Protein AF-0000000071566043 (afdb_homodimer)

Organism: Paramagnetospirillum magneticum (strain ATCC 700264 / AMB-1) (NCBI:txid342108)

Structure (mmCIF, N/CA/C/O backbone):
data_AF-0000000071566043-model_v1
#
loop_
_entity.id
_entity.type
_entity.pdbx_description
1 polymer 'ParB-like N-terminal domain-containing protein'
#
loop_
_atom_site.group_PDB
_atom_site.id
_atom_site.type_symbol
_atom_site.label_atom_id
_atom_site.label_alt_id
_atom_site.label_comp_id
_atom_site.label_asym_id
_atom_site.label_entity_id
_atom_site.label_seq_id
_atom_site.pdbx_PDB_ins_code
_atom_site.Cartn_x
_atom_site.Cartn_y
_atom_site.Cartn_z
_atom_site.occupancy
_atom_site.B_iso_or_equiv
_atom_site.auth_seq_id
_atom_site.auth_comp_id
_atom_site.auth_asym_id
_atom_site.auth_atom_id
_atom_site.pdbx_PDB_model_num
ATOM 1 N N . MET A 1 1 ? -13.086 -13.039 -45.312 1 35.44 1 MET A N 1
ATOM 2 C CA . MET A 1 1 ? -12.953 -14.016 -44.219 1 35.44 1 MET A CA 1
ATOM 3 C C . MET A 1 1 ? -13.172 -13.352 -42.875 1 35.44 1 MET A C 1
ATOM 5 O O . MET A 1 1 ? -12.477 -12.398 -42.531 1 35.44 1 MET A O 1
ATOM 9 N N . ASP A 1 2 ? -14.367 -13.227 -42.344 1 36.81 2 ASP A N 1
ATOM 10 C CA . ASP A 1 2 ? -14.836 -12.594 -41.125 1 36.81 2 ASP A CA 1
ATOM 11 C C . ASP A 1 2 ? -14.117 -13.172 -39.906 1 36.81 2 ASP A C 1
ATOM 13 O O . ASP A 1 2 ? -14.148 -14.383 -39.656 1 36.81 2 ASP A O 1
ATOM 17 N N . THR A 1 3 ? -12.906 -12.727 -39.594 1 43.91 3 THR A N 1
ATOM 18 C CA . THR A 1 3 ? -12.234 -13.18 -38.375 1 43.91 3 THR A CA 1
ATOM 19 C C . THR A 1 3 ? -13.219 -13.289 -37.219 1 43.91 3 THR A C 1
ATOM 21 O O . THR A 1 3 ? -13.93 -12.328 -36.906 1 43.91 3 THR A O 1
ATOM 24 N N . PRO A 1 4 ? -13.734 -14.453 -36.969 1 46.12 4 PRO A N 1
ATOM 25 C CA . PRO A 1 4 ? -14.688 -14.609 -35.875 1 46.12 4 PRO A CA 1
ATOM 26 C C . PRO A 1 4 ? -14.328 -13.758 -34.656 1 46.12 4 PRO A C 1
ATOM 28 O O . PRO A 1 4 ? -13.156 -13.445 -34.438 1 46.12 4 PRO A O 1
ATOM 31 N N . PRO A 1 5 ? -15.219 -12.883 -34.156 1 45.38 5 PRO A N 1
ATOM 32 C CA . PRO A 1 5 ? -14.875 -12.023 -33.031 1 45.38 5 PRO A CA 1
ATOM 33 C C . PRO A 1 5 ? -14.133 -12.773 -31.938 1 45.38 5 PRO A C 1
ATOM 35 O O . PRO A 1 5 ? -14.422 -13.938 -31.656 1 45.38 5 PRO A O 1
ATOM 38 N N . THR A 1 6 ? -12.859 -12.711 -31.875 1 49.22 6 THR A N 1
ATOM 39 C CA . THR A 1 6 ? -12.023 -13.305 -30.828 1 49.22 6 THR A CA 1
ATOM 40 C C . THR A 1 6 ? -12.75 -13.289 -29.484 1 49.22 6 THR A C 1
ATOM 42 O O . THR A 1 6 ? -13 -12.219 -28.922 1 49.22 6 THR A O 1
ATOM 45 N N . VAL A 1 7 ? -13.773 -14.117 -29.344 1 51.91 7 VAL A N 1
ATOM 46 C CA . VAL A 1 7 ? -14.492 -14.234 -28.078 1 51.91 7 VAL A CA 1
ATOM 47 C C . VAL A 1 7 ? -13.492 -14.312 -26.922 1 51.91 7 VAL A C 1
ATOM 49 O O . VAL A 1 7 ? -12.648 -15.211 -26.891 1 51.91 7 VAL A O 1
ATOM 52 N N . MET A 1 8 ? -13.109 -13.227 -26.312 1 68.06 8 MET A N 1
ATOM 53 C CA . MET A 1 8 ? -12.211 -13.211 -25.156 1 68.06 8 MET A CA 1
ATOM 54 C C . MET A 1 8 ? -12.719 -14.133 -24.047 1 68.06 8 MET A C 1
ATOM 56 O O . MET A 1 8 ? -13.906 -14.117 -23.734 1 68.06 8 MET A O 1
ATOM 60 N N . ASP A 1 9 ? -12.094 -15.336 -23.891 1 85.56 9 ASP A N 1
ATOM 61 C CA . ASP A 1 9 ? -12.391 -16.281 -22.812 1 85.56 9 ASP A CA 1
ATOM 62 C C . ASP A 1 9 ? -11.875 -15.766 -21.469 1 85.56 9 ASP A C 1
ATOM 64 O O . ASP A 1 9 ? -10.664 -15.695 -21.25 1 85.56 9 ASP A O 1
ATOM 68 N N . PHE A 1 10 ? -12.82 -15.328 -20.641 1 92.5 10 PHE A N 1
ATOM 69 C CA . PHE A 1 10 ? -12.461 -14.75 -19.344 1 92.5 10 PHE A CA 1
ATOM 70 C C . PHE A 1 10 ? -12.422 -15.82 -18.266 1 92.5 10 PHE A C 1
ATOM 72 O O . PHE A 1 10 ? -12.172 -15.523 -17.094 1 92.5 10 PHE A O 1
ATOM 79 N N . GLY A 1 11 ? -12.602 -17.094 -18.641 1 91.12 11 GLY A N 1
ATOM 80 C CA . GLY A 1 11 ? -12.648 -18.172 -17.672 1 91.12 11 GLY A CA 1
ATOM 81 C C . GLY A 1 11 ? -14.023 -18.391 -17.078 1 91.12 11 GLY A C 1
ATOM 82 O O . GLY A 1 11 ? -14.977 -17.688 -17.438 1 91.12 11 GLY A O 1
ATOM 83 N N . GLN A 1 12 ? -14.148 -19.344 -16.234 1 92.88 12 GLN A N 1
ATOM 84 C CA . GLN A 1 12 ? -15.43 -19.703 -15.633 1 92.88 12 GLN A CA 1
ATOM 85 C C . GLN A 1 12 ? -15.875 -18.672 -14.609 1 92.88 12 GLN A C 1
ATOM 87 O O . GLN A 1 12 ? -15.07 -18.203 -13.805 1 92.88 12 GLN A O 1
ATOM 92 N N . ARG A 1 13 ? -17.156 -18.297 -14.664 1 95.38 13 ARG A N 1
ATOM 93 C CA . ARG A 1 13 ? -17.734 -17.391 -13.68 1 95.38 13 ARG A CA 1
ATOM 94 C C . ARG A 1 13 ? -17.703 -18 -12.281 1 95.38 13 ARG A C 1
ATOM 96 O O . ARG A 1 13 ? -18.016 -19.188 -12.117 1 95.38 13 ARG A O 1
ATOM 103 N N . PRO A 1 14 ? -17.297 -17.25 -11.32 1 96.56 14 PRO A N 1
ATOM 104 C CA . PRO A 1 14 ? -17.297 -17.766 -9.945 1 96.56 14 PRO A CA 1
ATOM 105 C C . PRO A 1 14 ? -18.703 -17.844 -9.352 1 96.56 14 PRO A C 1
ATOM 107 O O . PRO A 1 14 ? -19.656 -17.328 -9.93 1 96.56 14 PRO A O 1
ATOM 110 N N . GLU A 1 15 ? -18.797 -18.547 -8.289 1 96.81 15 GLU A N 1
ATOM 111 C CA . GLU A 1 15 ? -20.062 -18.672 -7.566 1 96.81 15 GLU A CA 1
ATOM 112 C C . GLU A 1 15 ? -20.047 -17.859 -6.281 1 96.81 15 GLU A C 1
ATOM 114 O O . GLU A 1 15 ? -19.016 -17.734 -5.625 1 96.81 15 GLU A O 1
ATOM 119 N N . LEU A 1 16 ? -21.219 -17.312 -6.004 1 97.88 16 LEU A N 1
ATOM 120 C CA . LEU A 1 16 ? -21.391 -16.531 -4.781 1 97.88 16 LEU A CA 1
ATOM 121 C C . LEU A 1 16 ? -22.156 -17.312 -3.732 1 97.88 16 LEU A C 1
ATOM 123 O O . LEU A 1 16 ? -23.125 -18 -4.062 1 97.88 16 LEU A O 1
ATOM 127 N N . GLY A 1 17 ? -21.688 -17.25 -2.424 1 97.25 17 GLY A N 1
ATOM 128 C CA . GLY A 1 17 ? -22.438 -17.938 -1.384 1 97.25 17 GLY A CA 1
ATOM 129 C C . GLY A 1 17 ? -21.875 -17.703 0.007 1 97.25 17 GLY A C 1
ATOM 130 O O . GLY A 1 17 ? -20.812 -17.109 0.159 1 97.25 17 GLY A O 1
ATOM 131 N N . TRP A 1 18 ? -22.703 -18.016 0.995 1 98.25 18 TRP A N 1
ATOM 132 C CA . TRP A 1 18 ? -22.281 -18 2.393 1 98.25 18 TRP A CA 1
ATOM 133 C C . TRP A 1 18 ? -21.734 -19.359 2.811 1 98.25 18 TRP A C 1
ATOM 135 O O . TRP A 1 18 ? -22.422 -20.375 2.699 1 98.25 18 TRP A O 1
ATOM 145 N N . LEU A 1 19 ? -20.547 -19.406 3.232 1 98 19 LEU A N 1
ATOM 146 C CA . LEU A 1 19 ? -19.906 -20.672 3.551 1 98 19 LEU A CA 1
ATOM 147 C C . LEU A 1 19 ? -19.547 -20.734 5.035 1 98 19 LEU A C 1
ATOM 149 O O . LEU A 1 19 ? -19.25 -19.719 5.656 1 98 19 LEU A O 1
ATOM 153 N N . PRO A 1 20 ? -19.547 -21.953 5.602 1 97.81 20 PRO A N 1
ATOM 154 C CA . PRO A 1 20 ? -19.156 -22.109 7.004 1 97.81 20 PRO A CA 1
ATOM 155 C C . PRO A 1 20 ? -17.688 -21.812 7.238 1 97.81 20 PRO A C 1
ATOM 157 O O . PRO A 1 20 ? -16.828 -22.375 6.547 1 97.81 20 PRO A O 1
ATOM 160 N N . VAL A 1 21 ? -17.422 -20.969 8.227 1 97.5 21 VAL A N 1
ATOM 161 C CA . VAL A 1 21 ? -16.062 -20.578 8.57 1 97.5 21 VAL A CA 1
ATOM 162 C C . VAL A 1 21 ? -15.242 -21.812 8.93 1 97.5 21 VAL A C 1
ATOM 164 O O . VAL A 1 21 ? -14.055 -21.891 8.602 1 97.5 21 VAL A O 1
ATOM 167 N N . ALA A 1 22 ? -15.805 -22.828 9.477 1 95.5 22 ALA A N 1
ATOM 168 C CA . ALA A 1 22 ? -15.148 -24.031 9.961 1 95.5 22 ALA A CA 1
ATOM 169 C C . ALA A 1 22 ? -14.578 -24.859 8.805 1 95.5 22 ALA A C 1
ATOM 171 O O . ALA A 1 22 ? -13.68 -25.672 8.992 1 95.5 22 ALA A O 1
A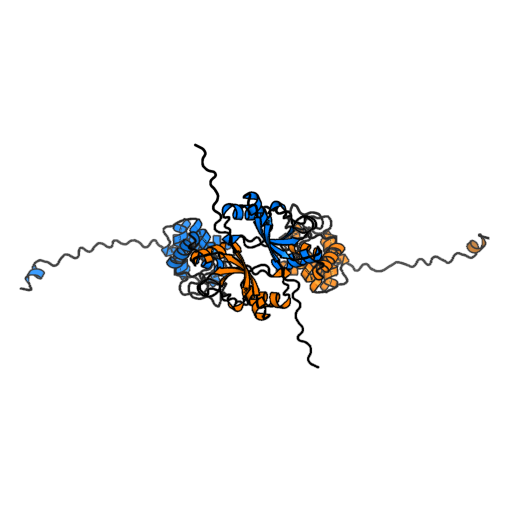TOM 172 N N . LEU A 1 23 ? -15.109 -24.656 7.598 1 95.44 23 LEU A N 1
ATOM 173 C CA . LEU A 1 23 ? -14.688 -25.453 6.441 1 95.44 23 LEU A CA 1
ATOM 174 C C . LEU A 1 23 ? -13.719 -24.656 5.57 1 95.44 23 LEU A C 1
ATOM 176 O O . LEU A 1 23 ? -13.32 -25.125 4.504 1 95.44 23 LEU A O 1
ATOM 180 N N . LEU A 1 24 ? -13.398 -23.422 5.969 1 94.81 24 LEU A N 1
ATOM 181 C CA . LEU A 1 24 ? -12.422 -22.594 5.27 1 94.81 24 LEU A CA 1
ATOM 182 C C . LEU A 1 24 ? -11.023 -22.781 5.859 1 94.81 24 LEU A C 1
ATOM 184 O O . LEU A 1 24 ? -10.844 -22.672 7.074 1 94.81 24 LEU A O 1
ATOM 188 N N . SER A 1 25 ? -10.078 -23.109 4.969 1 89.69 25 SER A N 1
ATOM 189 C CA . SER A 1 25 ? -8.711 -23.312 5.422 1 89.69 25 SER A CA 1
ATOM 190 C C . SER A 1 25 ? -7.715 -22.609 4.504 1 89.69 25 SER A C 1
ATOM 192 O O . SER A 1 25 ? -8.094 -22.094 3.449 1 89.69 25 SER A O 1
ATOM 194 N N . VAL A 1 26 ? -6.516 -22.422 5.047 1 83.5 26 VAL A N 1
ATOM 195 C CA . VAL A 1 26 ? -5.453 -21.781 4.281 1 83.5 26 VAL A CA 1
ATOM 196 C C . VAL A 1 26 ? -4.402 -22.812 3.887 1 83.5 26 VAL A C 1
ATOM 198 O O . VAL A 1 26 ? -4.117 -23.734 4.648 1 83.5 26 VAL A O 1
ATOM 201 N N . ASP A 1 27 ? -3.984 -22.719 2.59 1 72.19 27 ASP A N 1
ATOM 202 C CA . ASP A 1 27 ? -2.904 -23.609 2.166 1 72.19 27 ASP A CA 1
ATOM 203 C C . ASP A 1 27 ? -1.556 -23.109 2.688 1 72.19 27 ASP A C 1
ATOM 205 O O . ASP A 1 27 ? -1.15 -21.984 2.404 1 72.19 27 ASP A O 1
ATOM 209 N N . GLU A 1 28 ? -0.948 -23.938 3.453 1 64.75 28 GLU A N 1
ATOM 210 C CA . GLU A 1 28 ? 0.306 -23.578 4.109 1 64.75 28 GLU A CA 1
ATOM 211 C C . GLU A 1 28 ? 1.45 -23.5 3.102 1 64.75 28 GLU A C 1
ATOM 213 O O . GLU A 1 28 ? 2.518 -22.969 3.41 1 64.75 28 GLU A O 1
ATOM 218 N N . ALA A 1 29 ? 1.265 -24.062 1.986 1 60 29 ALA A N 1
ATOM 219 C CA . ALA A 1 29 ? 2.377 -24.062 1.038 1 60 29 ALA A CA 1
ATOM 220 C C . ALA A 1 29 ? 2.678 -22.641 0.555 1 60 29 ALA A C 1
ATOM 222 O O . ALA A 1 29 ? 3.83 -22.312 0.262 1 60 29 ALA A O 1
ATOM 223 N N . TYR A 1 30 ? 1.718 -21.922 0.367 1 55.22 30 TYR A N 1
ATOM 224 C CA . TYR A 1 30 ? 2.049 -20.625 -0.192 1 55.22 30 TYR A CA 1
ATOM 225 C C . TYR A 1 30 ? 1.571 -19.5 0.722 1 55.22 30 TYR A C 1
ATOM 227 O O . TYR A 1 30 ? 2.02 -18.359 0.601 1 55.22 30 TYR A O 1
ATOM 235 N N . GLN A 1 31 ? 0.385 -19.703 1.451 1 56.53 31 GLN A N 1
ATOM 236 C CA . GLN A 1 31 ? -0.097 -18.531 2.178 1 56.53 31 GLN A CA 1
ATOM 237 C C . GLN A 1 31 ? 0.503 -18.469 3.58 1 56.53 31 GLN A C 1
ATOM 239 O O . GLN A 1 31 ? 0.808 -19.5 4.176 1 56.53 31 GLN A O 1
ATOM 244 N N . ARG A 1 32 ? 1.302 -17.453 3.785 1 54.09 32 ARG A N 1
ATOM 245 C CA . ARG A 1 32 ? 2.043 -17.094 4.988 1 54.09 32 ARG A CA 1
ATOM 246 C C . ARG A 1 32 ? 1.207 -17.344 6.242 1 54.09 32 ARG A C 1
ATOM 248 O O . ARG A 1 32 ? -0.024 -17.281 6.191 1 54.09 32 ARG A O 1
ATOM 255 N N . LYS A 1 33 ? 1.736 -17.906 7.18 1 59.56 33 LYS A N 1
ATOM 256 C CA . LYS A 1 33 ? 1.233 -17.906 8.547 1 59.56 33 LYS A CA 1
ATOM 257 C C . LYS A 1 33 ? 0.833 -16.516 8.992 1 59.56 33 LYS A C 1
ATOM 259 O O . LYS A 1 33 ? 1.479 -15.523 8.625 1 59.56 33 LYS A O 1
ATOM 264 N N . ILE A 1 34 ? -0.432 -16.172 9.102 1 59.38 34 ILE A N 1
ATOM 265 C CA . ILE A 1 34 ? -0.959 -14.922 9.648 1 59.38 34 ILE A CA 1
ATOM 266 C C . ILE A 1 34 ? -0.34 -14.656 11.016 1 59.38 34 ILE A C 1
ATOM 268 O O . ILE A 1 34 ? -1.037 -14.258 11.953 1 59.38 34 ILE A O 1
ATOM 272 N N . ASP A 1 35 ? 0.982 -15.039 11.047 1 66.06 35 ASP A N 1
ATOM 273 C CA . ASP A 1 35 ? 1.56 -14.984 12.383 1 66.06 35 ASP A CA 1
ATOM 274 C C . ASP A 1 35 ? 2.418 -13.734 12.562 1 66.06 35 ASP A C 1
ATOM 276 O O . ASP A 1 35 ? 2.932 -13.484 13.648 1 66.06 35 ASP A O 1
ATOM 280 N N . SER A 1 36 ? 2.4 -12.938 11.531 1 76.31 36 SER A N 1
ATOM 281 C CA . SER A 1 36 ? 3.205 -11.734 11.719 1 76.31 36 SER A CA 1
ATOM 282 C C . SER A 1 36 ? 2.508 -10.742 12.641 1 76.31 36 SER A C 1
ATOM 284 O O . SER A 1 36 ? 1.288 -10.797 12.82 1 76.31 36 SER A O 1
ATOM 286 N N . ARG A 1 37 ? 3.311 -9.969 13.227 1 81.31 37 ARG A N 1
ATOM 287 C CA . ARG A 1 37 ? 2.764 -8.922 14.078 1 81.31 37 ARG A CA 1
ATOM 288 C C . ARG A 1 37 ? 1.812 -8.023 13.297 1 81.31 37 ARG A C 1
ATOM 290 O O . ARG A 1 37 ? 0.755 -7.641 13.805 1 81.31 37 ARG A O 1
ATOM 297 N N . ALA A 1 38 ? 2.156 -7.73 12.125 1 81.31 38 ALA A N 1
ATOM 298 C CA . ALA A 1 38 ? 1.317 -6.883 11.281 1 81.31 38 ALA A CA 1
ATOM 299 C C . ALA A 1 38 ? -0.021 -7.555 10.984 1 81.31 38 ALA A C 1
ATOM 301 O O . ALA A 1 38 ? -1.07 -6.906 11.023 1 81.31 38 ALA A O 1
ATOM 302 N N . SER A 1 39 ? 0.005 -8.797 10.805 1 85.69 39 SER A N 1
ATOM 303 C CA . SER A 1 39 ? -1.211 -9.562 10.539 1 85.69 39 SER A CA 1
ATOM 304 C C . SER A 1 39 ? -2.109 -9.617 11.773 1 85.69 39 SER A C 1
ATOM 306 O O . SER A 1 39 ? -3.318 -9.406 11.672 1 85.69 39 SER A O 1
ATOM 308 N N . GLN A 1 40 ? -1.506 -9.844 12.875 1 90 40 GLN A N 1
ATOM 309 C CA . GLN A 1 40 ? -2.285 -9.938 14.109 1 90 40 GLN A CA 1
ATOM 310 C C . GLN A 1 40 ? -2.926 -8.594 14.453 1 90 40 GLN A C 1
ATOM 312 O O . GLN A 1 40 ? -4.082 -8.547 14.875 1 90 40 GLN A O 1
ATOM 317 N N . LYS A 1 41 ? -2.16 -7.605 14.219 1 91 41 LYS A N 1
ATOM 318 C CA . LYS A 1 41 ? -2.705 -6.273 14.461 1 91 41 LYS A CA 1
ATOM 319 C C . LYS A 1 41 ? -3.893 -5.988 13.547 1 91 41 LYS A C 1
ATOM 321 O O . LYS A 1 41 ? -4.902 -5.434 13.984 1 91 41 LYS A O 1
ATOM 326 N N . ALA A 1 42 ? -3.738 -6.301 12.336 1 90.12 42 ALA A N 1
ATOM 327 C CA . ALA A 1 42 ? -4.828 -6.102 11.383 1 90.12 42 ALA A CA 1
ATOM 328 C C . ALA A 1 42 ? -6.062 -6.902 11.781 1 90.12 42 ALA A C 1
ATOM 330 O O . ALA A 1 42 ? -7.18 -6.383 11.766 1 90.12 42 ALA A O 1
ATOM 331 N N . ILE A 1 43 ? -5.871 -8.148 12.188 1 93.38 43 ILE A N 1
ATOM 332 C CA . ILE A 1 43 ? -6.969 -9.016 12.594 1 93.38 43 ILE A CA 1
ATOM 333 C C . ILE A 1 43 ? -7.664 -8.43 13.82 1 93.38 43 ILE A C 1
ATOM 335 O O . ILE A 1 43 ? -8.891 -8.367 13.875 1 93.38 43 ILE A O 1
ATOM 339 N N . ASP A 1 44 ? -6.855 -7.977 14.75 1 94.5 44 ASP A N 1
ATOM 340 C CA . ASP A 1 44 ? -7.402 -7.379 15.961 1 94.5 44 ASP A CA 1
ATOM 341 C C . ASP A 1 44 ? -8.242 -6.148 15.633 1 94.5 44 ASP A C 1
ATOM 343 O O . ASP A 1 44 ? -9.305 -5.934 16.234 1 94.5 44 ASP A O 1
ATOM 347 N N . GLN A 1 45 ? -7.75 -5.406 14.719 1 93.12 45 GLN A N 1
ATOM 348 C CA . GLN A 1 45 ? -8.492 -4.219 14.312 1 93.12 45 GLN A CA 1
ATOM 349 C C . GLN A 1 45 ? -9.828 -4.594 13.672 1 93.12 45 GLN A C 1
ATOM 351 O O . GLN A 1 45 ? -10.844 -3.955 13.938 1 93.12 45 GLN A O 1
ATOM 356 N N . ILE A 1 46 ? -9.805 -5.594 12.875 1 93.88 46 ILE A N 1
ATOM 357 C CA . ILE A 1 46 ? -11.031 -6.043 12.234 1 93.88 46 ILE A CA 1
ATOM 358 C C . ILE A 1 46 ? -12 -6.586 13.281 1 93.88 46 ILE A C 1
ATOM 360 O O . ILE A 1 46 ? -13.188 -6.27 13.258 1 93.88 46 ILE A O 1
ATOM 364 N N . VAL A 1 47 ? -11.531 -7.328 14.219 1 94.88 47 VAL A N 1
ATOM 365 C CA . VAL A 1 47 ? -12.352 -7.898 15.289 1 94.88 47 VAL A CA 1
ATOM 366 C C . VAL A 1 47 ? -12.992 -6.777 16.094 1 94.88 47 VAL A C 1
ATOM 368 O O . VAL A 1 47 ? -14.195 -6.824 16.391 1 94.88 47 VAL A O 1
ATOM 371 N N . GLY A 1 48 ? -12.227 -5.805 16.422 1 93.69 48 GLY A N 1
ATOM 372 C CA . GLY A 1 48 ? -12.688 -4.723 17.266 1 93.69 48 GLY A CA 1
ATOM 373 C C . GLY A 1 48 ? -13.703 -3.824 16.594 1 93.69 48 GLY A C 1
ATOM 374 O O . GLY A 1 48 ? -14.469 -3.123 17.266 1 93.69 48 GLY A O 1
ATOM 375 N N . ASN A 1 49 ? -13.758 -3.811 15.242 1 92.06 49 ASN A N 1
ATOM 376 C CA . ASN A 1 49 ? -14.641 -2.916 14.5 1 92.06 49 ASN A CA 1
ATOM 377 C C . ASN A 1 49 ? -15.453 -3.674 13.461 1 92.06 49 ASN A C 1
ATOM 379 O O . ASN A 1 49 ? -15.773 -3.131 12.398 1 92.06 49 ASN A O 1
ATOM 383 N N . PHE A 1 50 ? -15.758 -4.855 13.789 1 94.69 50 PHE A N 1
ATOM 384 C CA . PHE A 1 50 ? -16.375 -5.711 12.781 1 94.69 50 PHE A CA 1
ATOM 385 C C . PHE A 1 50 ? -17.766 -5.199 12.422 1 94.69 50 PHE A C 1
ATOM 387 O O . PHE A 1 50 ? -18.578 -4.926 13.312 1 94.69 50 PHE A O 1
ATOM 394 N N . LYS A 1 51 ? -18.062 -5.023 11.203 1 94.25 51 LYS A N 1
ATOM 395 C CA . LYS A 1 51 ? -19.359 -4.762 10.586 1 94.25 51 LYS A CA 1
ATOM 396 C C . LYS A 1 51 ? -19.531 -5.566 9.297 1 94.25 51 LYS A C 1
ATOM 398 O O . LYS A 1 51 ? -18.609 -5.66 8.492 1 94.25 51 LYS A O 1
ATOM 403 N N . TRP A 1 52 ? -20.641 -6.09 9.094 1 95.94 52 TRP A N 1
ATOM 404 C CA . TRP A 1 52 ? -20.922 -6.855 7.891 1 95.94 52 TRP A CA 1
ATOM 405 C C . TRP A 1 52 ? -20.703 -6.012 6.641 1 95.94 52 TRP A C 1
ATOM 407 O O . TRP A 1 52 ? -20.234 -6.516 5.617 1 95.94 52 TRP A O 1
ATOM 417 N N . SER A 1 53 ? -21.047 -4.75 6.738 1 94.5 53 SER A N 1
ATOM 418 C CA . SER A 1 53 ? -20.938 -3.855 5.59 1 94.5 53 SER A CA 1
ATOM 419 C C . SER A 1 53 ? -19.484 -3.688 5.152 1 94.5 53 SER A C 1
ATOM 421 O O . SER A 1 53 ? -19.219 -3.244 4.035 1 94.5 53 SER A O 1
ATOM 423 N N . CYS A 1 54 ? -18.547 -4.105 6 1 94.56 54 CYS A N 1
ATOM 424 C CA . CYS A 1 54 ? -17.125 -3.891 5.711 1 94.56 54 CYS A CA 1
ATOM 425 C C . CYS A 1 54 ? -16.422 -5.211 5.406 1 94.56 54 CYS A C 1
ATOM 427 O O . CYS A 1 54 ? -15.242 -5.227 5.07 1 94.56 54 CYS A O 1
ATOM 429 N N . PHE A 1 55 ? -17.094 -6.312 5.445 1 95.75 55 PHE A N 1
ATOM 430 C CA . PHE A 1 55 ? -16.453 -7.625 5.352 1 95.75 55 PHE A CA 1
ATOM 431 C C . PHE A 1 55 ? -16.078 -7.938 3.912 1 95.75 55 PHE A C 1
ATOM 433 O O . PHE A 1 55 ? -15.016 -8.523 3.66 1 95.75 55 PHE A O 1
ATOM 440 N N . GLY A 1 56 ? -17 -7.562 2.982 1 94.56 56 GLY A N 1
ATOM 441 C CA . GLY A 1 56 ? -16.797 -8.008 1.613 1 94.56 56 GLY A CA 1
ATOM 442 C C . GLY A 1 56 ? -16.984 -9.508 1.441 1 94.56 56 GLY A C 1
ATOM 443 O O . GLY A 1 56 ? -17.938 -10.086 1.969 1 94.56 56 GLY A O 1
ATOM 444 N N . THR A 1 57 ? -16.109 -10.055 0.58 1 97.12 57 THR A N 1
ATOM 445 C CA . THR A 1 57 ? -16.141 -11.5 0.387 1 97.12 57 THR A CA 1
ATOM 446 C C . THR A 1 57 ? -14.734 -12.094 0.512 1 97.12 57 THR A C 1
ATOM 448 O O . THR A 1 57 ? -13.742 -11.414 0.268 1 97.12 57 THR A O 1
ATOM 451 N N . ALA A 1 58 ? -14.688 -13.32 0.961 1 96.75 58 ALA A N 1
ATOM 452 C CA . ALA A 1 58 ? -13.445 -14.094 0.852 1 96.75 58 ALA A CA 1
ATOM 453 C C . ALA A 1 58 ? -13.391 -14.852 -0.468 1 96.75 58 ALA A C 1
ATOM 455 O O . ALA A 1 58 ? -14.398 -15.414 -0.911 1 96.75 58 ALA A O 1
ATOM 456 N N . LEU A 1 59 ? -12.273 -14.789 -1.112 1 96.56 59 LEU A N 1
ATOM 457 C CA . LEU A 1 59 ? -12.039 -15.555 -2.334 1 96.56 59 LEU A CA 1
ATOM 458 C C . LEU A 1 59 ? -11.531 -16.953 -2.01 1 96.56 59 LEU A C 1
ATOM 460 O O . LEU A 1 59 ? -10.469 -17.109 -1.403 1 96.56 59 LEU A O 1
ATOM 464 N N . VAL A 1 60 ? -12.289 -17.984 -2.447 1 96.44 60 VAL A N 1
ATOM 465 C CA . VAL A 1 60 ? -11.953 -19.344 -2.049 1 96.44 60 VAL A CA 1
ATOM 466 C C . VAL A 1 60 ? -12.055 -20.281 -3.254 1 96.44 60 VAL A C 1
ATOM 468 O O . VAL A 1 60 ? -12.609 -19.906 -4.293 1 96.44 60 VAL A O 1
ATOM 471 N N . THR A 1 61 ? -11.469 -21.422 -3.174 1 95.25 61 THR A N 1
ATOM 472 C CA . THR A 1 61 ? -11.602 -22.516 -4.141 1 95.25 61 THR A CA 1
ATOM 473 C C . THR A 1 61 ? -11.953 -23.828 -3.443 1 95.25 61 THR A C 1
ATOM 475 O O . THR A 1 61 ? -11.602 -24.031 -2.279 1 95.25 61 THR A O 1
ATOM 478 N N . GLN A 1 62 ? -12.672 -24.625 -4.16 1 91.81 62 GLN A N 1
ATOM 479 C CA . GLN A 1 62 ? -13.117 -25.891 -3.578 1 91.81 62 GLN A CA 1
ATOM 480 C C . GLN A 1 62 ? -11.969 -26.891 -3.488 1 91.81 62 GLN A C 1
ATOM 482 O O . GLN A 1 62 ? -11.164 -27 -4.41 1 91.81 62 GLN A O 1
ATOM 487 N N . LYS A 1 63 ? -11.938 -27.531 -2.4 1 84.19 63 LYS A N 1
ATOM 488 C CA . LYS A 1 63 ? -11.031 -28.656 -2.178 1 84.19 63 LYS A CA 1
ATOM 489 C C . LYS A 1 63 ? -11.812 -29.922 -1.827 1 84.19 63 LYS A C 1
ATOM 491 O O . LYS A 1 63 ? -13.047 -29.938 -1.858 1 84.19 63 LYS A O 1
ATOM 496 N N . ASP A 1 64 ? -11.055 -31.094 -1.671 1 80.75 64 ASP A N 1
ATOM 497 C CA . ASP A 1 64 ? -11.711 -32.375 -1.339 1 80.75 64 ASP A CA 1
ATOM 498 C C . ASP A 1 64 ? -12.672 -32.188 -0.167 1 80.75 64 ASP A C 1
ATOM 500 O O . ASP A 1 64 ? -13.844 -32.562 -0.26 1 80.75 64 ASP A O 1
ATOM 504 N N . GLU A 1 65 ? -12.164 -31.625 0.924 1 85.88 65 GLU A N 1
ATOM 505 C CA . GLU A 1 65 ? -13.016 -31.312 2.068 1 85.88 65 GLU A CA 1
ATOM 506 C C . GLU A 1 65 ? -13 -29.812 2.377 1 85.88 65 GLU A C 1
ATOM 508 O O . GLU A 1 65 ? -11.961 -29.266 2.734 1 85.88 65 GLU A O 1
ATOM 513 N N . GLY A 1 66 ? -14.125 -29.156 1.963 1 92.38 66 GLY A N 1
ATOM 514 C CA . GLY A 1 66 ? -14.242 -27.75 2.305 1 92.38 66 GLY A CA 1
ATOM 515 C C . GLY A 1 66 ? -13.68 -26.828 1.238 1 92.38 66 GLY A C 1
ATOM 516 O O . GLY A 1 66 ? -13.836 -27.094 0.043 1 92.38 66 GLY A O 1
ATOM 517 N N . TRP A 1 67 ? -13.148 -25.625 1.678 1 94.75 67 TRP A N 1
ATOM 518 C CA . TRP A 1 67 ? -12.656 -24.594 0.765 1 94.75 67 TRP A CA 1
ATOM 519 C C . TRP A 1 67 ? -11.312 -24.047 1.225 1 94.75 67 TRP A C 1
ATOM 521 O O . TRP A 1 67 ? -11.023 -24.016 2.424 1 94.75 67 TRP A O 1
ATOM 531 N N . LEU A 1 68 ? -10.477 -23.719 0.26 1 92.56 68 LEU A N 1
ATOM 532 C CA . LEU A 1 68 ? -9.195 -23.078 0.522 1 92.56 68 LEU A CA 1
ATOM 533 C C . LEU A 1 68 ? -9.289 -21.578 0.245 1 92.56 68 LEU A C 1
ATOM 535 O O . LEU A 1 68 ? -9.789 -21.156 -0.803 1 92.56 68 LEU A O 1
ATOM 539 N N . ILE A 1 69 ? -8.797 -20.812 1.186 1 93.75 69 ILE A N 1
ATOM 540 C CA . ILE A 1 69 ? -8.828 -19.359 1.036 1 93.75 69 ILE A CA 1
ATOM 541 C C . ILE A 1 69 ? -7.688 -18.906 0.131 1 93.75 69 ILE A C 1
ATOM 543 O O . ILE A 1 69 ? -6.527 -19.25 0.375 1 93.75 69 ILE A O 1
ATOM 547 N N . ILE A 1 70 ? -8.008 -18.203 -0.879 1 92.62 70 ILE A N 1
ATOM 548 C CA . ILE A 1 70 ? -7.008 -17.609 -1.76 1 92.62 70 ILE A CA 1
ATOM 549 C C . ILE A 1 70 ? -6.715 -16.172 -1.309 1 92.62 70 ILE A C 1
ATOM 551 O O . ILE A 1 70 ? -5.559 -15.75 -1.287 1 92.62 70 ILE A O 1
ATOM 555 N N . ASP A 1 71 ? -7.742 -15.422 -0.937 1 92.44 71 ASP A N 1
ATOM 556 C CA . ASP A 1 71 ? -7.641 -14.055 -0.442 1 92.44 71 ASP A CA 1
ATOM 557 C C . ASP A 1 71 ? -8.727 -13.766 0.594 1 92.44 71 ASP A C 1
ATOM 559 O O . ASP A 1 71 ? -9.859 -14.227 0.46 1 92.44 71 ASP A O 1
ATOM 563 N N . GLY A 1 72 ? -8.367 -12.969 1.586 1 93.12 72 GLY A N 1
ATOM 564 C CA . GLY A 1 72 ? -9.32 -12.617 2.625 1 93.12 72 GLY A CA 1
ATOM 565 C C . GLY A 1 72 ? -9.086 -13.352 3.928 1 93.12 72 GLY A C 1
ATOM 566 O O . GLY A 1 72 ? -9.984 -13.445 4.766 1 93.12 72 GLY A O 1
ATOM 567 N N . GLN A 1 73 ? -7.938 -13.852 4.156 1 91.81 73 GLN A N 1
ATOM 568 C CA . GLN A 1 73 ? -7.598 -14.656 5.324 1 91.81 73 GLN A CA 1
ATOM 569 C C . GLN A 1 73 ? -7.781 -13.859 6.613 1 91.81 73 GLN A C 1
ATOM 571 O O . GLN A 1 73 ? -8.289 -14.391 7.609 1 91.81 73 GLN A O 1
ATOM 576 N N . HIS A 1 74 ? -7.367 -12.633 6.621 1 92.5 74 HIS A N 1
ATOM 577 C CA . HIS A 1 74 ? -7.484 -11.82 7.828 1 92.5 74 HIS A CA 1
ATOM 578 C C . HIS A 1 74 ? -8.945 -11.617 8.219 1 92.5 74 HIS A C 1
ATOM 580 O O . HIS A 1 74 ? -9.297 -11.703 9.398 1 92.5 74 HIS A O 1
ATOM 586 N N . ARG A 1 75 ? -9.797 -11.398 7.281 1 94.69 75 ARG A N 1
ATOM 587 C CA . ARG A 1 75 ? -11.219 -11.195 7.543 1 94.69 75 ARG A CA 1
ATOM 588 C C . ARG A 1 75 ? -11.875 -12.469 8.055 1 94.69 75 ARG A C 1
ATOM 590 O O . ARG A 1 75 ? -12.68 -12.43 8.984 1 94.69 75 ARG A O 1
ATOM 597 N N . VAL A 1 76 ? -11.5 -13.602 7.449 1 95.88 76 VAL A N 1
ATOM 598 C CA . VAL A 1 76 ? -12.062 -14.883 7.867 1 95.88 76 VAL A CA 1
ATOM 599 C C . VAL A 1 76 ? -11.594 -15.219 9.281 1 95.88 76 VAL A C 1
ATOM 601 O O . VAL A 1 76 ? -12.383 -15.688 10.109 1 95.88 76 VAL A O 1
ATOM 604 N N . GLU A 1 77 ? -10.359 -14.969 9.547 1 94.19 77 GLU A N 1
ATOM 605 C CA . GLU A 1 77 ? -9.836 -15.203 10.883 1 94.19 77 GLU A CA 1
ATOM 606 C C . GLU A 1 77 ? -10.539 -14.32 11.914 1 94.19 77 GLU A C 1
ATOM 608 O O . GLU A 1 77 ? -10.836 -14.773 13.023 1 94.19 77 GLU A O 1
ATOM 613 N N . ALA A 1 78 ? -10.719 -13.07 11.539 1 95.44 78 ALA A N 1
ATOM 614 C CA . ALA A 1 78 ? -11.477 -12.188 12.43 1 95.44 78 ALA A CA 1
ATOM 615 C C . ALA A 1 78 ? -12.867 -12.75 12.711 1 95.44 78 ALA A C 1
ATOM 617 O O . ALA A 1 78 ? -13.32 -12.766 13.852 1 95.44 78 ALA A O 1
ATOM 618 N N . ALA A 1 79 ? -13.562 -13.227 11.688 1 96.94 79 ALA A N 1
ATOM 619 C CA . ALA A 1 79 ? -14.883 -13.844 11.836 1 96.94 79 ALA A CA 1
ATOM 620 C C . ALA A 1 79 ? -14.82 -15.055 12.766 1 96.94 79 ALA A C 1
ATOM 622 O O . ALA A 1 79 ? -15.703 -15.25 13.602 1 96.94 79 ALA A O 1
ATOM 623 N N . ARG A 1 80 ? -13.828 -15.828 12.609 1 96.12 80 ARG A N 1
ATOM 624 C CA . ARG A 1 80 ? -13.625 -17 13.453 1 96.12 80 ARG A CA 1
ATOM 625 C C . ARG A 1 80 ? -13.516 -16.609 14.922 1 96.12 80 ARG A C 1
ATOM 627 O O . ARG A 1 80 ? -14.156 -17.203 15.781 1 96.12 80 ARG A O 1
ATOM 634 N N . ARG A 1 81 ? -12.742 -15.602 15.203 1 95.19 81 ARG A N 1
ATOM 635 C CA . ARG A 1 81 ? -12.531 -15.133 16.578 1 95.19 81 ARG A CA 1
ATOM 636 C C . ARG A 1 81 ? -13.82 -14.578 17.172 1 95.19 81 ARG A C 1
ATOM 638 O O . ARG A 1 81 ? -14.008 -14.594 18.391 1 95.19 81 ARG A O 1
ATOM 645 N N . LEU A 1 82 ? -14.688 -14.148 16.328 1 96.69 82 LEU A N 1
ATOM 646 C CA . LEU A 1 82 ? -15.953 -13.578 16.781 1 96.69 82 LEU A CA 1
ATOM 647 C C . LEU A 1 82 ? -17.047 -14.641 16.797 1 96.69 82 LEU A C 1
ATOM 649 O O . LEU A 1 82 ? -18.219 -14.328 17 1 96.69 82 LEU A O 1
ATOM 653 N N . ASP A 1 83 ? -16.672 -15.898 16.469 1 95.94 83 ASP A N 1
ATOM 654 C CA . ASP A 1 83 ? -17.578 -17.047 16.469 1 95.94 83 ASP A CA 1
ATOM 655 C C . ASP A 1 83 ? -18.688 -16.875 15.445 1 95.94 83 ASP A C 1
ATOM 657 O O . ASP A 1 83 ? -19.844 -17.234 15.695 1 95.94 83 ASP A O 1
ATOM 661 N N . ILE A 1 84 ? -18.391 -16.156 14.43 1 96.81 84 ILE A N 1
ATOM 662 C CA . ILE A 1 84 ? -19.297 -16.062 13.297 1 96.81 84 ILE A CA 1
ATOM 663 C C . ILE A 1 84 ? -19.312 -17.375 12.523 1 96.81 84 ILE A C 1
ATOM 665 O O . ILE A 1 84 ? -18.25 -17.938 12.234 1 96.81 84 ILE A O 1
ATOM 669 N N . LYS A 1 85 ? -20.422 -17.875 12.094 1 97.19 85 LYS A N 1
ATOM 670 C CA . LYS A 1 85 ? -20.547 -19.234 11.578 1 97.19 85 LYS A CA 1
ATOM 671 C C . LYS A 1 85 ? -20.344 -19.266 10.062 1 97.19 85 LYS A C 1
ATOM 673 O O . LYS A 1 85 ? -19.766 -20.234 9.531 1 97.19 85 LYS A O 1
ATOM 678 N N . THR A 1 86 ? -20.906 -18.266 9.398 1 98.25 86 THR A N 1
ATOM 679 C CA . THR A 1 86 ? -20.797 -18.234 7.949 1 98.25 86 THR A CA 1
ATOM 680 C C . THR A 1 86 ? -20.328 -16.859 7.477 1 98.25 86 THR A C 1
ATOM 682 O O . THR A 1 86 ? -20.578 -15.844 8.133 1 98.25 86 THR A O 1
ATOM 685 N N . VAL A 1 87 ? -19.625 -16.828 6.426 1 98.38 87 VAL A N 1
ATOM 686 C CA . VAL A 1 87 ? -19.172 -15.57 5.828 1 98.38 87 VAL A CA 1
ATOM 687 C C . VAL A 1 87 ? -19.438 -15.602 4.32 1 98.38 87 VAL A C 1
ATOM 689 O O . VAL A 1 87 ? -19.516 -16.672 3.719 1 98.38 87 VAL A O 1
ATOM 692 N N . PRO A 1 88 ? -19.719 -14.445 3.73 1 98.5 88 PRO A N 1
ATOM 693 C CA . PRO A 1 88 ? -19.875 -14.398 2.275 1 98.5 88 PRO A CA 1
ATOM 694 C C . PRO A 1 88 ? -18.594 -14.711 1.524 1 98.5 88 PRO A C 1
ATOM 696 O O . PRO A 1 88 ? -17.516 -14.203 1.878 1 98.5 88 PRO A O 1
ATOM 699 N N . CYS A 1 89 ? -18.672 -15.547 0.488 1 98.25 89 CYS A N 1
ATOM 700 C CA . CYS A 1 89 ? -17.5 -15.984 -0.275 1 98.25 89 CYS A CA 1
ATOM 701 C C . CYS A 1 89 ? -17.781 -15.953 -1.771 1 98.25 89 CYS A C 1
ATOM 703 O O . CYS A 1 89 ? -18.953 -15.984 -2.188 1 98.25 89 CYS A O 1
ATOM 705 N N . ILE A 1 90 ? -16.812 -15.719 -2.486 1 97.88 90 ILE A N 1
ATOM 706 C CA . ILE A 1 90 ? -16.797 -15.953 -3.926 1 97.88 90 ILE A CA 1
ATOM 707 C C . ILE A 1 90 ? -15.938 -17.172 -4.234 1 97.88 90 ILE A C 1
ATOM 709 O O . ILE A 1 90 ? -14.781 -17.25 -3.809 1 97.88 90 ILE A O 1
ATOM 713 N N . VAL A 1 91 ? -16.484 -18.188 -4.914 1 97.12 91 VAL A N 1
ATOM 714 C CA . VAL A 1 91 ? -15.852 -19.484 -5.109 1 97.12 91 VAL A CA 1
ATOM 715 C C . VAL A 1 91 ? -15.367 -19.609 -6.555 1 97.12 91 VAL A C 1
ATOM 717 O O . VAL A 1 91 ? -16.172 -19.547 -7.488 1 97.12 91 VAL A O 1
ATOM 720 N N . VAL A 1 92 ? -14.078 -19.703 -6.719 1 95.19 92 VAL A N 1
ATOM 721 C CA . VAL A 1 92 ? -13.508 -20 -8.031 1 95.19 92 VAL A CA 1
ATOM 722 C C . VAL A 1 92 ? -13.281 -21.5 -8.172 1 95.19 92 VAL A C 1
ATOM 724 O O . VAL A 1 92 ? -12.883 -22.172 -7.207 1 95.19 92 VAL A O 1
ATOM 727 N N . HIS A 1 93 ? -13.508 -22 -9.359 1 87.69 93 HIS A N 1
ATOM 728 C CA . HIS A 1 93 ? -13.523 -23.453 -9.516 1 87.69 93 HIS A CA 1
ATOM 729 C C . HIS A 1 93 ? -12.172 -23.969 -10 1 87.69 93 HIS A C 1
ATOM 731 O O . HIS A 1 93 ? -11.492 -23.297 -10.781 1 87.69 93 HIS A O 1
ATOM 737 N N . GLN A 1 94 ? -11.859 -25.172 -9.445 1 72.75 94 GLN A N 1
ATOM 738 C CA . GLN A 1 94 ? -10.82 -26.078 -9.883 1 72.75 94 GLN A CA 1
ATOM 739 C C . GLN A 1 94 ? -9.516 -25.344 -10.172 1 72.75 94 GLN A C 1
ATOM 741 O O . GLN A 1 94 ? -8.898 -25.531 -11.219 1 72.75 94 GLN A O 1
ATOM 746 N N . ALA A 1 95 ? -9.164 -24.688 -9.203 1 79.88 95 ALA A N 1
ATOM 747 C CA . ALA A 1 95 ? -7.883 -24 -9.383 1 79.88 95 ALA A CA 1
ATOM 748 C C . ALA A 1 95 ? -6.734 -24.844 -8.844 1 79.88 95 ALA A C 1
ATOM 750 O O . ALA A 1 95 ? -6.723 -25.203 -7.66 1 79.88 95 ALA A O 1
ATOM 751 N N . THR A 1 96 ? -5.844 -25.281 -9.773 1 87.69 96 THR A N 1
ATOM 752 C CA . THR A 1 96 ? -4.605 -25.922 -9.336 1 87.69 96 THR A CA 1
ATOM 753 C C . THR A 1 96 ? -3.84 -25.016 -8.375 1 87.69 96 THR A C 1
ATOM 755 O O . THR A 1 96 ? -4.195 -23.844 -8.203 1 87.69 96 THR A O 1
ATOM 758 N N . MET A 1 97 ? -2.879 -25.594 -7.738 1 88.06 97 MET A N 1
ATOM 759 C CA . MET A 1 97 ? -2.053 -24.781 -6.836 1 88.06 97 MET A CA 1
ATOM 760 C C . MET A 1 97 ? -1.431 -23.609 -7.574 1 88.06 97 MET A C 1
ATOM 762 O O . MET A 1 97 ? -1.401 -22.484 -7.051 1 88.06 97 MET A O 1
ATOM 766 N N . ALA A 1 98 ? -0.872 -23.844 -8.742 1 91.38 98 ALA A N 1
ATOM 767 C CA . ALA A 1 98 ? -0.274 -22.781 -9.555 1 91.38 98 ALA A CA 1
ATOM 768 C C . ALA A 1 98 ? -1.307 -21.719 -9.922 1 91.38 98 ALA A C 1
ATOM 770 O O . ALA A 1 98 ? -1.004 -20.531 -9.914 1 91.38 98 ALA A O 1
ATOM 771 N N . GLU A 1 99 ? -2.479 -22.188 -10.172 1 91.44 99 GLU A N 1
ATOM 772 C CA . GLU A 1 99 ? -3.551 -21.25 -10.516 1 91.44 99 GLU A CA 1
ATOM 773 C C . GLU A 1 99 ? -3.967 -20.422 -9.305 1 91.44 99 GLU A C 1
ATOM 775 O O . GLU A 1 99 ? -4.215 -19.219 -9.43 1 91.44 99 GLU A O 1
ATOM 780 N N . GLN A 1 100 ? -4.082 -21.141 -8.18 1 91.62 100 GLN A N 1
ATOM 781 C CA . GLN A 1 100 ? -4.398 -20.438 -6.945 1 91.62 100 GLN A CA 1
ATOM 782 C C . GLN A 1 100 ? -3.375 -19.344 -6.66 1 91.62 100 GLN A C 1
ATOM 784 O O . GLN A 1 100 ? -3.74 -18.203 -6.34 1 91.62 100 GLN A O 1
ATOM 789 N N . ALA A 1 101 ? -2.154 -19.703 -6.824 1 91.94 101 ALA A N 1
ATOM 790 C CA . ALA A 1 101 ? -1.07 -18.75 -6.609 1 91.94 101 ALA A CA 1
ATOM 791 C C . ALA A 1 101 ? -1.156 -17.578 -7.594 1 91.94 101 ALA A C 1
ATOM 793 O O . ALA A 1 101 ? -0.945 -16.422 -7.219 1 91.94 101 ALA A O 1
ATOM 794 N N . ALA A 1 102 ? -1.428 -17.891 -8.805 1 92.75 102 ALA A N 1
ATOM 795 C CA . ALA A 1 102 ? -1.551 -16.859 -9.836 1 92.75 102 ALA A CA 1
ATOM 796 C C . ALA A 1 102 ? -2.689 -15.898 -9.508 1 92.75 102 ALA A C 1
ATOM 798 O O . ALA A 1 102 ? -2.557 -14.688 -9.695 1 92.75 102 ALA A O 1
ATOM 799 N N . ILE A 1 103 ? -3.812 -16.438 -9.023 1 93.38 103 ILE A N 1
ATOM 800 C CA . ILE A 1 103 ? -4.949 -15.617 -8.633 1 93.38 103 ILE A CA 1
ATOM 801 C C . ILE A 1 103 ? -4.562 -14.719 -7.465 1 93.38 103 ILE A C 1
ATOM 803 O O . ILE A 1 103 ? -4.867 -13.523 -7.461 1 93.38 103 ILE A O 1
ATOM 807 N N . PHE A 1 104 ? -3.9 -15.32 -6.508 1 92.44 104 PHE A N 1
ATOM 808 C CA . PHE A 1 104 ? -3.434 -14.562 -5.352 1 92.44 104 PHE A CA 1
ATOM 809 C C . PHE A 1 104 ? -2.557 -13.398 -5.789 1 92.44 104 PHE A C 1
ATOM 811 O O . PHE A 1 104 ? -2.742 -12.266 -5.332 1 92.44 104 PHE A O 1
ATOM 818 N N . VAL A 1 105 ? -1.613 -13.648 -6.676 1 92.56 105 VAL A N 1
ATOM 819 C CA . VAL A 1 105 ? -0.703 -12.625 -7.172 1 92.56 105 VAL A CA 1
ATOM 820 C C . VAL A 1 105 ? -1.496 -11.539 -7.895 1 92.56 105 VAL A C 1
ATOM 822 O O . VAL A 1 105 ? -1.325 -10.344 -7.613 1 92.56 105 VAL A O 1
ATOM 825 N N . ALA A 1 106 ? -2.34 -11.93 -8.766 1 91.69 106 ALA A N 1
ATOM 826 C CA . ALA A 1 106 ? -3.09 -10.984 -9.594 1 91.69 106 ALA A CA 1
ATOM 827 C C . ALA A 1 106 ? -3.963 -10.078 -8.727 1 91.69 106 ALA A C 1
ATOM 829 O O . ALA A 1 106 ? -4.09 -8.883 -9 1 91.69 106 ALA A O 1
ATOM 830 N N . THR A 1 107 ? -4.57 -10.609 -7.668 1 90.62 107 THR A N 1
ATOM 831 C CA . THR A 1 107 ? -5.512 -9.859 -6.844 1 90.62 107 THR A CA 1
ATOM 832 C C . THR A 1 107 ? -4.773 -8.961 -5.855 1 90.62 107 THR A C 1
ATOM 834 O O . THR A 1 107 ? -5.359 -8.023 -5.301 1 90.62 107 THR A O 1
ATOM 837 N N . ASN A 1 108 ? -3.535 -9.25 -5.699 1 89.88 108 ASN A N 1
ATOM 838 C CA . ASN A 1 108 ? -2.803 -8.484 -4.695 1 89.88 108 ASN A CA 1
ATOM 839 C C . ASN A 1 108 ? -1.764 -7.574 -5.336 1 89.88 108 ASN A C 1
ATOM 841 O O . ASN A 1 108 ? -1.293 -6.625 -4.703 1 89.88 108 ASN A O 1
ATOM 845 N N . GLN A 1 109 ? -1.385 -7.789 -6.52 1 85.56 109 GLN A N 1
ATOM 846 C CA . GLN A 1 109 ? -0.357 -6.992 -7.184 1 85.56 109 GLN A CA 1
ATOM 847 C C . GLN A 1 109 ? -0.965 -5.777 -7.879 1 85.56 109 GLN A C 1
ATOM 849 O O . GLN A 1 109 ? -0.358 -4.707 -7.91 1 85.56 109 GLN A O 1
ATOM 854 N N . VAL A 1 110 ? -2.104 -5.879 -8.5 1 78.81 110 VAL A N 1
ATOM 855 C CA . VAL A 1 110 ? -2.678 -4.824 -9.328 1 78.81 110 VAL A CA 1
ATOM 856 C C . VAL A 1 110 ? -3.58 -3.934 -8.477 1 78.81 110 VAL A C 1
ATOM 858 O O . VAL A 1 110 ? -4.191 -2.99 -8.992 1 78.81 110 VAL A O 1
ATOM 861 N N . ARG A 1 111 ? -3.504 -4.09 -7.273 1 79.88 111 ARG A N 1
ATOM 862 C CA . ARG A 1 111 ? -4.32 -3.266 -6.387 1 79.88 111 ARG A CA 1
ATOM 863 C C . ARG A 1 111 ? -3.686 -1.897 -6.168 1 79.88 111 ARG A C 1
ATOM 865 O O . ARG A 1 111 ? -2.49 -1.803 -5.883 1 79.88 111 ARG A O 1
ATOM 872 N N . VAL A 1 112 ? -4.5 -0.888 -6.52 1 78 112 VAL A N 1
ATOM 873 C CA . VAL A 1 112 ? -4.039 0.475 -6.277 1 78 112 VAL A CA 1
ATOM 874 C C . VAL A 1 112 ? -4.41 0.899 -4.855 1 78 112 VAL A C 1
ATOM 876 O O . VAL A 1 112 ? -5.578 0.832 -4.469 1 78 112 VAL A O 1
ATOM 879 N N . GLN A 1 113 ? -3.424 1.223 -4.164 1 84 113 GLN A N 1
ATOM 880 C CA . GLN A 1 113 ? -3.676 1.726 -2.82 1 84 113 GLN A CA 1
ATOM 881 C C . GLN A 1 113 ? -4.336 3.1 -2.859 1 84 113 GLN A C 1
ATOM 883 O O . GLN A 1 113 ? -3.916 3.975 -3.617 1 84 113 GLN A O 1
ATOM 888 N N . VAL A 1 114 ? -5.352 3.242 -2.086 1 87.19 114 VAL A N 1
ATOM 889 C CA . VAL A 1 114 ? -5.965 4.562 -1.95 1 87.19 114 VAL A CA 1
ATOM 890 C C . VAL A 1 114 ? -4.992 5.516 -1.261 1 87.19 114 VAL A C 1
ATOM 892 O O . VAL A 1 114 ? -4.418 5.18 -0.222 1 87.19 114 VAL A O 1
ATOM 895 N N . ASN A 1 115 ? -4.828 6.637 -1.873 1 88.69 115 ASN A N 1
ATOM 896 C CA . ASN A 1 115 ? -3.869 7.582 -1.308 1 88.69 115 ASN A CA 1
ATOM 897 C C . ASN A 1 115 ? -4.414 8.242 -0.047 1 88.69 115 ASN A C 1
ATOM 899 O O . ASN A 1 115 ? -5.629 8.305 0.153 1 88.69 115 ASN A O 1
ATOM 903 N N . PRO A 1 116 ? -3.502 8.719 0.759 1 92.75 116 PRO A N 1
ATOM 904 C CA . PRO A 1 116 ? -3.9 9.258 2.062 1 92.75 116 PRO A CA 1
ATOM 905 C C . PRO A 1 116 ? -4.809 10.477 1.944 1 92.75 116 PRO A C 1
ATOM 907 O O . PRO A 1 116 ? -5.652 10.711 2.816 1 92.75 116 PRO A O 1
ATOM 910 N N . TYR A 1 117 ? -4.699 11.258 0.907 1 92.88 117 TYR A N 1
ATOM 911 C CA . TYR A 1 117 ? -5.504 12.461 0.743 1 92.88 117 TYR A CA 1
ATOM 912 C C . TYR A 1 117 ? -6.945 12.109 0.397 1 92.88 117 TYR A C 1
ATOM 914 O O . TYR A 1 117 ? -7.883 12.703 0.944 1 92.88 117 TYR A O 1
ATOM 922 N N . THR A 1 118 ? -7.031 11.133 -0.462 1 89.44 118 THR A N 1
ATOM 923 C CA . THR A 1 118 ? -8.367 10.625 -0.761 1 89.44 118 THR A CA 1
ATOM 924 C C . THR A 1 118 ? -9.016 10.039 0.489 1 89.44 118 THR A C 1
ATOM 926 O O . THR A 1 118 ? -10.188 10.289 0.766 1 89.44 118 THR A O 1
ATOM 929 N N . LEU A 1 119 ? -8.266 9.328 1.179 1 92.69 119 LEU A N 1
ATOM 930 C CA . LEU A 1 119 ? -8.766 8.719 2.408 1 92.69 119 LEU A CA 1
ATOM 931 C C . LEU A 1 119 ? -9.172 9.789 3.414 1 92.69 119 LEU A C 1
ATOM 933 O O . LEU A 1 119 ? -10.164 9.633 4.133 1 92.69 119 LEU A O 1
ATOM 937 N N . PHE A 1 120 ? -8.406 10.867 3.506 1 95.25 120 PHE A N 1
ATOM 938 C CA . PHE A 1 120 ? -8.727 11.961 4.414 1 95.25 120 PHE A CA 1
ATOM 939 C C . PHE A 1 120 ? -10.102 12.539 4.094 1 95.25 120 PHE A C 1
ATOM 941 O O . PHE A 1 120 ? -10.93 12.711 4.992 1 95.25 120 PHE A O 1
ATOM 948 N N . HIS A 1 121 ? -10.328 12.773 2.867 1 93.75 121 HIS A N 1
ATOM 949 C CA . HIS A 1 121 ? -11.609 13.344 2.473 1 93.75 121 HIS A CA 1
ATOM 950 C C . HIS A 1 121 ? -12.742 12.352 2.68 1 93.75 121 HIS A C 1
ATOM 952 O O . HIS A 1 121 ? -13.867 12.742 3.006 1 93.75 121 HIS A O 1
ATOM 958 N N . ALA A 1 122 ? -12.445 11.078 2.484 1 92.88 122 ALA A N 1
ATOM 959 C CA . ALA A 1 122 ? -13.438 10.055 2.801 1 92.88 122 ALA A CA 1
ATOM 960 C C . ALA A 1 122 ? -13.75 10.031 4.293 1 92.88 122 ALA A C 1
ATOM 962 O O . ALA A 1 122 ? -14.906 9.875 4.688 1 92.88 122 ALA A O 1
ATOM 963 N N . ARG A 1 123 ? -12.719 10.211 5.062 1 95.31 123 ARG A N 1
ATOM 964 C CA . ARG A 1 123 ? -12.906 10.258 6.508 1 95.31 123 ARG A CA 1
ATOM 965 C C . ARG A 1 123 ? -13.742 11.477 6.906 1 95.31 123 ARG A C 1
ATOM 967 O O . ARG A 1 123 ? -14.578 11.391 7.809 1 95.31 123 ARG A O 1
ATOM 974 N N . LEU A 1 124 ? -13.5 12.57 6.242 1 95 124 LEU A N 1
ATOM 975 C CA . LEU A 1 124 ? -14.305 13.766 6.484 1 95 124 LEU A CA 1
ATOM 976 C C . LEU A 1 124 ? -15.773 13.5 6.168 1 95 124 LEU A C 1
ATOM 978 O O . LEU A 1 124 ? -16.656 13.828 6.969 1 95 124 LEU A O 1
ATOM 982 N N . ALA A 1 125 ? -15.984 12.93 5.051 1 92.31 125 ALA A N 1
ATOM 983 C CA . ALA A 1 125 ? -17.344 12.609 4.637 1 92.31 125 ALA A CA 1
ATOM 984 C C . ALA A 1 125 ? -18 11.641 5.617 1 92.31 125 ALA A C 1
ATOM 986 O O . ALA A 1 125 ? -19.203 11.703 5.848 1 92.31 125 ALA A O 1
ATOM 987 N N . ALA A 1 126 ? -17.219 10.82 6.234 1 93.5 126 ALA A N 1
ATOM 988 C CA . ALA A 1 126 ? -17.688 9.828 7.195 1 93.5 126 ALA A CA 1
ATOM 989 C C . ALA A 1 126 ? -17.875 10.445 8.578 1 93.5 126 ALA A C 1
ATOM 991 O O . ALA A 1 126 ? -18.266 9.758 9.523 1 93.5 126 ALA A O 1
ATOM 992 N N . ARG A 1 127 ? -17.5 11.734 8.672 1 95.69 127 ARG A N 1
ATOM 993 C CA . ARG A 1 127 ? -17.625 12.469 9.93 1 95.69 127 ARG A CA 1
ATOM 994 C C . ARG A 1 127 ? -16.703 11.883 10.992 1 95.69 127 ARG A C 1
ATOM 996 O O . ARG A 1 127 ? -17.094 11.766 12.156 1 95.69 127 ARG A O 1
ATOM 1003 N N . ASP A 1 128 ? -15.594 11.469 10.531 1 96.06 128 ASP A N 1
ATOM 1004 C CA . ASP A 1 128 ? -14.547 11.031 11.445 1 96.06 128 ASP A CA 1
ATOM 1005 C C . ASP A 1 128 ? -14.086 12.18 12.344 1 96.06 128 ASP A C 1
ATOM 1007 O O . ASP A 1 128 ? -13.703 13.242 11.852 1 96.06 128 ASP A O 1
ATOM 1011 N N . PRO A 1 129 ? -14.031 12.016 13.586 1 97.19 129 PRO A N 1
ATOM 1012 C CA . PRO A 1 129 ? -13.734 13.117 14.492 1 97.19 129 PRO A CA 1
ATOM 1013 C C . PRO A 1 129 ? -12.336 13.695 14.289 1 97.19 129 PRO A C 1
ATOM 1015 O O . PRO A 1 129 ? -12.148 14.914 14.32 1 97.19 129 PRO A O 1
ATOM 1018 N N . LEU A 1 130 ? -11.43 12.82 14.117 1 97.06 130 LEU A N 1
ATOM 1019 C CA . LEU A 1 130 ? -10.07 13.312 13.906 1 97.06 130 LEU A CA 1
ATOM 1020 C C . LEU A 1 130 ? -9.977 14.117 12.609 1 97.06 130 LEU A C 1
ATOM 1022 O O . LEU A 1 130 ? -9.336 15.164 12.57 1 97.06 130 LEU A O 1
ATOM 1026 N N . ALA A 1 131 ? -10.57 13.602 11.562 1 97.56 131 ALA A N 1
ATOM 1027 C CA . ALA A 1 131 ? -10.547 14.297 10.281 1 97.56 131 ALA A CA 1
ATOM 1028 C C . ALA A 1 131 ? -11.227 15.656 10.391 1 97.56 131 ALA A C 1
ATOM 1030 O O . ALA A 1 131 ? -10.75 16.641 9.805 1 97.56 131 ALA A O 1
ATOM 1031 N N . ILE A 1 132 ? -12.266 15.719 11.141 1 98.19 132 ILE A N 1
ATOM 1032 C CA . ILE A 1 132 ? -12.984 16.969 11.336 1 98.19 132 ILE A CA 1
ATOM 1033 C C . ILE A 1 132 ? -12.094 17.969 12.07 1 98.19 132 ILE A C 1
ATOM 1035 O O . ILE A 1 132 ? -12.031 19.141 11.695 1 98.19 132 ILE A O 1
ATOM 1039 N N . GLU A 1 133 ? -11.461 17.469 13.047 1 98.44 133 GLU A N 1
ATOM 1040 C CA . GLU A 1 133 ? -10.562 18.344 13.797 1 98.44 133 GLU A CA 1
ATOM 1041 C C . GLU A 1 133 ? -9.406 18.812 12.93 1 98.44 133 GLU A C 1
ATOM 1043 O O . GLU A 1 133 ? -8.992 19.984 13.016 1 98.44 133 GLU A O 1
ATOM 1048 N N . VAL A 1 134 ? -8.852 17.953 12.141 1 98.62 134 VAL A N 1
ATOM 1049 C CA . VAL A 1 134 ? -7.766 18.312 11.234 1 98.62 134 VAL A CA 1
ATOM 1050 C C . VAL A 1 134 ? -8.258 19.359 10.234 1 98.62 134 VAL A C 1
ATOM 1052 O O . VAL A 1 134 ? -7.555 20.344 9.961 1 98.62 134 VAL A O 1
ATOM 1055 N N . GLN A 1 135 ? -9.43 19.156 9.719 1 98.38 135 GLN A N 1
ATOM 1056 C CA . GLN A 1 135 ? -10.016 20.141 8.82 1 98.38 135 GLN A CA 1
ATOM 1057 C C . GLN A 1 135 ? -10.172 21.484 9.508 1 98.38 135 GLN A C 1
ATOM 1059 O O . GLN A 1 135 ? -9.93 22.531 8.898 1 98.38 135 GLN A O 1
ATOM 1064 N 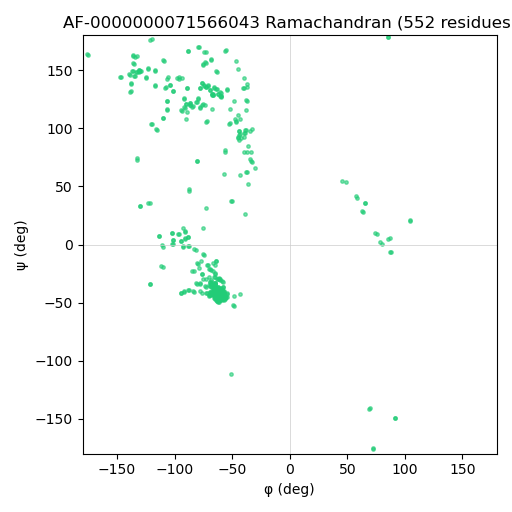N . GLY A 1 136 ? -10.602 21.453 10.719 1 98.31 136 GLY A N 1
ATOM 1065 C CA . GLY A 1 136 ? -10.688 22.688 11.492 1 98.31 136 GLY A CA 1
ATOM 1066 C C . GLY A 1 136 ? -9.359 23.406 11.602 1 98.31 136 GLY A C 1
ATOM 1067 O O . GLY A 1 136 ? -9.297 24.625 11.43 1 98.31 136 GLY A O 1
ATOM 1068 N N . LEU A 1 137 ? -8.344 22.656 11.906 1 98.44 137 LEU A N 1
ATOM 1069 C CA . LEU A 1 137 ? -7 23.234 11.969 1 98.44 137 LEU A CA 1
ATOM 1070 C C . LEU A 1 137 ? -6.609 23.844 10.625 1 98.44 137 LEU A C 1
ATOM 1072 O O . LEU A 1 137 ? -6.051 24.938 10.578 1 98.44 137 LEU A O 1
ATOM 1076 N N . CYS A 1 138 ? -6.898 23.125 9.57 1 98.25 138 CYS A N 1
ATOM 1077 C CA . CYS A 1 138 ? -6.609 23.625 8.227 1 98.25 138 CYS A CA 1
ATOM 1078 C C . CYS A 1 138 ? -7.332 24.953 7.977 1 98.25 138 CYS A C 1
ATOM 1080 O O . CYS A 1 138 ? -6.738 25.891 7.461 1 98.25 138 CYS A O 1
ATOM 1082 N N . ASP A 1 139 ? -8.547 24.984 8.352 1 97.81 139 ASP A N 1
ATOM 1083 C CA . ASP A 1 139 ? -9.336 26.203 8.156 1 97.81 139 ASP A CA 1
ATOM 1084 C C . ASP A 1 139 ? -8.727 27.375 8.906 1 97.81 139 ASP A C 1
ATOM 1086 O O . ASP A 1 139 ? -8.594 28.469 8.359 1 97.81 139 ASP A O 1
ATOM 1090 N N . GLU A 1 140 ? -8.406 27.188 10.102 1 97.69 140 GLU A N 1
ATOM 1091 C CA . GLU A 1 140 ? -7.801 28.234 10.914 1 97.69 140 GLU A CA 1
ATOM 1092 C C . GLU A 1 140 ? -6.461 28.672 10.336 1 97.69 140 GLU A C 1
ATOM 1094 O O . GLU A 1 140 ? -6.109 29.859 10.406 1 97.69 140 GLU A O 1
ATOM 1099 N N . ALA A 1 141 ? -5.742 27.734 9.812 1 97.88 141 ALA A N 1
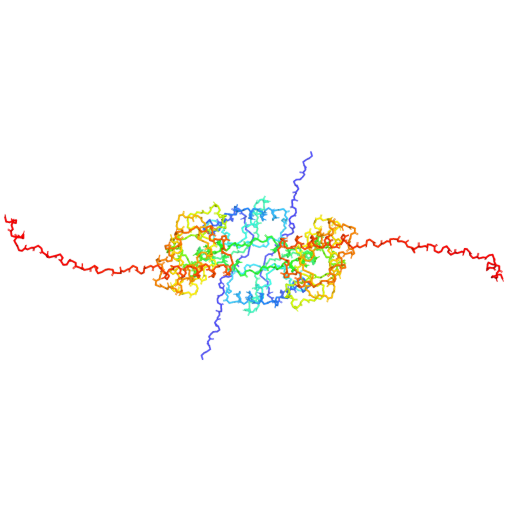ATOM 1100 C CA . ALA A 1 141 ? -4.402 28 9.289 1 97.88 141 ALA A CA 1
ATOM 1101 C C . ALA A 1 141 ? -4.461 28.438 7.824 1 97.88 141 ALA A C 1
ATOM 1103 O O . ALA A 1 141 ? -3.43 28.719 7.215 1 97.88 141 ALA A O 1
ATOM 1104 N N . ARG A 1 142 ? -5.684 28.484 7.23 1 96.56 142 ARG A N 1
ATOM 1105 C CA . ARG A 1 142 ? -5.891 28.812 5.824 1 96.56 142 ARG A CA 1
ATOM 1106 C C . ARG A 1 142 ? -5.125 27.859 4.918 1 96.56 142 ARG A C 1
ATOM 1108 O O . ARG A 1 142 ? -4.457 28.281 3.975 1 96.56 142 ARG A O 1
ATOM 1115 N N . LEU A 1 143 ? -5.191 26.625 5.316 1 97 143 LEU A N 1
ATOM 1116 C CA . LEU A 1 143 ? -4.605 25.547 4.527 1 97 143 LEU A CA 1
ATOM 1117 C C . LEU A 1 143 ? -5.688 24.672 3.902 1 97 143 LEU A C 1
ATOM 1119 O O . LEU A 1 143 ? -6.84 24.688 4.344 1 97 143 LEU A O 1
ATOM 1123 N N . ALA A 1 144 ? -5.266 23.984 2.852 1 95.5 144 ALA A N 1
ATOM 1124 C CA . ALA A 1 144 ? -6.18 23.062 2.178 1 95.5 144 ALA A CA 1
ATOM 1125 C C . ALA A 1 144 ? -5.477 21.766 1.801 1 95.5 144 ALA A C 1
ATOM 1127 O O . ALA A 1 144 ? -4.375 21.797 1.242 1 95.5 144 ALA A O 1
ATOM 1128 N N . ILE A 1 145 ? -6.141 20.656 2.146 1 95.38 145 ILE A N 1
ATOM 1129 C CA . ILE A 1 145 ? -5.633 19.344 1.763 1 95.38 145 ILE A CA 1
ATOM 1130 C C . ILE A 1 145 ? -6.219 18.938 0.413 1 95.38 145 ILE A C 1
ATOM 1132 O O . ILE A 1 145 ? -7.441 18.859 0.258 1 95.38 145 ILE A O 1
ATOM 1136 N N . PRO A 1 146 ? -5.355 18.766 -0.562 1 91.62 146 PRO A N 1
ATOM 1137 C CA . PRO A 1 146 ? -5.902 18.359 -1.859 1 91.62 146 PRO A CA 1
ATOM 1138 C C . PRO A 1 146 ? -6.473 16.938 -1.844 1 91.62 146 PRO A C 1
ATOM 1140 O O . PRO A 1 146 ? -6.141 16.141 -0.956 1 91.62 146 PRO A O 1
ATOM 1143 N N . LYS A 1 147 ? -7.324 16.625 -2.764 1 86.5 147 LYS A N 1
ATOM 1144 C CA . LYS A 1 147 ? -7.969 15.32 -2.854 1 86.5 147 LYS A CA 1
ATOM 1145 C C . LYS A 1 147 ? -7.008 14.273 -3.408 1 86.5 147 LYS A C 1
ATOM 1147 O O . LYS A 1 147 ? -7.168 13.078 -3.156 1 86.5 147 LYS A O 1
ATOM 1152 N N . TYR A 1 148 ? -5.988 14.688 -4.184 1 85 148 TYR A N 1
ATOM 1153 C CA . TYR A 1 148 ? -4.941 13.852 -4.766 1 85 148 TYR A CA 1
ATOM 1154 C C . TYR A 1 148 ? -3.574 14.5 -4.605 1 85 148 TYR A C 1
ATOM 1156 O O . TYR A 1 148 ? -3.477 15.719 -4.418 1 85 148 TYR A O 1
ATOM 1164 N N . PRO A 1 149 ? -2.621 13.594 -4.645 1 85 149 PRO A N 1
ATOM 1165 C CA . PRO A 1 149 ? -1.299 14.227 -4.582 1 85 149 PRO A CA 1
ATOM 1166 C C . PRO A 1 149 ? -1.042 15.172 -5.75 1 85 149 PRO A C 1
ATOM 1168 O O . PRO A 1 149 ? -1.354 14.844 -6.898 1 85 149 PRO A O 1
ATOM 1171 N N . VAL A 1 150 ? -0.584 16.359 -5.426 1 85.12 150 VAL A N 1
ATOM 1172 C CA . VAL A 1 150 ? -0.322 17.375 -6.434 1 85.12 150 VAL A CA 1
ATOM 1173 C C . VAL A 1 150 ? 1.165 17.719 -6.441 1 85.12 150 VAL A C 1
ATOM 1175 O O . VAL A 1 150 ? 1.803 17.781 -5.387 1 85.12 150 VAL A O 1
ATOM 1178 N N . GLN A 1 151 ? 1.615 17.812 -7.648 1 83.19 151 GLN A N 1
ATOM 1179 C CA . GLN A 1 151 ? 3.012 18.219 -7.773 1 83.19 151 GLN A CA 1
ATOM 1180 C C . GLN A 1 151 ? 3.23 19.625 -7.23 1 83.19 151 GLN A C 1
ATOM 1182 O O . GLN A 1 151 ? 2.334 20.469 -7.297 1 83.19 151 GLN A O 1
ATOM 1187 N N . LYS A 1 152 ? 4.363 19.828 -6.734 1 77.62 152 LYS A N 1
ATOM 1188 C CA . LYS A 1 152 ? 4.703 21.078 -6.055 1 77.62 152 LYS A CA 1
ATOM 1189 C C . LYS A 1 152 ? 4.426 22.281 -6.945 1 77.62 152 LYS A C 1
ATOM 1191 O O . LYS A 1 152 ? 3.887 23.281 -6.484 1 77.62 152 LYS A O 1
ATOM 1196 N N . ASP A 1 153 ? 4.773 22.188 -8.242 1 79.31 153 ASP A N 1
ATOM 1197 C CA . ASP A 1 153 ? 4.66 23.312 -9.172 1 79.31 153 ASP A CA 1
ATOM 1198 C C . ASP A 1 153 ? 3.201 23.562 -9.547 1 79.31 153 ASP A C 1
ATOM 1200 O O . ASP A 1 153 ? 2.869 24.609 -10.102 1 79.31 153 ASP A O 1
ATOM 1204 N N . ARG A 1 154 ? 2.33 22.719 -9.195 1 84.69 154 ARG A N 1
ATOM 1205 C CA . ARG A 1 154 ? 0.922 22.828 -9.562 1 84.69 154 ARG A CA 1
ATOM 1206 C C . ARG A 1 154 ? 0.055 23.078 -8.336 1 84.69 154 ARG A C 1
ATOM 1208 O O . ARG A 1 154 ? -1.174 23.109 -8.43 1 84.69 154 ARG A O 1
ATOM 1215 N N . MET A 1 155 ? 0.711 23.281 -7.281 1 86.81 155 MET A N 1
ATOM 1216 C CA . MET A 1 155 ? -0.035 23.484 -6.043 1 86.81 155 MET A CA 1
ATOM 1217 C C . MET A 1 155 ? -0.604 24.891 -5.973 1 86.81 155 MET A C 1
ATOM 1219 O O . MET A 1 155 ? 0.066 25.859 -6.352 1 86.81 155 MET A O 1
ATOM 1223 N N . GLY A 1 156 ? -1.869 24.891 -5.566 1 83.19 156 GLY A N 1
ATOM 1224 C CA . GLY A 1 156 ? -2.479 26.188 -5.324 1 83.19 156 GLY A CA 1
ATOM 1225 C C . GLY A 1 156 ? -2.088 26.781 -3.99 1 83.19 156 GLY A C 1
ATOM 1226 O O . GLY A 1 156 ? -1.434 26.125 -3.174 1 83.19 156 GLY A O 1
ATOM 1227 N N . ALA A 1 157 ? -2.494 28.109 -3.852 1 81.62 157 ALA A N 1
ATOM 1228 C CA . ALA A 1 157 ? -2.219 28.812 -2.598 1 81.62 157 ALA A CA 1
ATOM 1229 C C . ALA A 1 157 ? -2.881 28.094 -1.419 1 81.62 157 ALA A C 1
ATOM 1231 O O . ALA A 1 157 ? -4.051 27.719 -1.496 1 81.62 157 ALA A O 1
ATOM 1232 N N . GLY A 1 158 ? -2.049 27.828 -0.408 1 87.56 158 GLY A N 1
ATOM 1233 C CA . GLY A 1 158 ? -2.578 27.266 0.827 1 87.56 158 GLY A CA 1
ATOM 1234 C C . GLY A 1 158 ? -2.666 25.75 0.81 1 87.56 158 GLY A C 1
ATOM 1235 O O . GLY A 1 158 ? -2.941 25.125 1.838 1 87.56 158 GLY A O 1
ATOM 1236 N N . GLN A 1 159 ? -2.387 25.156 -0.353 1 92.62 159 GLN A N 1
ATOM 1237 C CA . GLN A 1 159 ? -2.455 23.688 -0.409 1 92.62 159 GLN A CA 1
ATOM 1238 C C . GLN A 1 159 ? -1.239 23.062 0.26 1 92.62 159 GLN A C 1
ATOM 1240 O O . GLN A 1 159 ? -0.125 23.578 0.153 1 92.62 159 GLN A O 1
ATOM 1245 N N . THR A 1 160 ? -1.475 22.031 0.975 1 95.31 160 THR A N 1
ATOM 1246 C CA . THR A 1 160 ? -0.379 21.344 1.651 1 95.31 160 THR A CA 1
ATOM 1247 C C . THR A 1 160 ? -0.555 19.828 1.569 1 95.31 160 THR A C 1
ATOM 1249 O O . THR A 1 160 ? -1.681 19.328 1.603 1 95.31 160 THR A O 1
ATOM 1252 N N . LEU A 1 161 ? 0.548 19.172 1.489 1 95.62 161 LEU A N 1
ATOM 1253 C CA . LEU A 1 161 ? 0.55 17.719 1.496 1 95.62 161 LEU A CA 1
ATOM 1254 C C . LEU A 1 161 ? 0.965 17.188 2.861 1 95.62 161 LEU A C 1
ATOM 1256 O O . LEU A 1 161 ? 1.15 15.969 3.027 1 95.62 161 LEU A O 1
ATOM 1260 N N . ALA A 1 162 ? 1.044 18.094 3.842 1 96.06 162 ALA A N 1
ATOM 1261 C CA . ALA A 1 162 ? 1.562 17.734 5.16 1 96.06 162 ALA A CA 1
ATOM 1262 C C . ALA A 1 162 ? 0.453 17.188 6.055 1 96.06 162 ALA A C 1
ATOM 1264 O O . ALA A 1 162 ? 0.336 17.578 7.215 1 96.06 162 ALA A O 1
ATOM 1265 N N . LEU A 1 163 ? -0.329 16.281 5.461 1 97.88 163 LEU A N 1
ATOM 1266 C CA . LEU A 1 163 ? -1.469 15.703 6.172 1 97.88 163 LEU A CA 1
ATOM 1267 C C . LEU A 1 163 ? -1.017 14.977 7.43 1 97.88 163 LEU A C 1
ATOM 1269 O O . LEU A 1 163 ? -1.597 15.156 8.5 1 97.88 163 LEU A O 1
ATOM 1273 N N . ALA A 1 164 ? -0.023 14.18 7.34 1 97.12 164 ALA A N 1
ATOM 1274 C CA . ALA A 1 164 ? 0.463 13.414 8.484 1 97.12 164 ALA A CA 1
ATOM 1275 C C . ALA A 1 164 ? 0.897 14.344 9.617 1 97.12 164 ALA A C 1
ATOM 1277 O O . ALA A 1 164 ? 0.658 14.055 10.789 1 97.12 164 ALA A O 1
ATOM 1278 N N . THR A 1 165 ? 1.497 15.406 9.281 1 97.12 165 THR A N 1
ATOM 1279 C CA . THR A 1 165 ? 1.93 16.406 10.258 1 97.12 165 THR A CA 1
ATOM 1280 C C . THR A 1 165 ? 0.729 17.016 10.977 1 97.12 165 THR A C 1
ATOM 1282 O O . THR A 1 165 ? 0.716 17.094 12.211 1 97.12 165 THR A O 1
ATOM 1285 N N . LEU A 1 166 ? -0.209 17.391 10.188 1 98.38 166 LEU A N 1
ATOM 1286 C CA . LEU A 1 166 ? -1.398 18.016 10.758 1 98.38 166 LEU A CA 1
ATOM 1287 C C . LEU A 1 166 ? -2.131 17.047 11.688 1 98.38 166 LEU A C 1
ATOM 1289 O O . LEU A 1 166 ? -2.584 17.453 12.766 1 98.38 166 LEU A O 1
ATOM 1293 N N . GLU A 1 167 ? -2.219 15.852 11.281 1 98.31 167 GLU A N 1
ATOM 1294 C CA . GLU A 1 167 ? -2.852 14.844 12.125 1 98.31 167 GLU A CA 1
ATOM 1295 C C . GLU A 1 167 ? -2.094 14.664 13.438 1 98.31 167 GLU A C 1
ATOM 1297 O O . GLU A 1 167 ? -2.703 14.539 14.5 1 98.31 167 GLU A O 1
ATOM 1302 N N . LYS A 1 168 ? -0.839 14.656 13.359 1 97.81 168 LYS A N 1
ATOM 1303 C CA . LYS A 1 168 ? -0.011 14.5 14.547 1 97.81 168 LYS A CA 1
ATOM 1304 C C . LYS A 1 168 ? -0.224 15.664 15.516 1 97.81 168 LYS A C 1
ATOM 1306 O O . LYS A 1 168 ? -0.309 15.453 16.734 1 97.81 168 LYS A O 1
ATOM 1311 N N . ILE A 1 169 ? -0.291 16.828 15.008 1 97.56 169 ILE A N 1
ATOM 1312 C CA . ILE A 1 169 ? -0.481 18.016 15.82 1 97.56 169 ILE A CA 1
ATOM 1313 C C . ILE A 1 169 ? -1.83 17.953 16.531 1 97.56 169 ILE A C 1
ATOM 1315 O O . ILE A 1 169 ? -1.92 18.219 17.734 1 97.56 169 ILE A O 1
ATOM 1319 N N . VAL A 1 170 ? -2.828 17.578 15.812 1 98.19 170 VAL A N 1
ATOM 1320 C CA . VAL A 1 170 ? -4.172 17.5 16.375 1 98.19 170 VAL A CA 1
ATOM 1321 C C . VAL A 1 170 ? -4.219 16.406 17.438 1 98.19 170 VAL A C 1
ATOM 1323 O O . VAL A 1 170 ? -4.766 16.625 18.531 1 98.19 170 VAL A O 1
ATOM 1326 N N . LYS A 1 171 ? -3.645 15.297 17.219 1 97.5 171 LYS A N 1
ATOM 1327 C CA . LYS A 1 171 ? -3.631 14.188 18.172 1 97.5 171 LYS A CA 1
ATOM 1328 C C . LYS A 1 171 ? -2.867 14.562 19.438 1 97.5 171 LYS A C 1
ATOM 1330 O O . LYS A 1 171 ? -3.232 14.141 20.531 1 97.5 171 LYS A O 1
ATOM 1335 N N . GLY A 1 172 ? -1.864 15.297 19.219 1 97 172 GLY A N 1
ATOM 1336 C CA . GLY A 1 172 ? -1.055 15.711 20.359 1 97 172 GLY A CA 1
ATOM 1337 C C . GLY A 1 172 ? -1.779 16.656 21.281 1 97 172 GLY A C 1
ATOM 1338 O O . GLY A 1 172 ? -1.449 16.75 22.469 1 97 172 GLY A O 1
ATOM 1339 N N . GLY A 1 173 ? -2.635 17.469 20.812 1 96.56 173 GLY A N 1
ATOM 1340 C CA . GLY A 1 173 ? -3.498 18.312 21.625 1 96.56 173 GLY A CA 1
ATOM 1341 C C . GLY A 1 173 ? -2.77 19.5 22.234 1 96.56 173 GLY A C 1
ATOM 1342 O O . GLY A 1 173 ? -3.279 20.141 23.156 1 96.56 173 GLY A O 1
ATOM 1343 N N . ASN A 1 174 ? -1.575 19.781 21.875 1 96.81 174 ASN A N 1
ATOM 1344 C CA . ASN A 1 174 ? -0.82 20.906 22.422 1 96.81 174 ASN A CA 1
ATOM 1345 C C . ASN A 1 174 ? -1.251 22.219 21.797 1 96.81 174 ASN A C 1
ATOM 1347 O O . ASN A 1 174 ? -1.082 22.438 20.594 1 96.81 174 ASN A O 1
ATOM 1351 N N . PRO A 1 175 ? -1.751 23.109 22.594 1 97.25 175 PRO A N 1
ATOM 1352 C CA . PRO A 1 175 ? -2.26 24.359 22.047 1 97.25 175 PRO A CA 1
ATOM 1353 C C . PRO A 1 175 ? -1.162 25.219 21.406 1 97.25 175 PRO A C 1
ATOM 1355 O O . PRO A 1 175 ? -1.411 25.922 20.438 1 97.25 175 PRO A O 1
ATOM 1358 N N . ALA A 1 176 ? -0.024 25.156 21.953 1 97.62 176 ALA A N 1
ATOM 1359 C CA . ALA A 1 176 ? 1.083 25.938 21.391 1 97.62 176 ALA A CA 1
ATOM 1360 C C . ALA A 1 176 ? 1.481 25.406 20.016 1 97.62 176 ALA A C 1
ATOM 1362 O O . ALA A 1 176 ? 1.742 26.188 19.094 1 97.62 176 ALA A O 1
ATOM 1363 N N . ALA A 1 177 ? 1.528 24.125 19.891 1 98.12 177 ALA A N 1
ATOM 1364 C CA . ALA A 1 177 ? 1.833 23.516 18.609 1 98.12 177 ALA A CA 1
ATOM 1365 C C . ALA A 1 177 ? 0.796 23.906 17.562 1 98.12 177 ALA A C 1
ATOM 1367 O O . ALA A 1 177 ? 1.146 24.234 16.422 1 98.12 177 ALA A O 1
ATOM 1368 N N . ARG A 1 178 ? -0.384 23.828 17.953 1 98.38 178 ARG A N 1
ATOM 1369 C CA . ARG A 1 178 ? -1.474 24.219 17.062 1 98.38 178 ARG A CA 1
ATOM 1370 C C . ARG A 1 178 ? -1.318 25.672 16.609 1 98.38 178 ARG A C 1
ATOM 1372 O O . ARG A 1 178 ? -1.441 25.969 15.43 1 98.38 178 ARG A O 1
ATOM 1379 N N . ALA A 1 179 ? -1.05 26.516 17.562 1 98.31 179 ALA A N 1
ATOM 1380 C CA . ALA A 1 179 ? -0.863 27.938 17.25 1 98.31 179 ALA A CA 1
ATOM 1381 C C . ALA A 1 179 ? 0.303 28.141 16.297 1 98.31 179 ALA A C 1
ATOM 1383 O O . ALA A 1 179 ? 0.249 29 15.414 1 98.31 179 ALA A O 1
ATOM 1384 N N . GLY A 1 180 ? 1.297 27.406 16.516 1 98.19 180 GLY A N 1
ATOM 1385 C CA . GLY A 1 180 ? 2.441 27.469 15.617 1 98.19 180 GLY A CA 1
ATOM 1386 C C . GLY A 1 180 ? 2.1 27.109 14.188 1 98.19 180 GLY A C 1
ATOM 1387 O O . GLY A 1 180 ? 2.527 27.781 13.25 1 98.19 180 GLY A O 1
ATOM 1388 N N . VAL A 1 181 ? 1.362 26.047 14.016 1 98.31 181 VAL A N 1
ATOM 1389 C CA . VAL A 1 181 ? 0.943 25.609 12.695 1 98.31 181 VAL A CA 1
ATOM 1390 C C . VAL A 1 181 ? 0.061 26.672 12.047 1 98.31 181 VAL A C 1
ATOM 1392 O O . VAL A 1 181 ? 0.189 26.969 10.852 1 98.31 181 VAL A O 1
ATOM 1395 N N . ILE A 1 182 ? -0.822 27.25 12.836 1 98.25 182 ILE A N 1
ATOM 1396 C CA . ILE A 1 182 ? -1.692 28.312 12.336 1 98.25 182 ILE A CA 1
ATOM 1397 C C . ILE A 1 182 ? -0.849 29.5 11.859 1 98.25 182 ILE A C 1
ATOM 1399 O O . ILE A 1 182 ? -1.066 30.016 10.766 1 98.25 182 ILE A O 1
ATOM 1403 N N . ALA A 1 183 ? 0.14 29.844 12.641 1 97.5 183 ALA A N 1
ATOM 1404 C CA . ALA A 1 183 ? 1.045 30.922 12.281 1 97.5 183 ALA A CA 1
ATOM 1405 C C . ALA A 1 183 ? 1.78 30.609 10.977 1 97.5 183 ALA A C 1
ATOM 1407 O O . ALA A 1 183 ? 1.903 31.484 10.109 1 97.5 183 ALA A O 1
ATOM 1408 N N . ALA A 1 184 ? 2.242 29.438 10.875 1 97 184 ALA A N 1
ATOM 1409 C CA . ALA A 1 184 ? 2.959 29.031 9.672 1 97 184 ALA A CA 1
ATOM 1410 C C . ALA A 1 184 ? 2.045 29.062 8.453 1 97 184 ALA A C 1
ATOM 1412 O O . ALA A 1 184 ? 2.459 29.484 7.371 1 97 184 ALA A O 1
ATOM 1413 N N . GLY A 1 185 ? 0.836 28.531 8.617 1 96.5 185 GLY A N 1
ATOM 1414 C CA . GLY A 1 185 ? -0.128 28.609 7.531 1 96.5 185 GLY A CA 1
ATOM 1415 C C . GLY A 1 185 ? -0.359 30.016 7.031 1 96.5 185 GLY A C 1
ATOM 1416 O O . GLY A 1 185 ? -0.366 30.266 5.82 1 96.5 185 GLY A O 1
ATOM 1417 N N . HIS A 1 186 ? -0.512 30.906 7.941 1 96.12 186 HIS A N 1
ATOM 1418 C CA . HIS A 1 186 ? -0.717 32.312 7.59 1 96.12 186 HIS A CA 1
ATOM 1419 C C . HIS A 1 186 ? 0.508 32.875 6.887 1 96.12 186 HIS A C 1
ATOM 1421 O O . HIS A 1 186 ? 0.377 33.656 5.938 1 96.12 186 HIS A O 1
ATOM 1427 N N . ALA A 1 187 ? 1.617 32.469 7.383 1 94.69 187 ALA A N 1
ATOM 1428 C CA . ALA A 1 187 ? 2.857 32.969 6.797 1 94.69 187 ALA A CA 1
ATOM 1429 C C . ALA A 1 187 ? 3.023 32.5 5.363 1 94.69 187 ALA A C 1
ATOM 1431 O O . ALA A 1 187 ? 3.674 33.156 4.547 1 94.69 187 ALA A O 1
ATOM 1432 N N . CYS A 1 188 ? 2.459 31.391 5.09 1 92 188 CYS A N 1
ATOM 1433 C CA . CYS A 1 188 ? 2.635 30.766 3.787 1 92 188 CYS A CA 1
ATOM 1434 C C . CYS A 1 188 ? 1.526 31.188 2.826 1 92 188 CYS A C 1
ATOM 1436 O O . CYS A 1 188 ? 1.52 30.781 1.664 1 92 188 CYS A O 1
ATOM 1438 N N . GLU A 1 189 ? 0.667 31.938 3.301 1 88.62 189 GLU A N 1
ATOM 1439 C CA . GLU A 1 189 ? -0.467 32.344 2.473 1 88.62 189 GLU A CA 1
ATOM 1440 C C . GLU A 1 189 ? 0.001 32.969 1.168 1 88.62 189 GLU A C 1
ATOM 1442 O O . GLU A 1 189 ? 0.883 33.844 1.171 1 88.62 189 GLU A O 1
ATOM 1447 N N . GLY A 1 190 ? -0.634 32.531 0.047 1 85.06 190 GLY A N 1
ATOM 1448 C CA . GLY A 1 190 ? -0.308 33.062 -1.255 1 85.06 190 GLY A CA 1
ATOM 1449 C C . GLY A 1 190 ? 0.957 32.5 -1.856 1 85.06 190 GLY A C 1
ATOM 1450 O O . GLY A 1 190 ? 1.371 32.906 -2.947 1 85.06 190 GLY A O 1
ATOM 1451 N N . ARG A 1 191 ? 1.586 31.656 -1.271 1 88.62 191 ARG A N 1
ATOM 1452 C CA . ARG A 1 191 ? 2.82 31.031 -1.736 1 88.62 191 ARG A CA 1
ATOM 1453 C C . ARG A 1 191 ? 2.623 29.547 -1.979 1 88.62 191 ARG A C 1
ATOM 1455 O O . ARG A 1 191 ? 2.775 28.734 -1.062 1 88.62 191 ARG A O 1
ATOM 1462 N N . PRO A 1 192 ? 2.434 29.219 -3.201 1 87.12 192 PRO A N 1
ATOM 1463 C CA . PRO A 1 192 ? 2.193 27.812 -3.504 1 87.12 192 PRO A CA 1
ATOM 1464 C C . PRO A 1 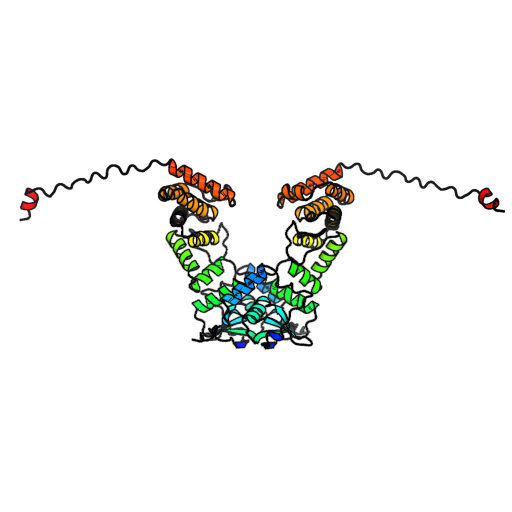192 ? 3.355 26.906 -3.092 1 87.12 192 PRO A C 1
ATOM 1466 O O . PRO A 1 192 ? 4.516 27.234 -3.354 1 87.12 192 PRO A O 1
ATOM 1469 N N . GLY A 1 193 ? 3.014 25.906 -2.352 1 86.94 193 GLY A N 1
ATOM 1470 C CA . GLY A 1 193 ? 4.012 24.906 -2.004 1 86.94 193 GLY A CA 1
ATOM 1471 C C . GLY A 1 193 ? 4.824 25.281 -0.777 1 86.94 193 GLY A C 1
ATOM 1472 O O . GLY A 1 193 ? 5.734 24.547 -0.385 1 86.94 193 GLY A O 1
ATOM 1473 N N . ALA A 1 194 ? 4.5 26.344 -0.144 1 89.75 194 ALA A N 1
ATOM 1474 C CA . ALA A 1 194 ? 5.305 26.844 0.966 1 89.75 194 ALA A CA 1
ATOM 1475 C C . ALA A 1 194 ? 4.992 26.078 2.256 1 89.75 194 ALA A C 1
ATOM 1477 O O . ALA A 1 194 ? 5.863 25.922 3.113 1 89.75 194 ALA A O 1
ATOM 1478 N N . ALA A 1 195 ? 3.771 25.688 2.395 1 93.25 195 ALA A N 1
ATOM 1479 C CA . ALA A 1 195 ? 3.342 25.031 3.625 1 93.25 195 ALA A CA 1
ATOM 1480 C C . ALA A 1 195 ? 3.742 23.562 3.625 1 93.25 195 ALA A C 1
ATOM 1482 O O . ALA A 1 195 ? 2.881 22.672 3.588 1 93.25 195 ALA A O 1
ATOM 1483 N N . THR A 1 196 ? 5 23.328 3.777 1 93.31 196 THR A N 1
ATOM 1484 C CA . THR A 1 196 ? 5.52 21.953 3.791 1 93.31 196 THR A CA 1
ATOM 1485 C C . THR A 1 196 ? 5.5 21.391 5.207 1 93.31 196 THR A C 1
ATOM 1487 O O . THR A 1 196 ? 5.312 22.125 6.176 1 93.31 196 THR A O 1
ATOM 1490 N N . ALA A 1 197 ? 5.691 20.094 5.227 1 95.31 197 ALA A N 1
ATOM 1491 C CA . ALA A 1 197 ? 5.738 19.406 6.52 1 95.31 197 ALA A CA 1
ATOM 1492 C C . ALA A 1 197 ? 6.852 19.969 7.395 1 95.31 197 ALA A C 1
ATOM 1494 O O . ALA A 1 197 ? 6.664 20.172 8.602 1 95.31 197 ALA A O 1
ATOM 1495 N N . VAL A 1 198 ? 7.934 20.266 6.809 1 94.88 198 VAL A N 1
ATOM 1496 C CA . VAL A 1 198 ? 9.094 20.766 7.539 1 94.88 198 VAL A CA 1
ATOM 1497 C C . VAL A 1 198 ? 8.773 22.109 8.172 1 94.88 198 VAL A C 1
ATOM 1499 O O . VAL A 1 198 ? 9.039 22.328 9.359 1 94.88 198 VAL A O 1
ATOM 1502 N N . VAL A 1 199 ? 8.203 22.984 7.414 1 95.19 199 VAL A N 1
ATOM 1503 C CA . VAL A 1 199 ? 7.887 24.328 7.883 1 95.19 199 VAL A CA 1
ATOM 1504 C C . VAL A 1 199 ? 6.84 24.266 8.992 1 95.19 199 VAL A C 1
ATOM 1506 O O . VAL A 1 199 ? 6.988 24.891 10.039 1 95.19 199 VAL A O 1
ATOM 1509 N N . LEU A 1 200 ? 5.824 23.5 8.781 1 97.31 200 LEU A N 1
ATOM 1510 C CA . LEU A 1 200 ? 4.746 23.375 9.758 1 97.31 200 LEU A CA 1
ATOM 1511 C C . LEU A 1 200 ? 5.246 22.75 11.055 1 97.31 200 LEU A C 1
ATOM 1513 O O . LEU A 1 200 ? 4.938 23.234 12.141 1 97.31 200 LEU A O 1
ATOM 1517 N N . GLN A 1 201 ? 5.988 21.75 10.922 1 97.5 201 GLN A N 1
ATOM 1518 C CA . GLN A 1 201 ? 6.516 21.078 12.102 1 97.5 201 GLN A CA 1
ATOM 1519 C C . GLN A 1 201 ? 7.477 21.969 12.867 1 97.5 201 GLN A C 1
ATOM 1521 O O . GLN A 1 201 ? 7.469 21.984 14.102 1 97.5 201 GLN A O 1
ATOM 1526 N N . ALA A 1 202 ? 8.297 22.625 12.125 1 97.31 202 ALA A N 1
ATOM 1527 C CA . ALA A 1 202 ? 9.25 23.516 12.773 1 97.31 202 ALA A CA 1
ATOM 1528 C C . ALA A 1 202 ? 8.531 24.641 13.508 1 97.31 202 ALA A C 1
ATOM 1530 O O . ALA A 1 202 ? 8.906 25 14.633 1 97.31 202 ALA A O 1
ATOM 1531 N N . ALA A 1 203 ? 7.586 25.188 12.859 1 97.75 203 ALA A N 1
ATOM 1532 C CA . ALA A 1 203 ? 6.805 26.25 13.492 1 97.75 203 ALA A CA 1
ATOM 1533 C C . ALA A 1 203 ? 6.121 25.75 14.758 1 97.75 203 ALA A C 1
ATOM 1535 O O . ALA A 1 203 ? 6.109 26.438 15.781 1 97.75 203 ALA A O 1
ATOM 1536 N N . ALA A 1 204 ? 5.551 24.562 14.68 1 98.12 204 ALA A N 1
ATOM 1537 C CA . ALA A 1 204 ? 4.914 23.953 15.844 1 98.12 204 ALA A CA 1
ATOM 1538 C C . ALA A 1 204 ? 5.914 23.766 16.984 1 98.12 204 ALA A C 1
ATOM 1540 O O . ALA A 1 204 ? 5.633 24.141 18.125 1 98.12 204 ALA A O 1
ATOM 1541 N N . ALA A 1 205 ? 7.027 23.25 16.641 1 97.69 205 ALA A N 1
ATOM 1542 C CA . ALA A 1 205 ? 8.055 23 17.641 1 97.69 205 ALA A CA 1
ATOM 1543 C C . ALA A 1 205 ? 8.562 24.312 18.25 1 97.69 205 ALA A C 1
ATOM 1545 O O . ALA A 1 205 ? 8.766 24.406 19.453 1 97.69 205 ALA A O 1
ATOM 1546 N N . ALA A 1 206 ? 8.797 25.25 17.438 1 97.38 206 ALA A N 1
ATOM 1547 C CA . ALA A 1 206 ? 9.242 26.562 17.922 1 97.38 206 ALA A CA 1
ATOM 1548 C C . ALA A 1 206 ? 8.203 27.188 18.844 1 97.38 206 ALA A C 1
ATOM 1550 O O . ALA A 1 206 ? 8.555 27.766 19.875 1 97.38 206 ALA A O 1
ATOM 1551 N N . ALA A 1 207 ? 6.969 27.062 18.453 1 97.62 207 ALA A N 1
ATOM 1552 C CA . ALA A 1 207 ? 5.891 27.625 19.266 1 97.62 207 ALA A CA 1
ATOM 1553 C C . ALA A 1 207 ? 5.801 26.922 20.625 1 97.62 207 ALA A C 1
ATOM 1555 O O . ALA A 1 207 ? 5.473 27.547 21.625 1 97.62 207 ALA A O 1
ATOM 1556 N N . MET A 1 208 ? 6.047 25.656 20.625 1 96.88 208 MET A N 1
ATOM 1557 C CA . MET A 1 208 ? 6.059 24.922 21.891 1 96.88 208 MET A CA 1
ATOM 1558 C C . MET A 1 208 ? 7.188 25.406 22.797 1 96.88 208 MET A C 1
ATOM 1560 O O . MET A 1 208 ? 7.027 25.484 24.016 1 96.88 208 MET A O 1
ATOM 1564 N N . ALA A 1 209 ? 8.219 25.781 22.219 1 95.75 209 ALA A N 1
ATOM 1565 C CA . ALA A 1 209 ? 9.359 26.281 22.969 1 95.75 209 ALA A CA 1
ATOM 1566 C C . ALA A 1 209 ? 9.133 27.719 23.422 1 95.75 209 ALA A C 1
ATOM 1568 O O . ALA A 1 209 ? 9.625 28.141 24.469 1 95.75 209 ALA A O 1
ATOM 1569 N N . LYS A 1 210 ? 8.43 28.453 22.609 1 94.94 210 LYS A N 1
ATOM 1570 C CA . LYS A 1 210 ? 8.164 29.875 22.859 1 94.94 210 LYS A CA 1
ATOM 1571 C C . LYS A 1 210 ? 6.688 30.203 22.656 1 94.94 210 LYS A C 1
ATOM 1573 O O . LYS A 1 210 ? 6.332 30.938 21.734 1 94.94 210 LYS A O 1
ATOM 1578 N N . PRO A 1 211 ? 5.855 29.766 23.594 1 93 211 PRO A N 1
ATOM 1579 C CA . PRO A 1 211 ? 4.406 29.859 23.391 1 93 211 PRO A CA 1
ATOM 1580 C C . PRO A 1 211 ? 3.908 31.297 23.312 1 93 211 PRO A C 1
ATOM 1582 O O . PRO A 1 211 ? 2.834 31.562 22.766 1 93 211 PRO A O 1
ATOM 1585 N N . ASN A 1 212 ? 4.672 32.219 23.766 1 92.56 212 ASN A N 1
ATOM 1586 C CA . ASN A 1 212 ? 4.242 33.625 23.781 1 92.56 212 ASN A CA 1
ATOM 1587 C C . ASN A 1 212 ? 4.77 34.375 22.562 1 92.56 212 ASN A C 1
ATOM 1589 O O . ASN A 1 212 ? 4.555 35.594 22.438 1 92.56 212 ASN A O 1
ATOM 1593 N N . SER A 1 213 ? 5.344 33.656 21.609 1 93.5 213 SER A N 1
ATOM 1594 C CA . SER A 1 213 ? 6 34.344 20.5 1 93.5 213 SER A CA 1
ATOM 1595 C C . SER A 1 213 ? 5.402 33.906 19.156 1 93.5 213 SER A C 1
ATOM 1597 O O . SER A 1 213 ? 6.121 33.781 18.156 1 93.5 213 SER A O 1
ATOM 1599 N N . ILE A 1 214 ? 4.18 33.656 19.062 1 95.88 214 ILE A N 1
ATOM 1600 C CA . ILE A 1 214 ? 3.531 33.125 17.875 1 95.88 214 ILE A CA 1
ATOM 1601 C C . ILE A 1 214 ? 3.627 34.125 16.734 1 95.88 214 ILE A C 1
ATOM 1603 O O . ILE A 1 214 ? 3.969 33.781 15.609 1 95.88 214 ILE A O 1
ATOM 1607 N N . SER A 1 215 ? 3.34 35.375 17.078 1 95.5 215 SER A N 1
ATOM 1608 C CA . SER A 1 215 ? 3.391 36.438 16.062 1 95.5 215 SER A CA 1
ATOM 1609 C C . SER A 1 215 ? 4.801 36.594 15.492 1 95.5 215 SER A C 1
ATOM 1611 O O . SER A 1 215 ? 4.969 36.812 14.289 1 95.5 215 SER A O 1
ATOM 1613 N N . ALA A 1 216 ? 5.75 36.5 16.391 1 96 216 ALA A N 1
ATOM 1614 C CA . ALA A 1 216 ? 7.137 36.625 15.953 1 96 216 ALA A CA 1
ATOM 1615 C C . ALA A 1 216 ? 7.523 35.438 15.039 1 96 216 ALA A C 1
ATOM 1617 O O . ALA A 1 216 ? 8.266 35.625 14.07 1 96 216 ALA A O 1
ATOM 1618 N N . ILE A 1 217 ? 7.059 34.312 15.336 1 95.88 217 ILE A N 1
ATOM 1619 C CA . ILE A 1 217 ? 7.309 33.125 14.523 1 95.88 217 ILE A CA 1
ATOM 1620 C C . ILE A 1 217 ? 6.699 33.312 13.141 1 95.88 217 ILE A C 1
ATOM 1622 O O . ILE A 1 217 ? 7.355 33.062 12.125 1 95.88 217 ILE A O 1
ATOM 1626 N N . GLN A 1 218 ? 5.496 33.781 13.094 1 96.44 218 GLN A N 1
ATOM 1627 C CA . GLN A 1 218 ? 4.812 34.031 11.836 1 96.44 218 GLN A CA 1
ATOM 1628 C C . GLN A 1 218 ? 5.598 35.031 10.977 1 96.44 218 GLN A C 1
ATOM 1630 O O . GLN A 1 218 ? 5.789 34.812 9.781 1 96.44 218 GLN A O 1
ATOM 1635 N N . ASN A 1 219 ? 6.031 36.094 11.648 1 95.19 219 ASN A N 1
ATOM 1636 C CA . ASN A 1 219 ? 6.766 37.125 10.945 1 95.19 219 ASN A CA 1
ATOM 1637 C C . ASN A 1 219 ? 8.102 36.625 10.406 1 95.19 219 ASN A C 1
ATOM 1639 O O . ASN A 1 219 ? 8.508 37 9.305 1 95.19 219 ASN A O 1
ATOM 1643 N N . TRP A 1 220 ? 8.695 35.875 11.195 1 95.25 220 TRP A N 1
ATOM 1644 C CA . TRP A 1 220 ? 9.969 35.281 10.766 1 95.25 220 TRP A CA 1
ATOM 1645 C C . TRP A 1 220 ? 9.781 34.438 9.516 1 95.25 220 TRP A C 1
ATOM 1647 O O . TRP A 1 220 ? 10.555 34.562 8.555 1 95.25 220 TRP A O 1
ATOM 1657 N N . LEU A 1 221 ? 8.789 33.656 9.5 1 94.69 221 LEU A N 1
ATOM 1658 C CA . LEU A 1 221 ? 8.516 32.75 8.383 1 94.69 221 LEU A CA 1
ATOM 1659 C C . LEU A 1 221 ? 8.094 33.531 7.145 1 94.69 221 LEU A C 1
ATOM 1661 O O . LEU A 1 221 ? 8.422 33.156 6.016 1 94.69 221 LEU A O 1
ATOM 1665 N N . ARG A 1 222 ? 7.371 34.594 7.309 1 92.81 222 ARG A N 1
ATOM 1666 C CA . ARG A 1 222 ? 6.914 35.438 6.199 1 92.81 222 ARG A CA 1
ATOM 1667 C C . ARG A 1 222 ? 8.094 36.031 5.434 1 92.81 222 ARG A C 1
ATOM 1669 O O . ARG A 1 222 ? 8.016 36.219 4.223 1 92.81 222 ARG A O 1
ATOM 1676 N N . GLY A 1 223 ? 9.094 36.188 6.164 1 89.81 223 GLY A N 1
ATOM 1677 C CA . GLY A 1 223 ? 10.25 36.812 5.555 1 89.81 223 GLY A CA 1
ATOM 1678 C C . GLY A 1 223 ? 11.195 35.844 4.895 1 89.81 223 GLY A C 1
ATOM 1679 O O . GLY A 1 223 ? 12.25 36.219 4.379 1 89.81 223 GLY A O 1
ATOM 1680 N N . ARG A 1 224 ? 10.812 34.625 4.836 1 90.69 224 ARG A N 1
ATOM 1681 C CA . ARG A 1 224 ? 11.711 33.594 4.316 1 90.69 224 ARG A CA 1
ATOM 1682 C C . ARG A 1 224 ? 11.078 32.844 3.139 1 90.69 224 ARG A C 1
ATOM 1684 O O . ARG A 1 224 ? 9.859 32.812 3.008 1 90.69 224 ARG A O 1
ATOM 1691 N N . ASP A 1 225 ? 11.992 32.406 2.314 1 86.25 225 ASP A N 1
ATOM 1692 C CA . ASP A 1 225 ? 11.539 31.578 1.2 1 86.25 225 ASP A CA 1
ATOM 1693 C C . ASP A 1 225 ? 11.398 30.109 1.621 1 86.25 225 ASP A C 1
ATOM 1695 O O . ASP A 1 225 ? 12.391 29.469 1.966 1 86.25 225 ASP A O 1
ATOM 1699 N N . SER A 1 226 ? 10.211 29.641 1.513 1 79.25 226 SER A N 1
ATOM 1700 C CA . SER A 1 226 ? 9.93 28.281 1.959 1 79.25 226 SER A CA 1
ATOM 1701 C C . SER A 1 226 ? 10.672 27.25 1.106 1 79.25 226 SER A C 1
ATOM 1703 O O . SER A 1 226 ? 11.039 26.188 1.595 1 79.25 226 SER A O 1
ATOM 1705 N N . GLY A 1 227 ? 10.781 27.531 -0.167 1 80.06 227 GLY A N 1
ATOM 1706 C CA . GLY A 1 227 ? 11.562 26.656 -1.021 1 80.06 227 GLY A CA 1
ATOM 1707 C C . GLY A 1 227 ? 12.992 26.484 -0.548 1 80.06 227 GLY A C 1
ATOM 1708 O O . GLY A 1 227 ? 13.516 25.359 -0.524 1 80.06 227 GLY A O 1
ATOM 1709 N N . GLU A 1 228 ? 13.547 27.578 -0.161 1 84.12 228 GLU A N 1
ATOM 1710 C CA . GLU A 1 228 ? 14.906 27.547 0.371 1 84.12 228 GLU A CA 1
ATOM 1711 C C . GLU A 1 228 ? 14.969 26.766 1.682 1 84.12 228 GLU A C 1
ATOM 1713 O O . GLU A 1 228 ? 15.891 25.984 1.903 1 84.12 228 GLU A O 1
ATOM 1718 N N . LEU A 1 229 ? 13.984 27 2.496 1 85.56 229 LEU A N 1
ATOM 1719 C CA . LEU A 1 229 ? 13.945 26.297 3.771 1 85.56 229 LEU A CA 1
ATOM 1720 C C . LEU A 1 229 ? 13.836 24.797 3.555 1 85.56 229 LEU A C 1
ATOM 1722 O O . LEU A 1 229 ? 14.539 24.016 4.211 1 85.56 229 LEU A O 1
ATOM 1726 N N . ASN A 1 230 ? 13.031 24.391 2.557 1 80.94 230 ASN A N 1
ATOM 1727 C CA . ASN A 1 230 ? 12.82 22.969 2.281 1 80.94 230 ASN A CA 1
ATOM 1728 C C . ASN A 1 230 ? 14.078 22.312 1.726 1 80.94 230 ASN A C 1
ATOM 1730 O O . ASN A 1 230 ? 14.312 21.125 1.957 1 80.94 230 ASN A O 1
ATOM 1734 N N . LEU A 1 231 ? 14.789 23.078 1.021 1 81.38 231 LEU A N 1
ATOM 1735 C CA . LEU A 1 231 ? 16.031 22.562 0.459 1 81.38 231 LEU A CA 1
ATOM 1736 C C . LEU A 1 231 ? 17.094 22.406 1.54 1 81.38 231 LEU A C 1
ATOM 1738 O O . LEU A 1 231 ? 17.875 21.453 1.523 1 81.38 231 LEU A O 1
ATOM 1742 N N . ARG A 1 232 ? 17.078 23.297 2.426 1 86.69 232 ARG A N 1
ATOM 1743 C CA . ARG A 1 232 ? 18.125 23.359 3.438 1 86.69 232 ARG A CA 1
ATOM 1744 C C . ARG A 1 232 ? 17.828 22.391 4.586 1 86.69 232 ARG A C 1
ATOM 1746 O O . ARG A 1 232 ? 18.75 21.797 5.145 1 86.69 232 ARG A O 1
ATOM 1753 N N . TYR A 1 233 ? 16.594 22.328 4.969 1 87.19 233 TYR A N 1
ATOM 1754 C CA . TYR A 1 233 ? 16.219 21.531 6.129 1 87.19 233 TYR A CA 1
ATOM 1755 C C . TYR A 1 233 ? 15.422 20.297 5.707 1 87.19 233 TYR A C 1
ATOM 1757 O O . TYR A 1 233 ? 14.297 20.422 5.219 1 87.19 233 TYR A O 1
ATOM 1765 N N . ARG A 1 234 ? 16.109 19.141 5.852 1 84.31 234 ARG A N 1
ATOM 1766 C CA . ARG A 1 234 ? 15.477 17.906 5.406 1 84.31 234 ARG A CA 1
ATOM 1767 C C . ARG A 1 234 ? 15.43 16.875 6.531 1 84.31 234 ARG A C 1
ATOM 1769 O O . ARG A 1 234 ? 16.344 16.797 7.344 1 84.31 234 ARG A O 1
ATOM 1776 N N . GLY A 1 235 ? 14.344 16.156 6.516 1 85.56 235 GLY A N 1
ATOM 1777 C CA . GLY A 1 235 ? 14.227 15.078 7.492 1 85.56 235 GLY A CA 1
ATOM 1778 C C . GLY A 1 235 ? 13.992 15.586 8.906 1 85.56 235 GLY A C 1
ATOM 1779 O O . GLY A 1 235 ? 13.75 16.781 9.109 1 85.56 235 GLY A O 1
ATOM 1780 N N . SER A 1 236 ? 13.984 14.68 9.758 1 89.38 236 SER A N 1
ATOM 1781 C CA . SER A 1 236 ? 13.719 14.984 11.156 1 89.38 236 SER A CA 1
ATOM 1782 C C . SER A 1 236 ? 14.789 15.898 11.734 1 89.38 236 SER A C 1
ATOM 1784 O O . SER A 1 236 ? 14.484 16.844 12.477 1 89.38 236 SER A O 1
ATOM 1786 N N . ALA A 1 237 ? 15.969 15.625 11.367 1 89.31 237 ALA A N 1
ATOM 1787 C CA . ALA A 1 237 ? 17.062 16.438 11.859 1 89.31 237 ALA A CA 1
ATOM 1788 C C . ALA A 1 237 ? 16.969 17.875 11.336 1 89.31 237 ALA A C 1
ATOM 1790 O O . ALA A 1 237 ? 17.188 18.828 12.078 1 89.31 237 ALA A O 1
ATOM 1791 N N . GLY A 1 238 ? 16.641 18 10.109 1 91.31 238 GLY A N 1
ATOM 1792 C CA . GLY A 1 238 ? 16.484 19.328 9.523 1 91.31 238 GLY A CA 1
ATOM 1793 C C . GLY A 1 238 ? 15.336 20.109 10.133 1 91.31 238 GLY A C 1
ATOM 1794 O O . GLY A 1 238 ? 15.461 21.297 10.398 1 91.31 238 GLY A O 1
ATOM 1795 N N . THR A 1 239 ? 14.297 19.453 10.352 1 93.81 239 THR A N 1
ATOM 1796 C CA . THR A 1 239 ? 13.133 20.094 10.961 1 93.81 239 THR A CA 1
ATOM 1797 C C . THR A 1 239 ? 13.477 20.625 12.352 1 93.81 239 THR A C 1
ATOM 1799 O O . THR A 1 239 ? 13.07 21.719 12.719 1 93.81 239 THR A O 1
ATOM 1802 N N . SER A 1 240 ? 14.188 19.844 13.109 1 94.56 240 SER A N 1
ATOM 1803 C CA . SER A 1 240 ? 14.602 20.234 14.453 1 94.56 240 SER A CA 1
ATOM 1804 C C . SER A 1 240 ? 15.531 21.453 14.398 1 94.56 240 SER A C 1
ATOM 1806 O O . SER A 1 240 ? 15.422 22.359 15.234 1 94.56 240 SER A O 1
ATOM 1808 N N . GLU A 1 241 ? 16.391 21.422 13.492 1 95.56 241 GLU A N 1
ATOM 1809 C CA . GLU A 1 241 ? 17.297 22.547 13.328 1 95.56 241 GLU A CA 1
ATOM 1810 C C . GLU A 1 241 ? 16.547 23.828 12.977 1 95.56 241 GLU A C 1
ATOM 1812 O O . GLU A 1 241 ? 16.828 24.891 13.523 1 95.56 241 GLU A O 1
ATOM 1817 N N . LEU A 1 242 ? 15.68 23.75 12.062 1 95.94 242 LEU A N 1
ATOM 1818 C CA . LEU A 1 242 ? 14.883 24.906 11.672 1 95.94 242 LEU A CA 1
ATOM 1819 C C . LEU A 1 242 ? 14.078 25.438 12.859 1 95.94 242 LEU A C 1
ATOM 1821 O O . LEU A 1 242 ? 13.984 26.641 13.062 1 95.94 242 LEU A O 1
ATOM 1825 N N . ALA A 1 243 ? 13.531 24.531 13.594 1 96.31 243 ALA A N 1
ATOM 1826 C CA . ALA A 1 243 ? 12.766 24.922 14.773 1 96.31 243 ALA A CA 1
ATOM 1827 C C . ALA A 1 243 ? 13.633 25.719 15.75 1 96.31 243 ALA A C 1
ATOM 1829 O O . ALA A 1 243 ? 13.195 26.734 16.281 1 96.31 243 ALA A O 1
ATOM 1830 N N . GLN A 1 244 ? 14.789 25.266 15.953 1 95.75 244 GLN A N 1
ATOM 1831 C CA . GLN A 1 244 ? 15.711 25.938 16.859 1 95.75 244 GLN A CA 1
ATOM 1832 C C . GLN A 1 244 ? 16.078 27.328 16.312 1 95.75 244 GLN A C 1
ATOM 1834 O O . GLN A 1 244 ? 16.172 28.281 17.078 1 95.75 244 GLN A O 1
ATOM 1839 N N . ARG A 1 245 ? 16.297 27.344 15.133 1 95 245 ARG A N 1
ATOM 1840 C CA . ARG A 1 245 ? 16.625 28.625 14.5 1 95 245 ARG A CA 1
ATOM 1841 C C . ARG A 1 245 ? 15.492 29.625 14.672 1 95 245 ARG A C 1
ATOM 1843 O O . ARG A 1 245 ? 15.727 30.797 14.984 1 95 245 ARG A O 1
ATOM 1850 N N . ILE A 1 246 ? 14.328 29.188 14.422 1 95.62 246 ILE A N 1
ATOM 1851 C CA . ILE A 1 246 ? 13.164 30.047 14.594 1 95.62 246 ILE A CA 1
ATOM 1852 C C . ILE A 1 246 ? 13.07 30.5 16.047 1 95.62 246 ILE A C 1
ATOM 1854 O O . ILE A 1 246 ? 12.914 31.688 16.312 1 95.62 246 ILE A O 1
ATOM 1858 N N . ALA A 1 247 ? 13.227 29.578 16.938 1 94.38 247 ALA A N 1
ATOM 1859 C CA . ALA A 1 247 ? 13.117 29.875 18.359 1 94.38 247 ALA A CA 1
ATOM 1860 C C . ALA A 1 247 ? 14.172 30.891 18.797 1 94.38 247 ALA A C 1
ATOM 1862 O O . ALA A 1 247 ? 13.883 31.797 19.578 1 94.38 247 ALA A O 1
ATOM 1863 N N . ARG A 1 248 ? 15.297 30.766 18.297 1 93.44 248 ARG A N 1
ATOM 1864 C CA . ARG A 1 248 ? 16.375 31.688 18.625 1 93.44 248 ARG A CA 1
ATOM 1865 C C . ARG A 1 248 ? 16.109 33.094 18.047 1 93.44 248 ARG A C 1
ATOM 1867 O O . ARG A 1 248 ? 16.391 34.094 18.688 1 93.44 248 ARG A O 1
ATOM 1874 N N . ALA A 1 249 ? 15.641 33.062 16.906 1 92.19 249 ALA A N 1
ATOM 1875 C CA . ALA A 1 249 ? 15.391 34.312 16.203 1 92.19 249 ALA A CA 1
ATOM 1876 C C . ALA A 1 249 ? 14.297 35.125 16.906 1 92.19 249 ALA A C 1
ATOM 1878 O O . ALA A 1 249 ? 14.336 36.375 16.922 1 92.19 249 ALA A O 1
ATOM 1879 N N . VAL A 1 250 ? 13.352 34.5 17.469 1 89.06 250 VAL A N 1
ATOM 1880 C CA . VAL A 1 250 ? 12.234 35.219 18.047 1 89.06 250 VAL A CA 1
ATOM 1881 C C . VAL A 1 250 ? 12.586 35.656 19.469 1 89.06 250 VAL A C 1
ATOM 1883 O O . VAL A 1 250 ? 11.953 36.562 20 1 89.06 250 VAL A O 1
ATOM 1886 N N . ASP A 1 251 ? 13.492 35.062 20.172 1 83 251 ASP A N 1
ATOM 1887 C CA . ASP A 1 251 ? 14.016 35.562 21.438 1 83 251 ASP A CA 1
ATOM 1888 C C . ASP A 1 251 ? 14.727 36.906 21.25 1 83 251 ASP A C 1
ATOM 1890 O O . ASP A 1 251 ? 14.625 37.781 22.094 1 83 251 ASP A O 1
ATOM 1894 N N . ALA A 1 252 ? 15.391 37.094 20.219 1 68.38 252 ALA A N 1
ATOM 1895 C CA . ALA A 1 252 ? 16.203 38.25 19.938 1 68.38 252 ALA A CA 1
ATOM 1896 C C . ALA A 1 252 ? 15.328 39.438 19.484 1 68.38 252 ALA A C 1
ATOM 1898 O O . ALA A 1 252 ? 15.781 40.562 19.438 1 68.38 252 ALA A O 1
ATOM 1899 N N . ALA A 1 253 ? 14.133 39.25 19.016 1 59.28 253 ALA A N 1
ATOM 1900 C CA . ALA A 1 253 ? 13.266 40.312 18.531 1 59.28 253 ALA A CA 1
ATOM 1901 C C . ALA A 1 253 ? 12.836 41.219 19.672 1 59.28 253 ALA A C 1
ATOM 1903 O O . ALA A 1 253 ? 12.445 40.75 20.734 1 59.28 253 ALA A O 1
ATOM 1904 N N . PRO A 1 254 ? 13.219 42.469 19.625 1 50.62 254 PRO A N 1
ATOM 1905 C CA . PRO A 1 254 ? 12.906 43.438 20.688 1 50.62 254 PRO A CA 1
ATOM 1906 C C . PRO A 1 254 ? 11.438 43.406 21.109 1 50.62 254 PRO A C 1
ATOM 1908 O O . PRO A 1 254 ? 10.555 43.219 20.266 1 50.62 254 PRO A O 1
ATOM 1911 N N . LYS A 1 255 ? 11.164 42.875 22.328 1 49.75 255 LYS A N 1
ATOM 1912 C CA . LYS A 1 255 ? 9.828 42.938 22.922 1 49.75 255 LYS A CA 1
ATOM 1913 C C . LYS A 1 255 ? 9.133 44.25 22.547 1 49.75 255 LYS A C 1
ATOM 1915 O O . LYS A 1 255 ? 9.719 45.312 22.672 1 49.75 255 LYS A O 1
ATOM 1920 N N . ALA A 1 256 ? 8.273 44.375 21.562 1 45.03 256 ALA A N 1
ATOM 1921 C CA . ALA A 1 256 ? 7.488 45.594 21.484 1 45.03 256 ALA A CA 1
ATOM 1922 C C . ALA A 1 256 ? 7.188 46.156 22.859 1 45.03 256 ALA A C 1
ATOM 1924 O O . ALA A 1 256 ? 6.621 45.469 23.719 1 45.03 256 ALA A O 1
ATOM 1925 N N . SER A 1 257 ? 7.867 47.062 23.281 1 37.75 257 SER A N 1
ATOM 1926 C CA . SER A 1 257 ? 7.492 47.844 24.438 1 37.75 257 SER A CA 1
ATOM 1927 C C . SER A 1 257 ? 6.008 48.219 24.406 1 37.75 257 SER A C 1
ATOM 1929 O O . SER A 1 257 ? 5.512 48.75 23.406 1 37.75 257 SER A O 1
ATOM 1931 N N . ALA A 1 258 ? 5.07 47.438 25.047 1 38.91 258 ALA A N 1
ATOM 1932 C CA . ALA A 1 258 ? 3.764 47.969 25.406 1 38.91 258 ALA A CA 1
ATOM 1933 C C . ALA A 1 258 ? 3.869 49.438 25.828 1 38.91 258 ALA A C 1
ATOM 1935 O O . ALA A 1 258 ? 4.285 49.75 26.938 1 38.91 258 ALA A O 1
ATOM 1936 N N . SER A 1 259 ? 4.426 50.281 25.125 1 34.5 259 SER A N 1
ATOM 1937 C CA . SER A 1 259 ? 4.211 51.688 25.469 1 34.5 259 SER A CA 1
ATOM 1938 C C . SER A 1 259 ? 2.781 51.938 25.953 1 34.5 259 SER A C 1
ATOM 1940 O O . SER A 1 259 ? 1.854 51.25 25.516 1 34.5 259 SER A O 1
ATOM 1942 N N . MET A 1 260 ? 2.615 52.75 27.094 1 32.66 260 MET A N 1
ATOM 1943 C CA . MET A 1 260 ? 1.6 53.406 27.922 1 32.66 260 MET A CA 1
ATOM 1944 C C . MET A 1 260 ? 0.536 54.062 27.062 1 32.66 260 MET A C 1
ATOM 1946 O O . MET A 1 260 ? 0.807 55.094 26.406 1 32.66 260 MET A O 1
ATOM 1950 N N . VAL A 1 261 ? -0.209 53.438 26.219 1 31.38 261 VAL A N 1
ATOM 1951 C CA . VAL A 1 261 ? -1.419 54.188 25.875 1 31.38 261 VAL A CA 1
ATOM 1952 C C . VAL A 1 261 ? -1.951 54.906 27.125 1 31.38 261 VAL A C 1
ATOM 1954 O O . VAL A 1 261 ? -2.42 54.25 28.062 1 31.38 261 VAL A O 1
ATOM 1957 N N . ASP A 1 262 ? -1.137 55.844 27.688 1 33.03 262 ASP A N 1
ATOM 1958 C CA . ASP A 1 262 ? -1.769 56.875 28.5 1 33.03 262 ASP A CA 1
ATOM 1959 C C . ASP A 1 262 ? -3.121 57.281 27.922 1 33.03 262 ASP A C 1
ATOM 1961 O O . ASP A 1 262 ? -3.207 57.688 26.75 1 33.03 262 ASP A O 1
ATOM 1965 N N . GLY A 1 263 ? -4.188 56.5 28.281 1 33.47 263 GLY A N 1
ATOM 1966 C CA . GLY A 1 263 ? -5.562 56.938 28.094 1 33.47 263 GLY A CA 1
ATOM 1967 C C . GLY A 1 263 ? -5.73 58.438 28.188 1 33.47 263 GLY A C 1
ATOM 1968 O O . GLY A 1 263 ? -5.605 59.031 29.266 1 33.47 263 GLY A O 1
ATOM 1969 N N . GLY A 1 264 ? -5.133 59.156 27.234 1 33.16 264 GLY A N 1
ATOM 1970 C CA . GLY A 1 264 ? -5.461 60.562 27.125 1 33.16 264 GLY A CA 1
ATOM 1971 C C . GLY A 1 264 ? -6.918 60.875 27.406 1 33.16 264 GLY A C 1
ATOM 1972 O O . GLY A 1 264 ? -7.805 60.375 26.703 1 33.16 264 GLY A O 1
ATOM 1973 N N . ARG A 1 265 ? -7.262 60.938 28.797 1 37.75 265 ARG A N 1
ATOM 1974 C CA . ARG A 1 265 ? -8.539 61.5 29.234 1 37.75 265 ARG A CA 1
ATOM 1975 C C . ARG A 1 265 ? -8.969 62.656 28.328 1 37.75 265 ARG A C 1
ATOM 1977 O O . ARG A 1 265 ? -8.328 63.719 28.312 1 37.75 265 ARG A O 1
ATOM 1984 N N . ILE A 1 266 ? -9.391 62.281 27.141 1 38.19 266 ILE A N 1
ATOM 1985 C CA . ILE A 1 266 ? -10.055 63.312 26.375 1 38.19 266 ILE A CA 1
ATOM 1986 C C . ILE A 1 266 ? -11.023 64.062 27.281 1 38.19 266 ILE A C 1
ATOM 1988 O O . ILE A 1 266 ? -11.906 63.5 27.891 1 38.19 266 ILE A O 1
ATOM 1992 N N . ALA A 1 267 ? -10.461 65.125 27.906 1 41.59 267 ALA A N 1
ATOM 1993 C CA . ALA A 1 267 ? -11.234 66.062 28.75 1 41.59 267 ALA A CA 1
ATOM 1994 C C . ALA A 1 267 ? -12.602 66.312 28.141 1 41.59 267 ALA A C 1
ATOM 1996 O O . ALA A 1 267 ? -12.695 66.625 26.938 1 41.59 267 ALA A O 1
ATOM 1997 N N . PRO A 1 268 ? -13.57 65.625 28.641 1 41.34 268 PRO A N 1
ATOM 1998 C CA . PRO A 1 268 ? -14.867 65.938 28.016 1 41.34 268 PRO A CA 1
ATOM 1999 C C . PRO A 1 268 ? -15.078 67.375 27.734 1 41.34 268 PRO A C 1
ATOM 2001 O O . PRO A 1 268 ? -14.445 68.25 28.375 1 41.34 268 PRO A O 1
ATOM 2004 N N . PRO A 1 269 ? -15.711 67.875 26.672 1 41.28 269 PRO A N 1
ATOM 2005 C CA . PRO A 1 269 ? -15.891 69.25 26.281 1 41.28 269 PRO A CA 1
ATOM 2006 C C . PRO A 1 269 ? -16.375 70.125 27.438 1 41.28 269 PRO A C 1
ATOM 2008 O O . PRO A 1 269 ? -17.016 69.625 28.359 1 41.28 269 PRO A O 1
ATOM 2011 N N . THR A 1 270 ? -15.641 71.25 27.797 1 37.75 270 THR A N 1
ATOM 2012 C CA . THR A 1 270 ? -16 72.188 28.844 1 37.75 270 THR A CA 1
ATOM 2013 C C . THR A 1 270 ? -17.469 72.562 28.719 1 37.75 270 THR A C 1
ATOM 2015 O O . THR A 1 270 ? -18.078 72.438 27.656 1 37.75 270 THR A O 1
ATOM 2018 N N . ARG A 1 271 ? -17.922 73 29.859 1 40.06 271 ARG A N 1
ATOM 2019 C CA . ARG A 1 271 ? -19.297 73.5 30 1 40.06 271 ARG A CA 1
ATOM 2020 C C . ARG A 1 271 ? -19.641 74.5 28.891 1 40.06 271 ARG A C 1
ATOM 2022 O O . ARG A 1 271 ? -20.781 74.5 28.422 1 40.06 271 ARG A O 1
ATOM 2029 N N . GLU A 1 272 ? -18.688 75.375 28.656 1 42 272 GLU A N 1
ATOM 2030 C CA . GLU A 1 272 ? -18.906 76.5 27.766 1 42 272 GLU A CA 1
ATOM 2031 C C . GLU A 1 272 ? -19.219 76 26.344 1 42 272 GLU A C 1
ATOM 2033 O O . GLU A 1 272 ? -20.016 76.625 25.641 1 42 272 GLU A O 1
ATOM 2038 N N . GLN A 1 273 ? -18.5 74.938 25.969 1 46.88 273 GLN A N 1
ATOM 2039 C CA . GLN A 1 273 ? -18.797 74.5 24.609 1 46.88 273 GLN A CA 1
ATOM 2040 C C . GLN A 1 273 ? -20.203 73.938 24.5 1 46.88 273 GLN A C 1
ATOM 2042 O O . GLN A 1 273 ? -20.797 73.875 23.422 1 46.88 273 GLN A O 1
ATOM 2047 N N . LEU A 1 274 ? -20.562 73.25 25.594 1 41.94 274 LEU A N 1
ATOM 2048 C CA . LEU A 1 274 ? -21.953 72.812 25.625 1 41.94 274 LEU A CA 1
ATOM 2049 C C . LEU A 1 274 ? -22.891 74 25.547 1 41.94 274 LEU A C 1
ATOM 2051 O O . LEU A 1 274 ? -24.016 73.938 25.062 1 41.94 274 LEU A O 1
ATOM 2055 N N . MET A 1 275 ? -22.672 75.125 26.203 1 43.06 275 MET A N 1
ATOM 2056 C CA . MET A 1 275 ? -23.609 76.25 26.281 1 43.06 275 MET A CA 1
ATOM 2057 C C . MET A 1 275 ? -23.641 77.062 24.969 1 43.06 275 MET A C 1
ATOM 2059 O O . MET A 1 275 ? -24.453 77.938 24.781 1 43.06 275 MET A O 1
ATOM 2063 N N . ALA A 1 276 ? -22.547 77.125 24.219 1 40.88 276 ALA A N 1
ATOM 2064 C CA . ALA A 1 276 ? -22.5 78.125 23.188 1 40.88 276 ALA A CA 1
ATOM 2065 C C . ALA A 1 276 ? -23.469 77.812 22.047 1 40.88 276 ALA A C 1
ATOM 2067 O O . ALA A 1 276 ? -23.641 78.625 21.125 1 40.88 276 ALA A O 1
ATOM 2068 N N . GLY A 1 277 ? -23.781 76.5 21.812 1 34.03 277 GLY A N 1
ATOM 2069 C CA . GLY A 1 277 ? -24.812 76.438 20.797 1 34.03 277 GLY A CA 1
ATOM 2070 C C . GLY A 1 277 ? -26.188 76.875 21.312 1 34.03 277 GLY A C 1
ATOM 2071 O O . GLY A 1 277 ? -27.203 76.562 20.703 1 34.03 277 GLY A O 1
ATOM 2072 N N . ARG A 1 278 ? -26.234 77.75 22.219 1 29.52 278 ARG A N 1
ATOM 2073 C CA . ARG A 1 278 ? -27.469 78.5 22.391 1 29.52 278 ARG A CA 1
ATOM 2074 C C . ARG A 1 278 ? -27.828 79.312 21.125 1 29.52 278 ARG A C 1
ATOM 2076 O O . ARG A 1 278 ? -26.953 79.875 20.5 1 29.52 278 ARG A O 1
ATOM 2083 N N . MET B 1 1 ? -27.547 -11.609 38.562 1 34.91 1 MET B N 1
ATOM 2084 C CA . MET B 1 1 ? -28.062 -10.836 37.438 1 34.91 1 MET B CA 1
ATOM 2085 C C . MET B 1 1 ? -27.281 -11.141 36.156 1 34.91 1 MET B C 1
ATOM 2087 O O . MET B 1 1 ? -26.062 -10.961 36.125 1 34.91 1 MET B O 1
ATOM 2091 N N . ASP B 1 2 ? -27.594 -12.148 35.375 1 36.69 2 ASP B N 1
ATOM 2092 C CA . ASP B 1 2 ? -26.984 -12.695 34.156 1 36.69 2 ASP B CA 1
ATOM 2093 C C . ASP B 1 2 ? -26.859 -11.625 33.062 1 36.69 2 ASP B C 1
ATOM 2095 O O . ASP B 1 2 ? -27.859 -11.016 32.656 1 36.69 2 ASP B O 1
ATOM 2099 N N . THR B 1 3 ? -25.844 -10.773 33.156 1 44.28 3 THR B N 1
ATOM 2100 C CA . THR B 1 3 ? -25.625 -9.797 32.094 1 44.28 3 THR B CA 1
ATOM 2101 C C . THR B 1 3 ? -25.891 -10.422 30.719 1 44.28 3 THR B C 1
ATOM 2103 O O . THR B 1 3 ? -25.312 -11.461 30.391 1 44.28 3 THR B O 1
ATOM 2106 N N . PRO B 1 4 ? -27.062 -10.25 30.172 1 47.03 4 PRO B N 1
ATOM 2107 C CA . PRO B 1 4 ? -27.359 -10.828 28.859 1 47.03 4 PRO B CA 1
ATOM 2108 C C . PRO B 1 4 ? -26.172 -10.781 27.922 1 47.03 4 PRO B C 1
ATOM 2110 O O . PRO B 1 4 ? -25.312 -9.906 28.031 1 47.03 4 PRO B O 1
ATOM 2113 N N . PRO B 1 5 ? -25.703 -11.906 27.359 1 45.34 5 PRO B N 1
ATOM 2114 C CA . PRO B 1 5 ? -24.547 -11.891 26.469 1 45.34 5 PRO B CA 1
ATOM 2115 C C . PRO B 1 5 ? -24.562 -10.734 25.469 1 45.34 5 PRO B C 1
ATOM 2117 O O . PRO B 1 5 ? -25.641 -10.367 24.969 1 45.34 5 PRO B O 1
ATOM 2120 N N . THR B 1 6 ? -23.938 -9.648 25.719 1 48.72 6 THR B N 1
ATOM 2121 C CA . THR B 1 6 ? -23.828 -8.5 24.828 1 48.72 6 THR B CA 1
ATOM 2122 C C . THR B 1 6 ? -23.781 -8.953 23.375 1 48.72 6 THR B C 1
ATOM 2124 O O . THR B 1 6 ? -22.844 -9.602 22.938 1 48.72 6 THR B O 1
ATOM 2127 N N . VAL B 1 7 ? -24.922 -9.422 22.859 1 51.88 7 VAL B N 1
ATOM 2128 C CA . VAL B 1 7 ? -25.031 -9.82 21.453 1 51.88 7 VAL B CA 1
ATOM 2129 C C . VAL B 1 7 ? -24.375 -8.766 20.562 1 51.88 7 VAL B C 1
ATOM 2131 O O . VAL B 1 7 ? -24.766 -7.598 20.594 1 51.88 7 VAL B O 1
ATOM 2134 N N . MET B 1 8 ? -23.109 -8.875 20.203 1 67.81 8 MET B N 1
ATOM 2135 C CA . MET B 1 8 ? -22.406 -7.961 19.312 1 67.81 8 MET B CA 1
ATOM 2136 C C . MET B 1 8 ? -23.172 -7.773 18.016 1 67.81 8 MET B C 1
ATOM 2138 O O . MET B 1 8 ? -23.625 -8.75 17.406 1 67.81 8 MET B O 1
ATOM 2142 N N . ASP B 1 9 ? -23.859 -6.613 17.828 1 85.56 9 ASP B N 1
ATOM 2143 C CA . ASP B 1 9 ? -24.547 -6.238 16.594 1 85.56 9 ASP B CA 1
ATOM 2144 C C . ASP B 1 9 ? -23.562 -5.867 15.492 1 85.56 9 ASP B C 1
ATOM 2146 O O . ASP B 1 9 ? -22.906 -4.832 15.57 1 85.56 9 ASP B O 1
ATOM 2150 N N . PHE B 1 10 ? -23.422 -6.793 14.516 1 92.38 10 PHE B N 1
ATOM 2151 C CA . PHE B 1 10 ? -22.4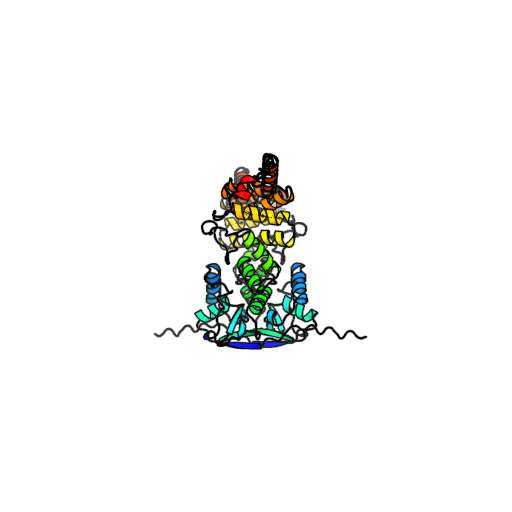69 -6.586 13.438 1 92.38 10 PHE B CA 1
ATOM 2152 C C . PHE B 1 10 ? -23.125 -5.875 12.258 1 92.38 10 PHE B C 1
ATOM 2154 O O . PHE B 1 10 ? -22.484 -5.641 11.234 1 92.38 10 PHE B O 1
ATOM 2161 N N . GLY B 1 11 ? -24.375 -5.453 12.414 1 91.12 11 GLY B N 1
ATOM 2162 C CA . GLY B 1 11 ? -25.094 -4.824 11.32 1 91.12 11 GLY B CA 1
ATOM 2163 C C . GLY B 1 11 ? -25.781 -5.824 10.398 1 91.12 11 GLY B C 1
ATOM 2164 O O . GLY B 1 11 ? -25.688 -7.035 10.617 1 91.12 11 GLY B O 1
ATOM 2165 N N . GLN B 1 12 ? -26.453 -5.352 9.43 1 92.69 12 GLN B N 1
ATOM 2166 C CA . GLN B 1 12 ? -27.219 -6.191 8.508 1 92.69 12 GLN B CA 1
ATOM 2167 C C . GLN B 1 12 ? -26.297 -6.949 7.559 1 92.69 12 GLN B C 1
ATOM 2169 O O . GLN B 1 12 ? -25.328 -6.379 7.035 1 92.69 12 GLN B O 1
ATOM 2174 N N . ARG B 1 13 ? -26.578 -8.227 7.367 1 95.38 13 ARG B N 1
ATOM 2175 C CA . ARG B 1 13 ? -25.828 -9.039 6.406 1 95.38 13 ARG B CA 1
ATOM 2176 C C . ARG B 1 13 ? -26.031 -8.523 4.984 1 95.38 13 ARG B C 1
ATOM 2178 O O . ARG B 1 13 ? -27.156 -8.18 4.594 1 95.38 13 ARG B O 1
ATOM 2185 N N . PRO B 1 14 ? -24.969 -8.398 4.258 1 96.5 14 PRO B N 1
ATOM 2186 C CA . PRO B 1 14 ? -25.094 -7.957 2.865 1 96.5 14 PRO B CA 1
ATOM 2187 C C . PRO B 1 14 ? -25.672 -9.039 1.955 1 96.5 14 PRO B C 1
ATOM 2189 O O . PRO B 1 14 ? -25.812 -10.195 2.369 1 96.5 14 PRO B O 1
ATOM 2192 N N . GLU B 1 15 ? -26.062 -8.648 0.814 1 96.75 15 GLU B N 1
ATOM 2193 C CA . GLU B 1 15 ? -26.594 -9.562 -0.194 1 96.75 15 GLU B CA 1
ATOM 2194 C C . GLU B 1 15 ? -25.594 -9.781 -1.318 1 96.75 15 GLU B C 1
ATOM 2196 O O . GLU B 1 15 ? -24.859 -8.867 -1.701 1 96.75 15 GLU B O 1
ATOM 2201 N N . LEU B 1 16 ? -25.578 -11.023 -1.784 1 97.88 16 LEU B N 1
ATOM 2202 C CA . LEU B 1 16 ? -24.703 -11.391 -2.893 1 97.88 16 LEU B CA 1
ATOM 2203 C C . LEU B 1 16 ? -25.5 -11.523 -4.191 1 97.88 16 LEU B C 1
ATOM 2205 O O . LEU B 1 16 ? -26.609 -12.062 -4.191 1 97.88 16 LEU B O 1
ATOM 2209 N N . GLY B 1 17 ? -24.922 -10.969 -5.332 1 97.19 17 GLY B N 1
ATOM 2210 C CA . GLY B 1 17 ? -25.625 -11.117 -6.598 1 97.19 17 GLY B CA 1
ATOM 2211 C C . GLY B 1 17 ? -24.844 -10.578 -7.777 1 97.19 17 GLY B C 1
ATOM 2212 O O . GLY B 1 17 ? -23.812 -9.914 -7.598 1 97.19 17 GLY B O 1
ATOM 2213 N N . TRP B 1 18 ? -25.25 -10.992 -8.961 1 98.25 18 TRP B N 1
ATOM 2214 C CA . TRP B 1 18 ? -24.719 -10.453 -10.211 1 98.25 18 TRP B CA 1
ATOM 2215 C C . TRP B 1 18 ? -25.547 -9.25 -10.672 1 98.25 18 TRP B C 1
ATOM 2217 O O . TRP B 1 18 ? -26.75 -9.359 -10.859 1 98.25 18 TRP B O 1
ATOM 2227 N N . LEU B 1 19 ? -24.938 -8.156 -10.812 1 98 19 LEU B N 1
ATOM 2228 C CA . LEU B 1 19 ? -25.656 -6.93 -11.141 1 98 19 LEU B CA 1
ATOM 2229 C C . LEU B 1 19 ? -25.203 -6.391 -12.492 1 98 19 LEU B C 1
ATOM 2231 O O . LEU B 1 19 ? -24.047 -6.547 -12.883 1 98 19 LEU B O 1
ATOM 2235 N N . PRO B 1 20 ? -26.125 -5.723 -13.211 1 97.81 20 PRO B N 1
ATOM 2236 C CA . PRO B 1 20 ? -25.766 -5.113 -14.492 1 97.81 20 PRO B CA 1
ATOM 2237 C C . PRO B 1 20 ? -24.781 -3.953 -14.344 1 97.81 20 PRO B C 1
ATOM 2239 O O . PRO B 1 20 ? -25.016 -3.037 -13.555 1 97.81 20 PRO B O 1
ATOM 2242 N N . VAL B 1 21 ? -23.703 -4.023 -15.109 1 97.5 21 VAL B N 1
ATOM 2243 C CA . VAL B 1 21 ? -22.656 -3 -15.07 1 97.5 21 VAL B CA 1
ATOM 2244 C C . VAL B 1 21 ? -23.266 -1.636 -15.398 1 97.5 21 VAL B C 1
ATOM 2246 O O . VAL B 1 21 ? -22.859 -0.62 -14.82 1 97.5 21 VAL B O 1
ATOM 2249 N N . ALA B 1 22 ? -24.25 -1.544 -16.203 1 95.5 22 ALA B N 1
ATOM 2250 C CA . ALA B 1 22 ? -24.891 -0.315 -16.688 1 95.5 22 ALA B CA 1
ATOM 2251 C C . ALA B 1 22 ? -25.594 0.418 -15.547 1 95.5 22 ALA B C 1
ATOM 2253 O O . ALA B 1 22 ? -25.844 1.624 -15.633 1 95.5 22 ALA B O 1
ATOM 2254 N N . LEU B 1 23 ? -25.938 -0.29 -14.484 1 95.44 23 LEU B N 1
ATOM 2255 C CA . LEU B 1 23 ? -26.703 0.302 -13.391 1 95.44 23 LEU B CA 1
ATOM 2256 C C . LEU B 1 23 ? -25.781 0.628 -12.211 1 95.44 23 LEU B C 1
ATOM 2258 O O . LEU B 1 23 ? -26.25 1.062 -11.156 1 95.44 23 LEU B O 1
ATOM 2262 N N . LEU B 1 24 ? -24.469 0.342 -12.352 1 94.81 24 LEU B N 1
ATOM 2263 C CA . LEU B 1 24 ? -23.484 0.677 -11.344 1 94.81 24 LEU B CA 1
ATOM 2264 C C . LEU B 1 24 ? -22.859 2.047 -11.609 1 94.81 24 LEU B C 1
ATOM 2266 O O . LEU B 1 24 ? -22.406 2.314 -12.727 1 94.81 24 LEU B O 1
ATOM 2270 N N . SER B 1 25 ? -22.938 2.902 -10.586 1 89.38 25 SER B N 1
ATOM 2271 C CA . SER B 1 25 ? -22.375 4.238 -10.734 1 89.38 25 SER B CA 1
ATOM 2272 C C . SER B 1 25 ? -21.516 4.625 -9.523 1 89.38 25 SER B C 1
ATOM 2274 O O . SER B 1 25 ? -21.516 3.912 -8.523 1 89.38 25 SER B O 1
ATOM 2276 N N . VAL B 1 26 ? -20.688 5.633 -9.742 1 83.31 26 VAL B N 1
ATOM 2277 C CA . VAL B 1 26 ? -19.828 6.117 -8.672 1 83.31 26 VAL B CA 1
ATOM 2278 C C . VAL B 1 26 ? -20.312 7.48 -8.188 1 83.31 26 VAL B C 1
ATOM 2280 O O . VAL B 1 26 ? -20.812 8.289 -8.977 1 83.31 26 VAL B O 1
ATOM 2283 N N . ASP B 1 27 ? -20.359 7.621 -6.836 1 71.88 27 ASP B N 1
ATOM 2284 C CA . ASP B 1 27 ? -20.719 8.93 -6.301 1 71.88 27 ASP B CA 1
ATOM 2285 C C . ASP B 1 27 ? -19.547 9.914 -6.418 1 71.88 27 ASP B C 1
ATOM 2287 O O . ASP B 1 27 ? -18.453 9.656 -5.902 1 71.88 27 ASP B O 1
ATOM 2291 N N . GLU B 1 28 ? -19.781 10.961 -7.105 1 64.62 28 GLU B N 1
ATOM 2292 C CA . GLU B 1 28 ? -18.75 11.945 -7.391 1 64.62 28 GLU B CA 1
ATOM 2293 C C . GLU B 1 28 ? -18.391 12.742 -6.141 1 64.62 28 GLU B C 1
ATOM 2295 O O . GLU B 1 28 ? -17.359 13.422 -6.109 1 64.62 28 GLU B O 1
ATOM 2300 N N . ALA B 1 29 ? -19.203 12.711 -5.199 1 60.06 29 ALA B N 1
ATOM 2301 C CA . ALA B 1 29 ? -18.922 13.523 -4.023 1 60.06 29 ALA B CA 1
ATOM 2302 C C . ALA B 1 29 ? -17.672 13.016 -3.299 1 60.06 29 ALA B C 1
ATOM 2304 O O . ALA B 1 29 ? -16.922 13.797 -2.703 1 60.06 29 ALA B O 1
ATOM 2305 N N . TYR B 1 30 ? -17.531 11.812 -3.23 1 55.22 30 TYR B N 1
ATOM 2306 C CA . TYR B 1 30 ? -16.391 11.375 -2.441 1 55.22 30 TYR B CA 1
ATOM 2307 C C . TYR B 1 30 ? -15.438 10.531 -3.283 1 55.22 30 TYR B C 1
ATOM 2309 O O . TYR B 1 30 ? -14.281 10.328 -2.904 1 55.22 30 TYR B O 1
ATOM 2317 N N . GLN B 1 31 ? -15.977 9.711 -4.281 1 56.91 31 GLN B N 1
ATOM 2318 C CA . GLN B 1 31 ? -15.023 8.828 -4.949 1 56.91 31 GLN B CA 1
ATOM 2319 C C . GLN B 1 31 ? -14.414 9.5 -6.172 1 56.91 31 GLN B C 1
ATOM 2321 O O . GLN B 1 31 ? -15.07 10.312 -6.832 1 56.91 31 GLN B O 1
ATOM 2326 N N . ARG B 1 32 ? -13.18 9.844 -6.031 1 54.06 32 ARG B N 1
ATOM 2327 C CA . ARG B 1 32 ? -12.297 10.492 -7 1 54.06 32 ARG B CA 1
ATOM 2328 C C . ARG B 1 32 ? -12.562 9.977 -8.414 1 54.06 32 ARG B C 1
ATOM 2330 O O . ARG B 1 32 ? -13.016 8.844 -8.586 1 54.06 32 ARG B O 1
ATOM 2337 N N . LYS B 1 33 ? -12.578 10.781 -9.305 1 59.5 33 LYS B N 1
ATOM 2338 C CA . LYS B 1 33 ? -12.484 10.539 -10.742 1 59.5 33 LYS B CA 1
ATOM 2339 C C . LYS B 1 33 ? -11.359 9.562 -11.055 1 59.5 33 LYS B C 1
ATOM 2341 O O . LYS B 1 33 ? -10.305 9.594 -10.422 1 59.5 33 LYS B O 1
ATOM 2346 N N . ILE B 1 34 ? -11.609 8.32 -11.398 1 58.72 34 ILE B N 1
ATOM 2347 C CA . ILE B 1 34 ? -10.656 7.328 -11.883 1 58.72 34 ILE B CA 1
ATOM 2348 C C . ILE B 1 34 ? -9.836 7.918 -13.031 1 58.72 34 ILE B C 1
ATOM 2350 O O . ILE B 1 34 ? -9.609 7.254 -14.047 1 58.72 34 ILE B O 1
ATOM 2354 N N . ASP B 1 35 ? -9.555 9.242 -12.797 1 66 35 ASP B N 1
ATOM 2355 C CA . ASP B 1 35 ? -8.938 9.891 -13.945 1 66 35 ASP B CA 1
ATOM 2356 C C . ASP B 1 35 ? -7.43 10.031 -13.75 1 66 35 ASP B C 1
ATOM 2358 O O . ASP B 1 35 ? -6.723 10.484 -14.648 1 66 35 ASP B O 1
ATOM 2362 N N . SER B 1 36 ? -6.992 9.484 -12.648 1 76.31 36 SER B N 1
ATOM 2363 C CA . SER B 1 36 ? -5.551 9.602 -12.477 1 76.31 36 SER B CA 1
ATOM 2364 C C . SER B 1 36 ? -4.801 8.633 -13.391 1 76.31 36 SER B C 1
ATOM 2366 O O . SER B 1 36 ? -5.371 7.641 -13.852 1 76.31 36 SER B O 1
ATOM 2368 N N . ARG B 1 37 ? -3.633 9.023 -13.648 1 81 37 ARG B N 1
ATOM 2369 C CA . ARG B 1 37 ? -2.781 8.156 -14.453 1 81 37 ARG B CA 1
ATOM 2370 C C . ARG B 1 37 ? -2.623 6.785 -13.805 1 81 37 ARG B C 1
ATOM 2372 O O . ARG B 1 37 ? -2.662 5.758 -14.484 1 81 37 ARG B O 1
ATOM 2379 N N . ALA B 1 38 ? -2.486 6.785 -12.555 1 81.44 38 ALA B N 1
ATOM 2380 C CA . ALA B 1 38 ? -2.338 5.531 -11.82 1 81.44 38 ALA B CA 1
ATOM 2381 C C . ALA B 1 38 ? -3.594 4.672 -11.938 1 81.44 38 ALA B C 1
ATOM 2383 O O . ALA B 1 38 ? -3.51 3.457 -12.133 1 81.44 38 ALA B O 1
ATOM 2384 N N . SER B 1 39 ? -4.691 5.289 -11.922 1 85.56 39 SER B N 1
ATOM 2385 C CA . SER B 1 39 ? -5.965 4.586 -12.047 1 85.56 39 SER B CA 1
ATOM 2386 C C . SER B 1 39 ? -6.141 4.008 -13.445 1 85.56 39 SER B C 1
ATOM 2388 O O . SER B 1 39 ? -6.527 2.848 -13.602 1 85.56 39 SER B O 1
ATOM 2390 N N . GLN B 1 40 ? -5.809 4.785 -14.406 1 89.81 40 GLN B N 1
ATOM 2391 C CA . GLN B 1 40 ? -5.961 4.324 -15.789 1 89.81 40 GLN B CA 1
ATOM 2392 C C . GLN B 1 40 ? -5.02 3.16 -16.078 1 89.81 40 GLN B C 1
ATOM 2394 O O . GLN B 1 40 ? -5.406 2.201 -16.75 1 89.81 40 GLN B O 1
ATOM 2399 N N . LYS B 1 41 ? -3.877 3.301 -15.547 1 91 41 LYS B N 1
ATOM 2400 C CA . LYS B 1 41 ? -2.924 2.209 -15.727 1 91 41 LYS B CA 1
ATOM 2401 C C . LYS B 1 41 ? -3.434 0.924 -15.078 1 91 41 LYS B C 1
ATOM 2403 O O . LYS B 1 41 ? -3.316 -0.157 -15.656 1 91 41 LYS B O 1
ATOM 2408 N N . ALA B 1 42 ? -3.914 1.041 -13.922 1 90.19 42 ALA B N 1
ATOM 2409 C CA . ALA B 1 42 ? -4.457 -0.124 -13.227 1 90.19 42 ALA B CA 1
ATOM 2410 C C . ALA B 1 42 ? -5.621 -0.733 -14.008 1 90.19 42 ALA B C 1
ATOM 2412 O O . ALA B 1 42 ? -5.688 -1.952 -14.18 1 90.19 42 ALA B O 1
ATOM 2413 N N . ILE B 1 43 ? -6.496 0.104 -14.508 1 93.38 43 ILE B N 1
ATOM 2414 C CA . ILE B 1 43 ? -7.652 -0.355 -15.273 1 93.38 43 ILE B CA 1
ATOM 2415 C C . ILE B 1 43 ? -7.184 -1.073 -16.531 1 93.38 43 ILE B C 1
ATOM 2417 O O . ILE B 1 43 ? -7.68 -2.154 -16.859 1 93.38 43 ILE B O 1
ATOM 2421 N N . ASP B 1 44 ? -6.215 -0.474 -17.188 1 94.44 44 ASP B N 1
ATOM 2422 C CA . ASP B 1 44 ? -5.668 -1.078 -18.406 1 94.44 44 ASP B CA 1
ATOM 2423 C C . ASP B 1 44 ? -5.074 -2.453 -18.109 1 94.44 44 ASP B C 1
ATOM 2425 O O . ASP B 1 44 ? -5.234 -3.385 -18.906 1 94.44 44 ASP B O 1
ATOM 2429 N N . GLN B 1 45 ? -4.426 -2.525 -17.031 1 93.12 45 GLN B N 1
ATOM 2430 C CA . GLN B 1 45 ? -3.836 -3.803 -16.641 1 93.12 45 GLN B CA 1
ATOM 2431 C C . GLN B 1 45 ? -4.914 -4.852 -16.375 1 93.12 45 GLN B C 1
ATOM 2433 O O . GLN B 1 45 ? -4.773 -6.008 -16.781 1 93.12 45 GLN B O 1
ATOM 2438 N N . ILE B 1 46 ? -5.953 -4.438 -15.742 1 93.94 46 ILE B N 1
ATOM 2439 C CA . ILE B 1 46 ? -7.051 -5.363 -15.469 1 93.94 46 ILE B CA 1
ATOM 2440 C C . ILE B 1 46 ? -7.711 -5.781 -16.781 1 93.94 46 ILE B C 1
ATOM 2442 O O . ILE B 1 46 ? -7.988 -6.965 -16.984 1 93.94 46 ILE B O 1
ATOM 2446 N N . VAL B 1 47 ? -7.922 -4.887 -17.672 1 94.88 47 VAL B N 1
ATOM 2447 C CA . VAL B 1 47 ? -8.531 -5.16 -18.969 1 94.88 47 VAL B CA 1
ATOM 2448 C C . VAL B 1 47 ? -7.676 -6.16 -19.75 1 94.88 47 VAL B C 1
ATOM 2450 O O . VAL B 1 47 ? -8.195 -7.121 -20.312 1 94.88 47 VAL B O 1
ATOM 2453 N N . GLY B 1 48 ? -6.414 -5.934 -19.734 1 93.69 48 GLY B N 1
ATOM 2454 C CA . GLY B 1 48 ? -5.5 -6.754 -20.516 1 93.69 48 GLY B CA 1
ATOM 2455 C C . GLY B 1 48 ? -5.348 -8.164 -19.984 1 93.69 48 GLY B C 1
ATOM 2456 O O . GLY B 1 48 ? -4.934 -9.07 -20.703 1 93.69 48 GLY B O 1
ATOM 2457 N N . ASN B 1 49 ? -5.676 -8.391 -18.703 1 92.06 49 ASN B N 1
ATOM 2458 C CA . ASN B 1 49 ? -5.484 -9.695 -18.078 1 92.06 49 ASN B CA 1
ATOM 2459 C C . ASN B 1 49 ? -6.75 -10.156 -17.359 1 92.06 49 ASN B C 1
ATOM 2461 O O . ASN B 1 49 ? -6.672 -10.836 -16.328 1 92.06 49 ASN B O 1
ATOM 2465 N N . PHE B 1 50 ? -7.816 -9.797 -17.891 1 94.62 50 PHE B N 1
ATOM 2466 C CA . PHE B 1 50 ? -9.07 -10.039 -17.172 1 94.62 50 PHE B CA 1
ATOM 2467 C C . PHE B 1 50 ? -9.352 -11.539 -17.078 1 94.62 50 PHE B C 1
ATOM 2469 O O . PHE B 1 50 ? -9.273 -12.25 -18.078 1 94.62 50 PHE B O 1
ATOM 2476 N N . LYS B 1 51 ? -9.625 -12.047 -15.953 1 94.25 51 LYS B N 1
ATOM 2477 C CA . LYS B 1 51 ? -10.141 -13.375 -15.625 1 94.25 51 LYS B CA 1
ATOM 2478 C C . LYS B 1 51 ? -11.203 -13.297 -14.539 1 94.25 51 LYS B C 1
ATOM 2480 O O . LYS B 1 51 ? -11.047 -12.57 -13.555 1 94.25 51 LYS B O 1
ATOM 2485 N N . TRP B 1 52 ? -12.203 -14.016 -14.672 1 96.06 52 TRP B N 1
ATOM 2486 C CA . TRP B 1 52 ? -13.273 -14.047 -13.68 1 96.06 52 TRP B CA 1
ATOM 2487 C C . TRP B 1 52 ? -12.734 -14.445 -12.312 1 96.06 52 TRP B C 1
ATOM 2489 O O . TRP B 1 52 ? -13.188 -13.938 -11.281 1 96.06 52 TRP B O 1
ATOM 2499 N N . SER B 1 53 ? -11.781 -15.352 -12.312 1 94.56 53 SER B N 1
ATOM 2500 C CA . SER B 1 53 ? -11.227 -15.859 -11.062 1 94.56 53 SER B CA 1
ATOM 2501 C C . SER B 1 53 ? -10.523 -14.75 -10.281 1 94.56 53 SER B C 1
ATOM 2503 O O . SER B 1 53 ? -10.281 -14.891 -9.078 1 94.56 53 SER B O 1
ATOM 2505 N N . CYS B 1 54 ? -10.25 -13.617 -10.93 1 94.56 54 CYS B N 1
ATOM 2506 C CA . CYS B 1 54 ? -9.484 -12.547 -10.297 1 94.56 54 CYS B CA 1
ATOM 2507 C C . CYS B 1 54 ? -10.375 -11.344 -10.016 1 94.56 54 CYS B C 1
ATOM 2509 O O . CYS B 1 54 ? -9.922 -10.359 -9.422 1 94.56 54 CYS B O 1
ATOM 2511 N N . PHE B 1 55 ? -11.609 -11.352 -10.359 1 95.75 55 PHE B N 1
ATOM 2512 C CA . PHE B 1 55 ? -12.469 -10.18 -10.305 1 95.75 55 PHE B CA 1
ATOM 2513 C C . PHE B 1 55 ? -12.891 -9.883 -8.867 1 95.75 55 PHE B C 1
ATOM 2515 O O . PHE B 1 55 ? -12.969 -8.727 -8.461 1 95.75 55 PHE B O 1
ATOM 2522 N N . GLY B 1 56 ? -13.219 -11 -8.141 1 94.69 56 GLY B N 1
ATOM 2523 C CA . GLY B 1 56 ? -13.828 -10.797 -6.836 1 94.69 56 GLY B CA 1
ATOM 2524 C C . GLY B 1 56 ? -15.234 -10.242 -6.914 1 94.69 56 GLY B C 1
ATOM 2525 O O . GLY B 1 56 ? -16.047 -10.711 -7.715 1 94.69 56 GLY B O 1
ATOM 2526 N N . THR B 1 57 ? -15.5 -9.312 -5.953 1 97.12 57 THR B N 1
ATOM 2527 C CA . THR B 1 57 ? -16.797 -8.656 -5.969 1 97.12 57 THR B CA 1
ATOM 2528 C C . THR B 1 57 ? -16.641 -7.145 -5.848 1 97.12 57 THR B C 1
ATOM 2530 O O . THR B 1 57 ? -15.664 -6.66 -5.277 1 97.12 57 THR B O 1
ATOM 2533 N N . ALA B 1 58 ? -17.562 -6.445 -6.434 1 96.75 58 ALA B N 1
ATOM 2534 C CA . ALA B 1 58 ? -17.688 -5.016 -6.152 1 96.75 58 ALA B CA 1
ATOM 2535 C C . ALA B 1 58 ? -18.625 -4.77 -4.973 1 96.75 58 ALA B C 1
ATOM 2537 O O . ALA B 1 58 ? -19.656 -5.414 -4.852 1 96.75 58 ALA B O 1
ATOM 2538 N N . LEU B 1 59 ? -18.203 -3.918 -4.09 1 96.5 59 LEU B N 1
ATOM 2539 C CA . LEU B 1 59 ? -19.031 -3.506 -2.967 1 96.5 59 LEU B CA 1
ATOM 2540 C C . LEU B 1 59 ? -19.922 -2.33 -3.352 1 96.5 59 LEU B C 1
ATOM 2542 O O . LEU B 1 59 ? -19.422 -1.258 -3.705 1 96.5 59 LEU B O 1
ATOM 2546 N N . VAL B 1 60 ? -21.25 -2.539 -3.238 1 96.38 60 VAL B N 1
ATOM 2547 C CA . VAL B 1 60 ? -22.172 -1.522 -3.732 1 96.38 60 VAL B CA 1
ATOM 2548 C C . VAL B 1 60 ? -23.297 -1.315 -2.723 1 96.38 60 VAL B C 1
ATOM 2550 O O . VAL B 1 60 ? -23.469 -2.113 -1.796 1 96.38 60 VAL B O 1
ATOM 2553 N N . THR B 1 61 ? -24.016 -0.226 -2.84 1 95.19 61 THR B N 1
ATOM 2554 C CA . THR B 1 61 ? -25.219 0.065 -2.086 1 95.19 61 THR B CA 1
ATOM 2555 C C . THR B 1 61 ? -26.344 0.5 -3.02 1 95.19 61 THR B C 1
ATOM 2557 O O . THR B 1 61 ? -26.094 1.063 -4.086 1 95.19 61 THR B O 1
ATOM 2560 N N . GLN B 1 62 ? -27.531 0.188 -2.607 1 91.75 62 GLN B N 1
ATOM 2561 C CA . GLN B 1 62 ? -28.688 0.505 -3.447 1 91.75 62 GLN B CA 1
ATOM 2562 C C . GLN B 1 62 ? -29 1.998 -3.408 1 91.75 62 GLN B C 1
ATOM 2564 O O . GLN B 1 62 ? -28.938 2.625 -2.348 1 91.75 62 GLN B O 1
ATOM 2569 N N . LYS B 1 63 ? -29.266 2.5 -4.535 1 84.19 63 LYS B N 1
ATOM 2570 C CA . LYS B 1 63 ? -29.766 3.861 -4.703 1 84.19 63 LYS B CA 1
ATOM 2571 C C . LYS B 1 63 ? -31.141 3.865 -5.383 1 84.19 63 LYS B C 1
ATOM 2573 O O . LYS B 1 63 ? -31.719 2.807 -5.637 1 84.19 63 LYS B O 1
ATOM 2578 N N . ASP B 1 64 ? -31.75 5.113 -5.535 1 80.5 64 ASP B N 1
ATOM 2579 C CA . ASP B 1 64 ? -33.062 5.227 -6.176 1 80.5 64 ASP B CA 1
ATOM 2580 C C . ASP B 1 64 ? -33.094 4.473 -7.504 1 80.5 64 ASP B C 1
ATOM 2582 O O . ASP B 1 64 ? -33.969 3.65 -7.738 1 80.5 64 ASP B O 1
ATOM 2586 N N . GLU B 1 65 ? -32.125 4.762 -8.367 1 85.75 65 GLU B N 1
ATOM 2587 C CA . GLU B 1 65 ? -31.984 4.027 -9.617 1 85.75 65 GLU B CA 1
ATOM 2588 C C . GLU B 1 65 ? -30.625 3.342 -9.711 1 85.75 65 GLU B C 1
ATOM 2590 O O . GLU B 1 65 ? -29.594 4.012 -9.742 1 85.75 65 GLU B O 1
ATOM 2595 N N . GLY B 1 66 ? -30.672 2 -9.477 1 92.25 66 GLY B N 1
ATOM 2596 C CA . GLY B 1 66 ? -29.438 1.249 -9.641 1 92.25 66 GLY B CA 1
ATOM 2597 C C . GLY B 1 66 ? -28.641 1.134 -8.352 1 92.25 66 GLY B C 1
ATOM 2598 O O . GLY B 1 66 ? -29.219 0.966 -7.273 1 92.25 66 GLY B O 1
ATOM 2599 N N . TRP B 1 67 ? -27.25 1.065 -8.477 1 94.69 67 TRP B N 1
ATOM 2600 C CA . TRP B 1 67 ? -26.359 0.854 -7.348 1 94.69 67 TRP B CA 1
ATOM 2601 C C . TRP B 1 67 ? -25.172 1.807 -7.406 1 94.69 67 TRP B C 1
ATOM 2603 O O . TRP B 1 67 ? -24.734 2.199 -8.492 1 94.69 67 TRP B O 1
ATOM 2613 N N . LEU B 1 68 ? -24.734 2.225 -6.227 1 92.56 68 LEU B N 1
ATOM 2614 C CA . LEU B 1 68 ? -23.516 3.033 -6.094 1 92.56 68 LEU B CA 1
ATOM 2615 C C . LEU B 1 68 ? -22.344 2.18 -5.645 1 92.56 68 LEU B C 1
ATOM 2617 O O . LEU B 1 68 ? -22.453 1.4 -4.695 1 92.56 68 LEU B O 1
ATOM 2621 N N . ILE B 1 69 ? -21.25 2.34 -6.336 1 93.62 69 ILE B N 1
ATOM 2622 C CA . ILE B 1 69 ? -20.062 1.576 -6 1 93.62 69 ILE B CA 1
ATOM 2623 C C . ILE B 1 69 ? -19.359 2.215 -4.805 1 93.62 69 ILE B C 1
ATOM 2625 O O . ILE B 1 69 ? -19.047 3.41 -4.82 1 93.62 69 ILE B O 1
ATOM 2629 N N . ILE B 1 70 ? -19.125 1.457 -3.797 1 92.56 70 ILE B N 1
ATOM 2630 C CA . ILE B 1 70 ? -18.359 1.896 -2.637 1 92.56 70 ILE B CA 1
ATOM 2631 C C . ILE B 1 70 ? -16.891 1.503 -2.807 1 92.56 70 ILE B C 1
ATOM 2633 O O . ILE B 1 70 ? -16 2.289 -2.502 1 92.56 70 ILE B O 1
ATOM 2637 N N . ASP B 1 71 ? -16.656 0.298 -3.297 1 92.38 71 ASP B N 1
ATOM 2638 C CA . ASP B 1 71 ? -15.312 -0.226 -3.562 1 92.38 71 ASP B CA 1
ATOM 2639 C C . ASP B 1 71 ? -15.32 -1.159 -4.773 1 92.38 71 ASP B C 1
ATOM 2641 O O . ASP B 1 71 ? -16.266 -1.918 -4.973 1 92.38 71 ASP B O 1
ATOM 2645 N N . GLY B 1 72 ? -14.227 -1.106 -5.535 1 93.12 72 GLY B N 1
ATOM 2646 C CA . GLY B 1 72 ? -14.125 -1.96 -6.707 1 93.12 72 GLY B CA 1
ATOM 2647 C C . GLY B 1 72 ? -14.344 -1.214 -8.008 1 93.12 72 GLY B C 1
ATOM 2648 O O . GLY B 1 72 ? -14.617 -1.826 -9.039 1 93.12 72 GLY B O 1
ATOM 2649 N N . GLN B 1 73 ? -14.203 0.047 -8.031 1 91.81 73 GLN B N 1
ATOM 2650 C CA . GLN B 1 73 ? -14.469 0.897 -9.188 1 91.81 73 GLN B CA 1
ATOM 2651 C C . GLN B 1 73 ? -13.57 0.525 -10.359 1 91.81 73 GLN B C 1
ATOM 2653 O O . GLN B 1 73 ? -14.023 0.493 -11.508 1 91.81 73 GLN B O 1
ATOM 2658 N N . HIS B 1 74 ? -12.32 0.271 -10.109 1 92.5 74 HIS B N 1
ATOM 2659 C CA . HIS B 1 74 ? -11.398 -0.067 -11.188 1 92.5 74 HIS B CA 1
ATOM 2660 C C . HIS B 1 74 ? -11.805 -1.368 -11.875 1 92.5 74 HIS B C 1
ATOM 2662 O O . HIS B 1 74 ? -11.758 -1.468 -13.102 1 92.5 74 HIS B O 1
ATOM 2668 N N . ARG B 1 75 ? -12.227 -2.332 -11.141 1 94.88 75 ARG B N 1
ATOM 2669 C CA . ARG B 1 75 ? -12.633 -3.621 -11.688 1 94.88 75 ARG B CA 1
ATOM 2670 C C . ARG B 1 75 ? -13.906 -3.486 -12.508 1 94.88 75 ARG B C 1
ATOM 2672 O O . ARG B 1 75 ? -14.031 -4.078 -13.586 1 94.88 75 ARG B O 1
ATOM 2679 N N . VAL B 1 76 ? -14.844 -2.68 -12 1 95.88 76 VAL B N 1
ATOM 2680 C CA . VAL B 1 76 ? -16.109 -2.473 -12.711 1 95.88 76 VAL B CA 1
ATOM 2681 C C . VAL B 1 76 ? -15.852 -1.713 -14.008 1 95.88 76 VAL B C 1
ATOM 2683 O O . VAL B 1 76 ? -16.422 -2.041 -15.055 1 95.88 76 VAL B O 1
ATOM 2686 N N . GLU B 1 77 ? -15.016 -0.75 -13.938 1 94.06 77 GLU B N 1
ATOM 2687 C CA . GLU B 1 77 ? -14.664 -0 -15.141 1 94.06 77 GLU B CA 1
ATOM 2688 C C . GLU B 1 77 ? -13.992 -0.896 -16.172 1 94.06 77 GLU B C 1
ATOM 2690 O O . GLU B 1 77 ? -14.258 -0.777 -17.375 1 94.06 77 GLU B O 1
ATOM 2695 N N . ALA B 1 78 ? -13.102 -1.729 -15.695 1 95.44 78 ALA B N 1
ATOM 2696 C CA . ALA B 1 78 ? -12.484 -2.689 -16.609 1 95.44 78 ALA B CA 1
ATOM 2697 C C . ALA B 1 78 ? -13.539 -3.572 -17.266 1 95.44 78 ALA B C 1
ATOM 2699 O O . ALA B 1 78 ? -13.492 -3.797 -18.484 1 95.44 78 ALA B O 1
ATOM 2700 N N . ALA B 1 79 ? -14.508 -4.062 -16.516 1 96.94 79 ALA B N 1
ATOM 2701 C CA . ALA B 1 79 ? -15.594 -4.875 -17.047 1 96.94 79 ALA B CA 1
ATOM 2702 C C . ALA B 1 79 ? -16.391 -4.098 -18.078 1 96.94 79 ALA B C 1
ATOM 2704 O O . ALA B 1 79 ? -16.766 -4.645 -19.125 1 96.94 79 ALA B O 1
ATOM 2705 N N . ARG B 1 80 ? -16.625 -2.883 -17.797 1 96.06 80 ARG B N 1
ATOM 2706 C CA . ARG B 1 80 ? -17.359 -2.016 -18.734 1 96.06 80 ARG B CA 1
ATOM 2707 C C . ARG B 1 80 ? -16.625 -1.913 -20.062 1 96.06 80 ARG B C 1
ATOM 2709 O O . ARG B 1 80 ? -17.234 -2.055 -21.125 1 96.06 80 ARG B O 1
ATOM 2716 N N . ARG B 1 81 ? -15.352 -1.71 -20.031 1 95.12 81 ARG B N 1
ATOM 2717 C CA . ARG B 1 81 ? -14.539 -1.575 -21.234 1 95.12 81 ARG B CA 1
ATOM 2718 C C . ARG B 1 81 ? -14.516 -2.877 -22.031 1 95.12 81 ARG B C 1
ATOM 2720 O O . ARG B 1 81 ? -14.336 -2.865 -23.25 1 95.12 81 ARG B O 1
ATOM 2727 N N . LEU B 1 82 ? -14.727 -3.951 -21.375 1 96.62 82 LEU B N 1
ATOM 2728 C CA . LEU B 1 82 ? -14.719 -5.258 -22.016 1 96.62 82 LEU B CA 1
ATOM 2729 C C . LEU B 1 82 ? -16.125 -5.672 -22.422 1 96.62 82 LEU B C 1
ATOM 2731 O O . LEU B 1 82 ? -16.344 -6.809 -22.844 1 96.62 82 LEU B O 1
ATOM 2735 N N . ASP B 1 83 ? -17.109 -4.777 -22.203 1 95.94 83 ASP B N 1
ATOM 2736 C CA . ASP B 1 83 ? -18.5 -4.98 -22.562 1 95.94 83 ASP B CA 1
ATOM 2737 C C . ASP B 1 83 ? -19.094 -6.164 -21.797 1 95.94 83 ASP B C 1
ATOM 2739 O O . ASP B 1 83 ? -19.891 -6.934 -22.359 1 95.94 83 ASP B O 1
ATOM 2743 N N . ILE B 1 84 ? -18.578 -6.395 -20.672 1 96.75 84 ILE B N 1
ATOM 2744 C CA . ILE B 1 84 ? -19.172 -7.375 -19.766 1 96.75 84 ILE B CA 1
ATOM 2745 C C . ILE B 1 84 ? -20.484 -6.836 -19.203 1 96.75 84 ILE B C 1
ATOM 2747 O O . ILE B 1 84 ? -20.547 -5.688 -18.766 1 96.75 84 ILE B O 1
ATOM 2751 N N . LYS B 1 85 ? -21.531 -7.602 -19.125 1 97.19 85 LYS B N 1
ATOM 2752 C CA . LYS B 1 85 ? -22.859 -7.098 -18.844 1 97.19 85 LYS B CA 1
ATOM 2753 C C . LYS B 1 85 ? -23.156 -7.109 -17.344 1 97.19 85 LYS B C 1
ATOM 2755 O O . LYS B 1 85 ? -23.828 -6.223 -16.828 1 97.19 85 LYS B O 1
ATOM 2760 N N . THR B 1 86 ? -22.703 -8.188 -16.688 1 98.25 86 THR B N 1
ATOM 2761 C CA . THR B 1 86 ? -22.953 -8.305 -15.25 1 98.25 86 THR B CA 1
ATOM 2762 C C . THR B 1 86 ? -21.672 -8.648 -14.5 1 98.25 86 THR B C 1
ATOM 2764 O O . THR B 1 86 ? -20.781 -9.289 -15.062 1 98.25 86 THR B O 1
ATOM 2767 N N . VAL B 1 87 ? -21.578 -8.211 -13.328 1 98.38 87 VAL B N 1
ATOM 2768 C CA . VAL B 1 87 ? -20.438 -8.523 -12.477 1 98.38 87 VAL B CA 1
ATOM 2769 C C . VAL B 1 87 ? -20.922 -8.938 -11.086 1 98.38 87 VAL B C 1
ATOM 2771 O O . VAL B 1 87 ? -22.016 -8.555 -10.672 1 98.38 87 VAL B O 1
ATOM 2774 N N . PRO B 1 88 ? -20.188 -9.828 -10.422 1 98.5 88 PRO B N 1
ATOM 2775 C CA . PRO B 1 88 ? -20.562 -10.188 -9.055 1 98.5 88 PRO B CA 1
ATOM 2776 C C . PRO B 1 88 ? -20.422 -9.023 -8.078 1 98.5 88 PRO B C 1
ATOM 2778 O O . PRO B 1 88 ? -19.406 -8.312 -8.102 1 98.5 88 PRO B O 1
ATOM 2781 N N . CYS B 1 89 ? -21.406 -8.812 -7.207 1 98.25 89 CYS B N 1
ATOM 2782 C CA . CYS B 1 89 ? -21.422 -7.703 -6.262 1 98.25 89 CYS B CA 1
ATOM 2783 C C . CYS B 1 89 ? -21.875 -8.164 -4.883 1 98.25 89 CYS B C 1
ATOM 2785 O O . CYS B 1 89 ? -22.531 -9.203 -4.754 1 98.25 89 CYS B O 1
ATOM 2787 N N . ILE B 1 90 ? -21.406 -7.562 -3.936 1 97.81 90 ILE B N 1
ATOM 2788 C CA . ILE B 1 90 ? -21.938 -7.621 -2.576 1 97.81 90 ILE B CA 1
ATOM 2789 C C . ILE B 1 90 ? -22.656 -6.316 -2.246 1 97.81 90 ILE B C 1
ATOM 2791 O O . ILE B 1 90 ? -22.094 -5.23 -2.402 1 97.81 90 ILE B O 1
ATOM 2795 N N . VAL B 1 91 ? -23.922 -6.371 -1.86 1 97.06 91 VAL B N 1
ATOM 2796 C CA . VAL B 1 91 ? -24.797 -5.211 -1.702 1 97.06 91 VAL B CA 1
ATOM 2797 C C . VAL B 1 91 ? -25.016 -4.934 -0.218 1 97.06 91 VAL B C 1
ATOM 2799 O O . VAL B 1 91 ? -25.531 -5.785 0.508 1 97.06 91 VAL B O 1
ATOM 2802 N N . VAL B 1 92 ? -24.578 -3.793 0.228 1 95.19 92 VAL B N 1
ATOM 2803 C CA . VAL B 1 92 ? -24.859 -3.336 1.582 1 95.19 92 VAL B CA 1
ATOM 2804 C C . VAL B 1 92 ? -26.078 -2.408 1.562 1 95.19 92 VAL B C 1
ATOM 2806 O O . VAL B 1 92 ? -26.234 -1.607 0.639 1 95.19 92 VAL B O 1
ATOM 2809 N N . HIS B 1 93 ? -26.906 -2.514 2.598 1 87.44 93 HIS B N 1
ATOM 2810 C CA . HIS B 1 93 ? -28.188 -1.824 2.547 1 87.44 93 HIS B CA 1
ATOM 2811 C C . HIS B 1 93 ? -28.125 -0.498 3.299 1 87.44 93 HIS B C 1
ATOM 2813 O O . HIS B 1 93 ? -27.453 -0.391 4.328 1 87.44 93 HIS B O 1
ATOM 2819 N N . GLN B 1 94 ? -28.859 0.458 2.674 1 72.62 94 GLN B N 1
ATOM 2820 C CA . GLN B 1 94 ? -29.266 1.73 3.256 1 72.62 94 GLN B CA 1
ATOM 2821 C C . GLN B 1 94 ? -28.094 2.447 3.908 1 72.62 94 GLN B C 1
ATOM 2823 O O . GLN B 1 94 ? -28.203 2.906 5.051 1 72.62 94 GLN B O 1
ATOM 2828 N N . ALA B 1 95 ? -27.156 2.578 3.15 1 80.25 95 ALA B N 1
ATOM 2829 C CA . ALA B 1 95 ? -26.031 3.3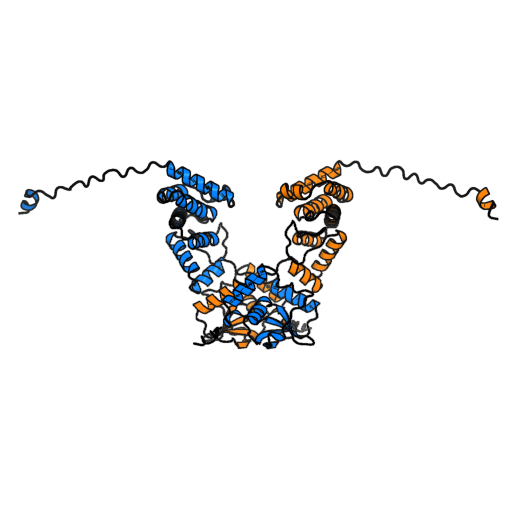2 3.695 1 80.25 95 ALA B CA 1
ATOM 2830 C C . ALA B 1 95 ? -26.109 4.797 3.316 1 80.25 95 ALA B C 1
ATOM 2832 O O . ALA B 1 95 ? -26.156 5.141 2.133 1 80.25 95 ALA B O 1
ATOM 2833 N N . THR B 1 96 ? -26.266 5.637 4.34 1 87.81 96 THR B N 1
ATOM 2834 C CA . THR B 1 96 ? -26.141 7.074 4.117 1 87.81 96 THR B CA 1
ATOM 2835 C C . THR B 1 96 ? -24.781 7.406 3.486 1 87.81 96 THR B C 1
ATOM 2837 O O . THR B 1 96 ? -23.906 6.547 3.4 1 87.81 96 THR B O 1
ATOM 2840 N N . MET B 1 97 ? -24.719 8.594 3.014 1 87.81 97 MET B N 1
ATOM 2841 C CA . MET B 1 97 ? -23.438 9.023 2.439 1 87.81 97 MET B CA 1
ATOM 2842 C C . MET B 1 97 ? -22.312 8.875 3.451 1 87.81 97 MET B C 1
ATOM 2844 O O . MET B 1 97 ? -21.219 8.422 3.104 1 87.81 97 MET B O 1
ATOM 2848 N N . ALA B 1 98 ? -22.516 9.305 4.672 1 91.38 98 ALA B N 1
ATOM 2849 C CA . ALA B 1 98 ? -21.531 9.188 5.734 1 91.38 98 ALA B CA 1
ATOM 2850 C C . ALA B 1 98 ? -21.172 7.723 5.992 1 91.38 98 ALA B C 1
ATOM 2852 O O . ALA B 1 98 ? -20 7.391 6.211 1 91.38 98 ALA B O 1
ATOM 2853 N N . GLU B 1 99 ? -22.156 6.93 5.902 1 91.25 99 GLU B N 1
ATOM 2854 C CA . GLU B 1 99 ? -21.938 5.5 6.113 1 91.25 99 GLU B CA 1
ATOM 2855 C C . GLU B 1 99 ? -21.141 4.895 4.965 1 91.25 99 GLU B C 1
ATOM 2857 O O . GLU B 1 99 ? -20.25 4.066 5.184 1 91.25 99 GLU B O 1
ATOM 2862 N N . GLN B 1 100 ? -21.547 5.297 3.76 1 91.44 100 GLN B N 1
ATOM 2863 C CA . GLN B 1 100 ? -20.812 4.836 2.592 1 91.44 100 GLN B CA 1
ATOM 2864 C C . GLN B 1 100 ? -19.328 5.211 2.695 1 91.44 100 GLN B C 1
ATOM 2866 O O . GLN B 1 100 ? -18.453 4.379 2.451 1 91.44 100 GLN B O 1
ATOM 2871 N N . ALA B 1 101 ? -19.125 6.422 3.088 1 91.94 101 ALA B N 1
ATOM 2872 C CA . ALA B 1 101 ? -17.75 6.906 3.254 1 91.94 101 ALA B CA 1
ATOM 2873 C C . ALA B 1 101 ? -17.016 6.125 4.34 1 91.94 101 ALA B C 1
ATOM 2875 O O . ALA B 1 101 ? -15.844 5.781 4.184 1 91.94 101 ALA B O 1
ATOM 2876 N N . ALA B 1 102 ? -17.688 5.879 5.41 1 92.75 102 ALA B N 1
ATOM 2877 C CA . ALA B 1 102 ? -17.094 5.125 6.508 1 92.75 102 ALA B CA 1
ATOM 2878 C C . ALA B 1 102 ? -16.719 3.715 6.066 1 92.75 102 ALA B C 1
ATOM 2880 O O . ALA B 1 102 ? -15.656 3.201 6.441 1 92.75 102 ALA B O 1
ATOM 2881 N N . ILE B 1 103 ? -17.578 3.08 5.262 1 93.31 103 ILE B N 1
ATOM 2882 C CA . ILE B 1 103 ? -17.297 1.747 4.738 1 93.31 103 ILE B CA 1
ATOM 2883 C C . ILE B 1 103 ? -16.078 1.796 3.82 1 93.31 103 ILE B C 1
ATOM 2885 O O . ILE B 1 103 ? -15.195 0.942 3.91 1 93.31 103 ILE B O 1
ATOM 2889 N N . PHE B 1 104 ? -16.062 2.789 2.988 1 92.06 104 PHE B N 1
ATOM 2890 C CA . PHE B 1 104 ? -14.938 2.973 2.084 1 92.06 104 PHE B CA 1
ATOM 2891 C C . PHE B 1 104 ? -13.633 3.092 2.863 1 92.06 104 PHE B C 1
ATOM 2893 O O . PHE B 1 104 ? -12.641 2.438 2.533 1 92.06 104 PHE B O 1
ATOM 2900 N N . VAL B 1 105 ? -13.633 3.912 3.887 1 92.56 105 VAL B N 1
ATOM 2901 C CA . VAL B 1 105 ? -12.453 4.117 4.715 1 92.56 105 VAL B CA 1
ATOM 2902 C C . VAL B 1 105 ? -12.047 2.801 5.371 1 92.56 105 VAL B C 1
ATOM 2904 O O . VAL B 1 105 ? -10.883 2.398 5.305 1 92.56 105 VAL B O 1
ATOM 2907 N N . ALA B 1 106 ? -12.977 2.158 5.965 1 91.75 106 ALA B N 1
ATOM 2908 C CA . ALA B 1 106 ? -12.695 0.937 6.715 1 91.75 106 ALA B CA 1
ATOM 2909 C C . ALA B 1 106 ? -12.125 -0.146 5.809 1 91.75 106 ALA B C 1
ATOM 2911 O O . ALA B 1 106 ? -11.219 -0.881 6.203 1 91.75 106 ALA B O 1
ATOM 2912 N N . THR B 1 107 ? -12.609 -0.27 4.586 1 90.56 107 THR B N 1
ATOM 2913 C CA . THR B 1 107 ? -12.203 -1.339 3.678 1 90.56 107 THR B CA 1
ATOM 2914 C C . THR B 1 107 ? -10.867 -1.017 3.025 1 90.56 107 THR B C 1
ATOM 2916 O O . THR B 1 107 ? -10.195 -1.907 2.492 1 90.56 107 THR B O 1
ATOM 2919 N N . ASN B 1 108 ? -10.516 0.217 3.1 1 89.81 108 ASN B N 1
ATOM 2920 C CA . ASN B 1 108 ? -9.289 0.599 2.406 1 89.81 108 ASN B CA 1
ATOM 2921 C C . ASN B 1 108 ? -8.172 0.95 3.389 1 89.81 108 ASN B C 1
ATOM 2923 O O . ASN B 1 108 ? -6.996 0.962 3.021 1 89.81 108 ASN B O 1
ATOM 2927 N N . GLN B 1 109 ? -8.461 1.239 4.59 1 85.69 109 GLN B N 1
ATOM 2928 C CA . GLN B 1 109 ? -7.457 1.638 5.57 1 85.69 109 GLN B CA 1
ATOM 2929 C C . GLN B 1 109 ? -6.852 0.421 6.266 1 85.69 109 GLN B C 1
ATOM 2931 O O . GLN B 1 109 ? -5.66 0.405 6.578 1 85.69 109 GLN B O 1
ATOM 2936 N N . VAL B 1 110 ? -7.602 -0.593 6.594 1 78.94 110 VAL B N 1
ATOM 2937 C CA . VAL B 1 110 ? -7.148 -1.72 7.402 1 78.94 110 VAL B CA 1
ATOM 2938 C C . VAL B 1 110 ? -6.59 -2.814 6.496 1 78.94 110 VAL B C 1
ATOM 2940 O O . VAL B 1 110 ? -6.156 -3.863 6.973 1 78.94 110 VAL B O 1
ATOM 2943 N N . ARG B 1 111 ? -6.422 -2.516 5.328 1 80.12 111 ARG B N 1
ATOM 2944 C CA . ARG B 1 111 ? -5.883 -3.502 4.398 1 80.12 111 ARG B CA 1
ATOM 2945 C C . ARG B 1 111 ? -4.363 -3.598 4.52 1 80.12 111 ARG B C 1
ATOM 2947 O O . ARG B 1 111 ? -3.672 -2.578 4.539 1 80.12 111 ARG B O 1
ATOM 2954 N N . VAL B 1 112 ? -3.945 -4.844 4.805 1 78.44 112 VAL B N 1
ATOM 2955 C CA . VAL B 1 112 ? -2.508 -5.09 4.863 1 78.44 112 VAL B CA 1
ATOM 2956 C C . VAL B 1 112 ? -1.983 -5.422 3.467 1 78.44 112 VAL B C 1
ATOM 2958 O O . VAL B 1 112 ? -2.492 -6.332 2.809 1 78.44 112 VAL B O 1
ATOM 2961 N N . GLN B 1 113 ? -1.083 -4.637 3.082 1 83.75 113 GLN B N 1
ATOM 2962 C CA . GLN B 1 113 ? -0.455 -4.918 1.796 1 83.75 113 GLN B CA 1
ATOM 2963 C C . GLN B 1 113 ? 0.408 -6.176 1.869 1 83.75 113 GLN B C 1
ATOM 2965 O O . GLN B 1 113 ? 1.182 -6.348 2.812 1 83.75 113 GLN B O 1
ATOM 2970 N N . VAL B 1 114 ? 0.241 -7.02 0.897 1 87.06 114 VAL B N 1
ATOM 2971 C CA . VAL B 1 114 ? 1.12 -8.18 0.801 1 87.06 114 VAL B CA 1
ATOM 2972 C C . VAL B 1 114 ? 2.543 -7.727 0.484 1 87.06 114 VAL B C 1
ATOM 2974 O O . VAL B 1 114 ? 2.758 -6.93 -0.434 1 87.06 114 VAL B O 1
ATOM 2977 N N . ASN B 1 115 ? 3.441 -8.211 1.267 1 88.69 115 ASN B N 1
ATOM 2978 C CA . ASN B 1 115 ? 4.82 -7.777 1.067 1 88.69 115 ASN B CA 1
ATOM 2979 C C . ASN B 1 115 ? 5.426 -8.398 -0.187 1 88.69 115 ASN B C 1
ATOM 2981 O O . ASN B 1 115 ? 4.965 -9.438 -0.654 1 88.69 115 ASN B O 1
ATOM 2985 N N . PRO B 1 116 ? 6.426 -7.73 -0.696 1 92.62 116 PRO B N 1
ATOM 2986 C CA . PRO B 1 116 ? 7 -8.156 -1.973 1 92.62 116 PRO B CA 1
ATOM 2987 C C . PRO B 1 116 ? 7.605 -9.562 -1.905 1 92.62 116 PRO B C 1
ATOM 2989 O O . PRO B 1 116 ? 7.625 -10.281 -2.908 1 92.62 116 PRO B O 1
ATOM 2992 N N . TYR B 1 117 ? 8.102 -10 -0.794 1 92.81 117 TYR B N 1
ATOM 2993 C CA . TYR B 1 117 ? 8.727 -11.305 -0.66 1 92.81 117 TYR B CA 1
ATOM 2994 C C . TYR B 1 117 ? 7.691 -12.422 -0.705 1 92.81 117 TYR B C 1
ATOM 2996 O O . TYR B 1 117 ? 7.895 -13.438 -1.366 1 92.81 117 TYR B O 1
ATOM 3004 N N . THR B 1 118 ? 6.617 -12.125 -0.013 1 89.38 118 THR B N 1
ATOM 3005 C CA . THR B 1 118 ? 5.504 -13.062 -0.099 1 89.38 118 THR B CA 1
ATOM 3006 C C . THR B 1 118 ? 4.988 -13.164 -1.531 1 89.38 118 THR B C 1
ATOM 3008 O O . THR B 1 118 ? 4.738 -14.258 -2.033 1 89.38 118 THR B O 1
ATOM 3011 N N . LEU B 1 119 ? 4.855 -12.055 -2.111 1 92.56 119 LEU B N 1
ATOM 3012 C CA . LEU B 1 119 ? 4.391 -12.023 -3.492 1 92.56 119 LEU B CA 1
ATOM 3013 C C . LEU B 1 119 ? 5.355 -12.758 -4.41 1 92.56 119 LEU B C 1
ATOM 3015 O O . LEU B 1 119 ? 4.934 -13.445 -5.344 1 92.56 119 LEU B O 1
ATOM 3019 N N . PHE B 1 120 ? 6.664 -12.641 -4.184 1 94.88 120 PHE B N 1
ATOM 3020 C CA . PHE B 1 120 ? 7.672 -13.336 -4.973 1 94.88 120 PHE B CA 1
ATOM 3021 C C . PHE B 1 120 ? 7.461 -14.844 -4.906 1 94.88 120 PHE B C 1
ATOM 3023 O O . PHE B 1 120 ? 7.461 -15.523 -5.938 1 94.88 120 PHE B O 1
ATOM 3030 N N . HIS B 1 121 ? 7.289 -15.312 -3.758 1 93.56 121 HIS B N 1
ATOM 3031 C CA . HIS B 1 121 ? 7.105 -16.75 -3.602 1 93.56 121 HIS B CA 1
ATOM 3032 C C . HIS B 1 121 ? 5.777 -17.203 -4.195 1 93.56 121 HIS B C 1
ATOM 3034 O O . HIS B 1 121 ? 5.672 -18.312 -4.723 1 93.56 121 HIS B O 1
ATOM 3040 N N . ALA B 1 122 ? 4.762 -16.359 -4.098 1 92.81 122 ALA B N 1
ATOM 3041 C CA . ALA B 1 122 ? 3.498 -16.656 -4.77 1 92.81 122 ALA B CA 1
ATOM 3042 C C . ALA B 1 122 ? 3.684 -16.719 -6.285 1 92.81 122 ALA B C 1
ATOM 3044 O O . ALA B 1 122 ? 3.104 -17.578 -6.953 1 92.81 122 ALA B O 1
ATOM 3045 N N . ARG B 1 123 ? 4.48 -15.812 -6.762 1 95.25 123 ARG B N 1
ATOM 3046 C CA . ARG B 1 123 ? 4.773 -15.805 -8.195 1 95.25 123 ARG B CA 1
ATOM 3047 C C . ARG B 1 123 ? 5.527 -17.062 -8.602 1 95.25 123 ARG B C 1
ATOM 3049 O O . ARG B 1 123 ? 5.281 -17.609 -9.68 1 95.25 123 ARG B O 1
ATOM 3056 N N . LEU B 1 124 ? 6.418 -17.5 -7.77 1 95 124 LEU B N 1
ATOM 3057 C CA . LEU B 1 124 ? 7.129 -18.734 -8.023 1 95 124 LEU B CA 1
ATOM 3058 C C . LEU B 1 124 ? 6.16 -19.922 -8.086 1 95 124 LEU B C 1
ATOM 3060 O O . LEU B 1 124 ? 6.219 -20.719 -9.023 1 95 124 LEU B O 1
ATOM 3064 N N . ALA B 1 125 ? 5.328 -19.969 -7.133 1 92.31 125 ALA B N 1
ATOM 3065 C CA . ALA B 1 125 ? 4.332 -21.031 -7.094 1 92.31 125 ALA B CA 1
ATOM 3066 C C . ALA B 1 125 ? 3.426 -20.984 -8.32 1 92.31 125 ALA B C 1
ATOM 3068 O O . ALA B 1 125 ? 2.979 -22.031 -8.812 1 92.31 125 ALA B O 1
ATOM 3069 N N . ALA B 1 126 ? 3.221 -19.812 -8.836 1 93.44 126 ALA B N 1
ATOM 3070 C CA . ALA B 1 126 ? 2.371 -19.594 -10.008 1 93.44 126 ALA B CA 1
ATOM 3071 C C . ALA B 1 126 ? 3.133 -19.891 -11.297 1 93.44 126 ALA B C 1
ATOM 3073 O O . ALA B 1 126 ? 2.582 -19.75 -12.391 1 93.44 126 ALA B O 1
ATOM 3074 N N . ARG B 1 127 ? 4.43 -20.188 -11.141 1 95.62 127 ARG B N 1
ATOM 3075 C CA . ARG B 1 127 ? 5.297 -20.484 -12.273 1 95.62 127 ARG B CA 1
ATOM 3076 C C . ARG B 1 127 ? 5.465 -19.266 -13.172 1 95.62 127 ARG B C 1
ATOM 3078 O O . ARG B 1 127 ? 5.453 -19.375 -14.398 1 95.62 127 ARG B O 1
ATOM 3085 N N . ASP B 1 128 ? 5.504 -18.172 -12.516 1 96 128 ASP B N 1
ATOM 3086 C CA . ASP B 1 128 ? 5.82 -16.922 -13.219 1 96 128 ASP B CA 1
ATOM 3087 C C . ASP B 1 128 ? 7.223 -16.984 -13.82 1 96 128 ASP B C 1
ATOM 3089 O O . ASP B 1 128 ? 8.195 -17.25 -13.117 1 96 128 ASP B O 1
ATOM 3093 N N . PRO B 1 129 ? 7.391 -16.688 -15.039 1 97.19 129 PRO B N 1
ATOM 3094 C CA . PRO B 1 129 ? 8.688 -16.859 -15.703 1 97.19 129 PRO B CA 1
ATOM 3095 C C . PRO B 1 129 ? 9.773 -15.969 -15.102 1 97.19 129 PRO B C 1
ATOM 3097 O O . PRO B 1 129 ? 10.914 -16.406 -14.93 1 97.19 129 PRO B O 1
ATOM 3100 N N . LEU B 1 130 ? 9.398 -14.773 -14.836 1 97 130 LEU B N 1
ATOM 3101 C CA . LEU B 1 130 ? 10.391 -13.883 -14.25 1 97 130 LEU B CA 1
ATOM 3102 C C . LEU B 1 130 ? 10.82 -14.367 -12.875 1 97 130 LEU B C 1
ATOM 3104 O O . LEU B 1 130 ? 12.008 -14.352 -12.547 1 97 130 LEU B O 1
ATOM 3108 N N . ALA B 1 131 ? 9.875 -14.758 -12.07 1 97.5 131 ALA B N 1
ATOM 3109 C CA . ALA B 1 131 ? 10.188 -15.266 -10.734 1 97.5 131 ALA B CA 1
ATOM 3110 C C . ALA B 1 131 ? 11.078 -16.5 -10.805 1 97.5 131 ALA B C 1
ATOM 3112 O O . ALA B 1 131 ? 12 -16.656 -10.008 1 97.5 131 ALA B O 1
ATOM 3113 N N . ILE B 1 132 ? 10.812 -17.328 -11.781 1 98.25 132 ILE B N 1
ATOM 3114 C CA . ILE B 1 132 ? 11.594 -18.547 -11.961 1 98.25 132 ILE B CA 1
ATOM 3115 C C . ILE B 1 132 ? 13.031 -18.188 -12.328 1 98.25 132 ILE B C 1
ATOM 3117 O O . ILE B 1 132 ? 13.984 -18.75 -11.797 1 98.25 132 ILE B O 1
ATOM 3121 N N . GLU B 1 133 ? 13.125 -17.25 -13.188 1 98.44 133 GLU B N 1
ATOM 3122 C CA . GLU B 1 133 ? 14.461 -16.812 -13.586 1 98.44 133 GLU B CA 1
ATOM 3123 C C . GLU B 1 133 ? 15.203 -16.172 -12.414 1 98.44 133 GLU B C 1
ATOM 3125 O O . GLU B 1 133 ? 16.406 -16.375 -12.25 1 98.44 133 GLU B O 1
ATOM 3130 N N . VAL B 1 134 ? 14.531 -15.375 -11.641 1 98.62 134 VAL B N 1
ATOM 3131 C CA . VAL B 1 134 ? 15.133 -14.75 -10.469 1 98.62 134 VAL B CA 1
ATOM 3132 C C . VAL B 1 134 ? 15.578 -15.82 -9.484 1 98.62 134 VAL B C 1
ATOM 3134 O O . VAL B 1 134 ? 16.672 -15.75 -8.93 1 98.62 134 VAL B O 1
ATOM 3137 N N . GLN B 1 135 ? 14.727 -16.781 -9.281 1 98.38 135 GLN B N 1
ATOM 3138 C CA . GLN B 1 135 ? 15.094 -17.906 -8.422 1 98.38 135 GLN B CA 1
ATOM 3139 C C . GLN B 1 135 ? 16.344 -18.609 -8.938 1 98.38 135 GLN B C 1
ATOM 3141 O O . GLN B 1 135 ? 17.203 -19.016 -8.156 1 98.38 135 GLN B O 1
ATOM 3146 N N . GLY B 1 136 ? 16.375 -18.812 -10.211 1 98.31 136 GLY B N 1
ATOM 3147 C CA . GLY B 1 136 ? 17.562 -19.391 -10.812 1 98.31 136 GLY B CA 1
ATOM 3148 C C . GLY B 1 136 ? 18.828 -18.609 -10.523 1 98.31 136 GLY B C 1
ATOM 3149 O O . GLY B 1 136 ? 19.859 -19.172 -10.172 1 98.31 136 GLY B O 1
ATOM 3150 N N . LEU B 1 137 ? 18.734 -17.297 -10.672 1 98.44 137 LEU B N 1
ATOM 3151 C CA . LEU B 1 137 ? 19.859 -16.422 -10.344 1 98.44 137 LEU B CA 1
ATOM 3152 C C . LEU B 1 137 ? 20.25 -16.562 -8.875 1 98.44 137 LEU B C 1
ATOM 3154 O O . LEU B 1 137 ? 21.438 -16.656 -8.555 1 98.44 137 LEU B O 1
ATOM 3158 N N . CYS B 1 138 ? 19.266 -16.625 -8.023 1 98.25 138 CYS B N 1
ATOM 3159 C CA . CYS B 1 138 ? 19.531 -16.797 -6.598 1 98.25 138 CYS B CA 1
ATOM 3160 C C . CYS B 1 138 ? 20.266 -18.109 -6.344 1 98.25 138 CYS B C 1
ATOM 3162 O O . CYS B 1 138 ? 21.234 -18.141 -5.582 1 98.25 138 CYS B O 1
ATOM 3164 N N . ASP B 1 139 ? 19.812 -19.125 -6.988 1 97.88 139 ASP B N 1
ATOM 3165 C CA . ASP B 1 139 ? 20.438 -20.438 -6.812 1 97.88 139 ASP B CA 1
ATOM 3166 C C . ASP B 1 139 ? 21.906 -20.406 -7.242 1 97.88 139 ASP B C 1
ATOM 3168 O O . ASP B 1 139 ? 22.781 -20.906 -6.527 1 97.88 139 ASP B O 1
ATOM 3172 N N . GLU B 1 140 ? 22.172 -19.859 -8.336 1 97.69 140 GLU B N 1
ATOM 3173 C CA . GLU B 1 140 ? 23.531 -19.75 -8.844 1 97.69 140 GLU B CA 1
ATOM 3174 C C . GLU B 1 140 ? 24.406 -18.906 -7.918 1 97.69 140 GLU B C 1
ATOM 3176 O O . GLU B 1 140 ? 25.594 -19.188 -7.742 1 97.69 140 GLU B O 1
ATOM 3181 N N . ALA B 1 141 ? 23.797 -17.875 -7.355 1 97.88 141 ALA B N 1
ATOM 3182 C CA . ALA B 1 141 ? 24.516 -16.938 -6.512 1 97.88 141 ALA B CA 1
ATOM 3183 C C . ALA B 1 141 ? 24.531 -17.391 -5.055 1 97.88 141 ALA B C 1
ATOM 3185 O O . ALA B 1 141 ? 25.109 -16.734 -4.195 1 97.88 141 ALA B O 1
ATOM 3186 N N . ARG B 1 142 ? 23.875 -18.547 -4.77 1 96.56 142 ARG B N 1
ATOM 3187 C CA . ARG B 1 142 ? 23.75 -19.062 -3.416 1 96.56 142 ARG B CA 1
ATOM 3188 C C . ARG B 1 142 ? 23.062 -18.062 -2.494 1 96.56 142 ARG B C 1
ATOM 3190 O O . ARG B 1 142 ? 23.531 -17.828 -1.375 1 96.56 142 ARG B O 1
ATOM 3197 N N . LEU B 1 143 ? 22.078 -17.453 -3.068 1 97 143 LEU B N 1
ATOM 3198 C CA . LEU B 1 143 ? 21.25 -16.516 -2.32 1 97 143 LEU B CA 1
ATOM 3199 C C . LEU B 1 143 ? 19.859 -17.094 -2.086 1 97 143 LEU B C 1
ATOM 3201 O O . LEU B 1 143 ? 19.453 -18.047 -2.768 1 97 143 LEU B O 1
ATOM 3205 N N . ALA B 1 144 ? 19.219 -16.547 -1.071 1 95.5 144 ALA B N 1
ATOM 3206 C CA . ALA B 1 144 ? 17.859 -16.969 -0.754 1 95.5 144 ALA B CA 1
ATOM 3207 C C . ALA B 1 144 ? 16.984 -15.766 -0.402 1 95.5 144 ALA B C 1
ATOM 3209 O O . ALA B 1 144 ? 17.391 -14.906 0.388 1 95.5 144 ALA B O 1
ATOM 3210 N N . ILE B 1 145 ? 15.812 -15.742 -1.031 1 95.44 145 ILE B N 1
ATOM 3211 C CA . ILE B 1 145 ? 14.836 -14.703 -0.724 1 95.44 145 ILE B CA 1
ATOM 3212 C C . ILE B 1 145 ? 13.898 -15.188 0.385 1 95.44 145 ILE B C 1
ATOM 3214 O O . ILE B 1 145 ? 13.234 -16.219 0.239 1 95.44 145 ILE B O 1
ATOM 3218 N N . PRO B 1 146 ? 13.914 -14.492 1.493 1 91.69 146 PRO B N 1
ATOM 3219 C CA . PRO B 1 146 ? 13.016 -14.93 2.562 1 91.69 146 PRO B CA 1
ATOM 3220 C C . PRO B 1 146 ? 11.539 -14.711 2.223 1 91.69 146 PRO B C 1
ATOM 3222 O O . PRO B 1 146 ? 11.227 -13.906 1.344 1 91.69 146 PRO B O 1
ATOM 3225 N N . LYS B 1 147 ? 10.664 -15.406 2.869 1 86.56 147 LYS B N 1
ATOM 3226 C CA . LYS B 1 147 ? 9.227 -15.312 2.633 1 86.56 147 LYS B CA 1
ATOM 3227 C C . LYS B 1 147 ? 8.648 -14.047 3.254 1 86.56 147 LYS B C 1
ATOM 3229 O O . LYS B 1 147 ? 7.613 -13.547 2.809 1 86.56 147 LYS B O 1
ATOM 3234 N N . TYR B 1 148 ? 9.289 -13.492 4.305 1 85.44 148 TYR B N 1
ATOM 3235 C CA . TYR B 1 148 ? 8.922 -12.266 5 1 85.44 148 TYR B CA 1
ATOM 3236 C C . TYR B 1 148 ? 10.148 -11.391 5.25 1 85.44 148 TYR B C 1
ATOM 3238 O O . TYR B 1 148 ? 11.281 -11.891 5.258 1 85.44 148 TYR B O 1
ATOM 3246 N N . PRO B 1 149 ? 9.812 -10.133 5.383 1 85 149 PRO B N 1
ATOM 3247 C CA . PRO B 1 149 ? 10.969 -9.297 5.715 1 85 149 PRO B CA 1
ATOM 3248 C C . PRO B 1 149 ? 11.641 -9.711 7.027 1 85 149 PRO B C 1
ATOM 3250 O O . PRO B 1 149 ? 10.953 -9.977 8.016 1 85 149 PRO B O 1
ATOM 3253 N N . VAL B 1 150 ? 12.922 -9.859 6.984 1 85.38 150 VAL B N 1
ATOM 3254 C CA . VAL B 1 150 ? 13.688 -10.281 8.148 1 85.38 150 VAL B CA 1
ATOM 3255 C C . VAL B 1 150 ? 14.664 -9.18 8.547 1 85.38 150 VAL B C 1
ATOM 3257 O O . VAL B 1 150 ? 15.25 -8.516 7.688 1 85.38 150 VAL B O 1
ATOM 3260 N N . GLN B 1 151 ? 14.688 -9.008 9.844 1 83.5 151 GLN B N 1
ATOM 3261 C CA . GLN B 1 151 ? 15.648 -8.031 10.336 1 83.5 151 GLN B CA 1
ATOM 3262 C C . GLN B 1 151 ? 17.078 -8.469 10.047 1 83.5 151 GLN B C 1
ATOM 3264 O O . GLN B 1 151 ? 17.375 -9.672 10.023 1 83.5 151 GLN B O 1
ATOM 3269 N N . LYS B 1 152 ? 17.891 -7.527 9.867 1 77.75 152 LYS B N 1
ATOM 3270 C CA . LYS B 1 152 ? 19.281 -7.762 9.461 1 77.75 152 LYS B CA 1
ATOM 3271 C C . LYS B 1 152 ? 19.969 -8.727 10.414 1 77.75 152 LYS B C 1
ATOM 3273 O O . LYS B 1 152 ? 20.688 -9.633 9.977 1 77.75 152 LYS B O 1
ATOM 3278 N N . ASP B 1 153 ? 19.75 -8.57 11.734 1 79.75 153 ASP B N 1
ATOM 3279 C CA . ASP B 1 153 ? 20.453 -9.359 12.75 1 79.75 153 ASP B CA 1
ATOM 3280 C C . ASP B 1 153 ? 19.891 -10.781 12.812 1 79.75 153 ASP B C 1
ATOM 3282 O O . ASP B 1 153 ? 20.516 -11.672 13.398 1 79.75 153 ASP B O 1
ATOM 3286 N N . ARG B 1 154 ? 18.844 -11.055 12.148 1 84.88 154 ARG B N 1
ATOM 3287 C CA . ARG B 1 154 ? 18.219 -12.359 12.188 1 84.88 154 ARG B CA 1
ATOM 3288 C C . ARG B 1 154 ? 18.312 -13.062 10.836 1 84.88 154 ARG B C 1
ATOM 3290 O O . ARG B 1 154 ? 17.75 -14.141 10.648 1 84.88 154 ARG B O 1
ATOM 3297 N N . MET B 1 155 ? 19.031 -12.453 10 1 86.88 155 MET B N 1
ATOM 3298 C CA . MET B 1 155 ? 19.141 -13.023 8.656 1 86.88 155 MET B CA 1
ATOM 3299 C C . MET B 1 155 ? 20.109 -14.203 8.641 1 86.88 155 MET B C 1
ATOM 3301 O O . MET B 1 155 ? 21.156 -14.156 9.289 1 86.88 155 MET B O 1
ATOM 3305 N N . GLY B 1 156 ? 19.609 -15.234 7.957 1 83.19 156 GLY B N 1
ATOM 3306 C CA . GLY B 1 156 ? 20.5 -16.359 7.754 1 83.19 156 GLY B CA 1
ATOM 3307 C C . GLY B 1 156 ? 21.5 -16.141 6.645 1 83.19 156 GLY B C 1
ATOM 3308 O O . GLY B 1 156 ? 21.422 -15.141 5.922 1 83.19 156 GLY B O 1
ATOM 3309 N N . ALA B 1 157 ? 22.484 -17.109 6.59 1 81.62 157 ALA B N 1
ATOM 3310 C CA . ALA B 1 157 ? 23.5 -17.047 5.543 1 81.62 157 ALA B CA 1
ATOM 3311 C C . ALA B 1 157 ? 22.859 -17.109 4.156 1 81.62 157 ALA B C 1
ATOM 3313 O O . ALA B 1 157 ? 21.984 -17.938 3.908 1 81.62 157 ALA B O 1
ATOM 3314 N N . GLY B 1 158 ? 23.234 -16.109 3.328 1 87.56 158 GLY B N 1
ATOM 3315 C CA . GLY B 1 158 ? 22.797 -16.125 1.941 1 87.56 158 GLY B CA 1
ATOM 3316 C C . GLY B 1 158 ? 21.453 -15.461 1.73 1 87.56 158 GLY B C 1
ATOM 3317 O O . GLY B 1 158 ? 21.031 -15.258 0.591 1 87.56 158 GLY B O 1
ATOM 3318 N N . GLN B 1 159 ? 20.797 -15.086 2.84 1 92.56 159 GLN B N 1
ATOM 3319 C CA . GLN B 1 159 ? 19.516 -14.438 2.678 1 92.56 159 GLN B CA 1
ATOM 3320 C C . GLN B 1 159 ? 19.672 -12.984 2.225 1 92.56 159 GLN B C 1
ATOM 3322 O O . GLN B 1 159 ? 20.609 -12.305 2.654 1 92.56 159 GLN B O 1
ATOM 3327 N N . THR B 1 160 ? 18.859 -12.57 1.34 1 95.31 160 THR B N 1
ATOM 3328 C CA . THR B 1 160 ? 18.922 -11.195 0.848 1 95.31 160 THR B CA 1
ATOM 3329 C C . THR B 1 160 ? 17.531 -10.609 0.683 1 95.31 160 THR B C 1
ATOM 3331 O O . THR B 1 160 ? 16.594 -11.328 0.318 1 95.31 160 THR B O 1
ATOM 3334 N N . LEU B 1 161 ? 17.438 -9.359 0.938 1 95.62 161 LEU B N 1
ATOM 3335 C CA . LEU B 1 161 ? 16.188 -8.641 0.737 1 95.62 161 LEU B CA 1
ATOM 3336 C C . LEU B 1 161 ? 16.234 -7.832 -0.555 1 95.62 161 LEU B C 1
ATOM 3338 O O . LEU B 1 161 ? 15.312 -7.055 -0.833 1 95.62 161 LEU B O 1
ATOM 3342 N N . ALA B 1 162 ? 17.281 -8.07 -1.374 1 96.06 162 ALA B N 1
ATOM 3343 C CA . ALA B 1 162 ? 17.5 -7.266 -2.57 1 96.06 162 ALA B CA 1
ATOM 3344 C C . ALA B 1 162 ? 16.734 -7.828 -3.764 1 96.06 162 ALA B C 1
ATOM 3346 O O . ALA B 1 162 ? 17.281 -7.961 -4.859 1 96.06 162 ALA B O 1
ATOM 3347 N N . LEU B 1 163 ? 15.453 -8.125 -3.494 1 97.81 163 LEU B N 1
ATOM 3348 C CA . LEU B 1 163 ? 14.602 -8.734 -4.516 1 97.81 163 LEU B CA 1
ATOM 3349 C C . LEU B 1 163 ? 14.477 -7.812 -5.727 1 97.81 163 LEU B C 1
ATOM 3351 O O . LEU B 1 163 ? 14.617 -8.258 -6.867 1 97.81 163 LEU B O 1
ATOM 3355 N N . ALA B 1 164 ? 14.227 -6.578 -5.52 1 97.12 164 ALA B N 1
ATOM 3356 C CA . ALA B 1 164 ? 14.062 -5.629 -6.617 1 97.12 164 ALA B CA 1
ATOM 3357 C C . ALA B 1 164 ? 15.32 -5.562 -7.477 1 97.12 164 ALA B C 1
ATOM 3359 O O . ALA B 1 164 ? 15.234 -5.465 -8.703 1 97.12 164 ALA B O 1
ATOM 3360 N N . THR B 1 165 ? 16.438 -5.613 -6.867 1 97.06 165 THR B N 1
ATOM 3361 C CA . THR B 1 165 ? 17.703 -5.602 -7.574 1 97.06 165 THR B CA 1
ATOM 3362 C C . THR B 1 165 ? 17.844 -6.832 -8.461 1 97.06 165 THR B C 1
ATOM 3364 O O . THR B 1 165 ? 18.203 -6.723 -9.633 1 97.06 165 THR B O 1
ATOM 3367 N N . LEU B 1 166 ? 17.562 -7.941 -7.867 1 98.38 166 LEU B N 1
ATOM 3368 C CA . LEU B 1 166 ? 17.688 -9.195 -8.602 1 98.38 166 LEU B CA 1
ATOM 3369 C C . LEU B 1 166 ? 16.734 -9.219 -9.797 1 98.38 166 LEU B C 1
ATOM 3371 O O . LEU B 1 166 ? 17.109 -9.656 -10.891 1 98.38 166 LEU B O 1
ATOM 3375 N N . GLU B 1 167 ? 15.562 -8.75 -9.586 1 98.31 167 GLU B N 1
ATOM 3376 C CA . GLU B 1 167 ? 14.602 -8.68 -10.68 1 98.31 167 GLU B CA 1
ATOM 3377 C C . GLU B 1 167 ? 15.102 -7.762 -11.789 1 98.31 167 GLU B C 1
ATOM 3379 O O . GLU B 1 167 ? 14.961 -8.078 -12.977 1 98.31 167 GLU B O 1
ATOM 3384 N N . LYS B 1 168 ? 15.648 -6.699 -11.43 1 97.75 168 LYS B N 1
ATOM 3385 C CA . LYS B 1 168 ? 16.172 -5.75 -12.406 1 97.75 168 LYS B CA 1
ATOM 3386 C C . LYS B 1 168 ? 17.297 -6.379 -13.234 1 97.75 168 LYS B C 1
ATOM 3388 O O . LYS B 1 168 ? 17.359 -6.188 -14.453 1 97.75 168 LYS B O 1
ATOM 3393 N N . ILE B 1 169 ? 18.125 -7.074 -12.602 1 97.56 169 ILE B N 1
ATOM 3394 C CA . ILE B 1 169 ? 19.25 -7.723 -13.266 1 97.56 169 ILE B CA 1
ATOM 3395 C C . ILE B 1 169 ? 18.734 -8.75 -14.273 1 97.56 169 ILE B C 1
ATOM 3397 O O . ILE B 1 169 ? 19.203 -8.797 -15.414 1 97.56 169 ILE B O 1
ATOM 3401 N N . VAL B 1 170 ? 17.812 -9.531 -13.859 1 98.19 170 VAL B N 1
ATOM 3402 C CA . VAL B 1 170 ? 17.25 -10.57 -14.719 1 98.19 170 VAL B CA 1
ATOM 3403 C C . VAL B 1 170 ? 16.547 -9.93 -15.906 1 98.19 170 VAL B C 1
ATOM 3405 O O . VAL B 1 170 ? 16.719 -10.352 -17.047 1 98.19 170 VAL B O 1
ATOM 3408 N N . LYS B 1 171 ? 15.805 -8.891 -15.711 1 97.5 171 LYS B N 1
ATOM 3409 C CA . LYS B 1 171 ? 15.078 -8.203 -16.781 1 97.5 171 LYS B CA 1
ATOM 3410 C C . LYS B 1 171 ? 16.047 -7.562 -17.766 1 97.5 171 LYS B C 1
ATOM 3412 O O . LYS B 1 171 ? 15.766 -7.523 -18.969 1 97.5 171 LYS B O 1
ATOM 3417 N N . GLY B 1 172 ? 17.094 -7.102 -17.219 1 96.94 172 GLY B N 1
ATOM 3418 C CA . GLY B 1 172 ? 18.078 -6.461 -18.078 1 96.94 172 GLY B CA 1
ATOM 3419 C C . GLY B 1 172 ? 18.781 -7.426 -19.016 1 96.94 172 GLY B C 1
ATOM 3420 O O . GLY B 1 172 ? 19.266 -7.027 -20.062 1 96.94 172 GLY B O 1
ATOM 3421 N N . GLY B 1 173 ? 18.953 -8.625 -18.641 1 96.62 173 GLY B N 1
ATOM 3422 C CA . GLY B 1 173 ? 19.469 -9.68 -19.5 1 96.62 173 GLY B CA 1
ATOM 3423 C C . GLY B 1 173 ? 20.969 -9.555 -19.766 1 96.62 173 GLY B C 1
ATOM 3424 O O . GLY B 1 173 ? 21.484 -10.188 -20.688 1 96.62 173 GLY B O 1
ATOM 3425 N N . ASN B 1 174 ? 21.672 -8.711 -19.109 1 96.81 174 ASN B N 1
ATOM 3426 C CA . ASN B 1 174 ? 23.094 -8.547 -19.312 1 96.81 174 ASN B CA 1
ATOM 3427 C C . ASN B 1 174 ? 23.891 -9.656 -18.625 1 96.81 174 ASN B C 1
ATOM 3429 O O . ASN B 1 174 ? 23.875 -9.781 -17.406 1 96.81 174 ASN B O 1
ATOM 3433 N N . PRO B 1 175 ? 24.594 -10.414 -19.406 1 97.31 175 PRO B N 1
ATOM 3434 C CA . PRO B 1 175 ? 25.312 -11.555 -18.812 1 97.31 175 PRO B CA 1
ATOM 3435 C C . PRO B 1 175 ? 26.406 -11.117 -17.844 1 97.31 175 PRO B C 1
ATOM 3437 O O . PRO B 1 175 ? 26.672 -11.82 -16.859 1 97.31 175 PRO B O 1
ATOM 3440 N N . ALA B 1 176 ? 27.016 -10.047 -18.094 1 97.62 176 ALA B N 1
ATOM 3441 C CA . ALA B 1 176 ? 28.047 -9.555 -17.203 1 97.62 176 ALA B CA 1
ATOM 3442 C C . ALA B 1 176 ? 27.469 -9.141 -15.852 1 97.62 176 ALA B C 1
ATOM 3444 O O . ALA B 1 176 ? 28.047 -9.43 -14.805 1 97.62 176 ALA B O 1
ATOM 3445 N N . ALA B 1 177 ? 26.375 -8.484 -15.898 1 98.19 177 ALA B N 1
ATOM 3446 C CA . ALA B 1 177 ? 25.688 -8.094 -14.672 1 98.19 177 ALA B CA 1
ATOM 3447 C C . ALA B 1 177 ? 25.312 -9.312 -13.844 1 98.19 177 ALA B C 1
ATOM 3449 O O . ALA B 1 177 ? 25.5 -9.328 -12.625 1 98.19 177 ALA B O 1
ATOM 3450 N N . ARG B 1 178 ? 24.781 -10.242 -14.523 1 98.44 178 ARG B N 1
ATOM 3451 C CA . ARG B 1 178 ? 24.422 -11.492 -13.867 1 98.44 178 ARG B CA 1
ATOM 3452 C C . ARG B 1 178 ? 25.625 -12.141 -13.203 1 98.44 178 ARG B C 1
ATOM 3454 O O . ARG B 1 178 ? 25.562 -12.555 -12.039 1 98.44 178 ARG B O 1
ATOM 3461 N N . ALA B 1 179 ? 26.688 -12.195 -13.922 1 98.31 179 ALA B N 1
ATOM 3462 C CA . ALA B 1 179 ? 27.922 -12.781 -13.391 1 98.31 179 ALA B CA 1
ATOM 3463 C C . ALA B 1 179 ? 28.406 -12.008 -12.164 1 98.31 179 ALA B C 1
ATOM 3465 O O . ALA B 1 179 ? 28.922 -12.609 -11.219 1 98.31 179 ALA B O 1
ATOM 3466 N N . GLY B 1 180 ? 28.281 -10.758 -12.258 1 98.19 180 GLY B N 1
ATOM 3467 C CA . GLY B 1 180 ? 28.656 -9.93 -11.125 1 98.19 180 GLY B CA 1
ATOM 3468 C C . GLY B 1 180 ? 27.859 -10.234 -9.867 1 98.19 180 GLY B C 1
ATOM 3469 O O . GLY B 1 180 ? 28.422 -10.336 -8.781 1 98.19 180 GLY B O 1
ATOM 3470 N N . VAL B 1 181 ? 26.594 -10.383 -10.016 1 98.38 181 VAL B N 1
ATOM 3471 C CA . VAL B 1 181 ? 25.719 -10.695 -8.891 1 98.38 181 VAL B CA 1
ATOM 3472 C C . VAL B 1 181 ? 26.062 -12.07 -8.328 1 98.38 181 VAL B C 1
ATOM 3474 O O . VAL B 1 181 ? 26.109 -12.258 -7.105 1 98.38 181 VAL B O 1
ATOM 3477 N N . ILE B 1 182 ? 26.344 -13 -9.227 1 98.25 182 ILE B N 1
ATOM 3478 C CA . ILE B 1 182 ? 26.734 -14.336 -8.805 1 98.25 182 ILE B CA 1
ATOM 3479 C C . ILE B 1 182 ? 28.031 -14.266 -7.988 1 98.25 182 ILE B C 1
ATOM 3481 O O . ILE B 1 182 ? 28.125 -14.859 -6.914 1 98.25 182 ILE B O 1
ATOM 3485 N N . ALA B 1 183 ? 28.969 -13.477 -8.453 1 97.56 183 ALA B N 1
ATOM 3486 C CA . ALA B 1 183 ? 30.234 -13.289 -7.746 1 97.56 183 ALA B CA 1
ATOM 3487 C C . ALA B 1 183 ? 30 -12.68 -6.363 1 97.56 183 ALA B C 1
ATOM 3489 O O . ALA B 1 183 ? 30.594 -13.125 -5.379 1 97.56 183 ALA B O 1
ATOM 3490 N N . ALA B 1 184 ? 29.172 -11.727 -6.328 1 97 184 ALA B N 1
ATOM 3491 C CA . ALA B 1 184 ? 28.875 -11.07 -5.059 1 97 184 ALA B CA 1
ATOM 3492 C C . ALA B 1 184 ? 28.203 -12.039 -4.086 1 97 184 ALA B C 1
ATOM 3494 O O . ALA B 1 184 ? 28.5 -12.039 -2.893 1 97 184 ALA B O 1
ATOM 3495 N N . GLY B 1 185 ? 27.25 -12.789 -4.605 1 96.56 185 GLY B N 1
ATOM 3496 C CA . GLY B 1 185 ? 26.609 -13.797 -3.77 1 96.56 185 GLY B CA 1
ATOM 3497 C C . GLY B 1 185 ? 27.594 -14.766 -3.148 1 96.56 185 GLY B C 1
ATOM 3498 O O . GLY B 1 185 ? 27.531 -15.055 -1.951 1 96.56 185 GLY B O 1
ATOM 3499 N N . HIS B 1 186 ? 28.484 -15.211 -3.939 1 96.12 186 HIS B N 1
ATOM 3500 C CA . HIS B 1 186 ? 29.516 -16.125 -3.459 1 96.12 186 HIS B CA 1
ATOM 3501 C C . HIS B 1 186 ? 30.406 -15.461 -2.42 1 96.12 186 HIS B C 1
ATOM 3503 O O . HIS B 1 186 ? 30.781 -16.094 -1.427 1 96.12 186 HIS B O 1
ATOM 3509 N N . ALA B 1 187 ? 30.688 -14.234 -2.689 1 94.69 187 ALA B N 1
ATOM 3510 C CA . ALA B 1 187 ? 31.547 -13.5 -1.771 1 94.69 187 ALA B CA 1
ATOM 3511 C C . ALA B 1 187 ? 30.875 -13.312 -0.417 1 94.69 187 ALA B C 1
ATOM 3513 O O . ALA B 1 187 ? 31.547 -13.188 0.608 1 94.69 187 ALA B O 1
ATOM 3514 N N . CYS B 1 188 ? 29.609 -13.289 -0.446 1 92.06 188 CYS B N 1
ATOM 3515 C CA . CYS B 1 188 ? 28.859 -13 0.768 1 92.06 188 CYS B CA 1
ATOM 3516 C C . CYS B 1 188 ? 28.484 -14.289 1.498 1 92.06 188 CYS B C 1
ATOM 3518 O O . CYS B 1 188 ? 27.875 -14.242 2.562 1 92.06 188 CYS B O 1
ATOM 3520 N N . GLU B 1 189 ? 28.844 -15.344 0.93 1 88.62 189 GLU B N 1
ATOM 3521 C CA . GLU B 1 189 ? 28.484 -16.625 1.525 1 88.62 189 GLU B CA 1
ATOM 3522 C C . GLU B 1 189 ? 28.953 -16.719 2.975 1 88.62 189 GLU B C 1
ATOM 3524 O O . GLU B 1 189 ? 30.094 -16.391 3.285 1 88.62 189 GLU B O 1
ATOM 3529 N N . GLY B 1 190 ? 28.016 -17.172 3.85 1 85 190 GLY B N 1
ATOM 3530 C CA . GLY B 1 190 ? 28.344 -17.328 5.254 1 85 190 GLY B CA 1
ATOM 3531 C C . GLY B 1 190 ? 28.297 -16.047 6.043 1 85 190 GLY B C 1
ATOM 3532 O O . GLY B 1 190 ? 28.578 -16.016 7.238 1 85 190 GLY B O 1
ATOM 3533 N N . ARG B 1 191 ? 28 -15.008 5.508 1 88.62 191 ARG B N 1
ATOM 3534 C CA . ARG B 1 191 ? 27.922 -13.703 6.152 1 88.62 191 ARG B CA 1
ATOM 3535 C C . ARG B 1 191 ? 26.5 -13.156 6.141 1 88.62 191 ARG B C 1
ATOM 3537 O O . ARG B 1 191 ? 26.094 -12.5 5.184 1 88.62 191 ARG B O 1
ATOM 3544 N N . PRO B 1 192 ? 25.859 -13.352 7.254 1 87 192 PRO B N 1
ATOM 3545 C CA . PRO B 1 192 ? 24.469 -12.898 7.301 1 87 192 PRO B CA 1
ATOM 3546 C C . PRO B 1 192 ? 24.328 -11.398 7.047 1 87 192 PRO B C 1
ATOM 3548 O O . PRO B 1 192 ? 25.078 -10.602 7.613 1 87 192 PRO B O 1
ATOM 3551 N N . GLY B 1 193 ? 23.5 -11.086 6.117 1 87.06 193 GLY B N 1
ATOM 3552 C CA . GLY B 1 193 ? 23.172 -9.688 5.875 1 87.06 193 GLY B CA 1
ATOM 3553 C C . GLY B 1 193 ? 24.141 -9.008 4.926 1 87.06 193 GLY B C 1
ATOM 3554 O O . GLY B 1 193 ? 24.016 -7.809 4.66 1 87.06 193 GLY B O 1
ATOM 3555 N N . ALA B 1 194 ? 25.031 -9.727 4.387 1 89.81 194 ALA B N 1
ATOM 3556 C CA . ALA B 1 194 ? 26.094 -9.133 3.566 1 89.81 194 ALA B CA 1
ATOM 3557 C C . ALA B 1 194 ? 25.594 -8.859 2.15 1 89.81 194 ALA B C 1
ATOM 3559 O O . ALA B 1 194 ? 26.047 -7.914 1.499 1 89.81 194 ALA B O 1
ATOM 3560 N N . ALA B 1 195 ? 24.719 -9.688 1.688 1 93.25 195 ALA B N 1
ATOM 3561 C CA . ALA B 1 195 ? 24.234 -9.562 0.313 1 93.25 195 ALA B CA 1
ATOM 3562 C C . ALA B 1 195 ? 23.156 -8.492 0.204 1 93.25 195 ALA B C 1
ATOM 3564 O O . ALA B 1 195 ? 21.984 -8.797 -0.075 1 93.25 195 ALA B O 1
ATOM 3565 N N . THR B 1 196 ? 23.562 -7.273 0.315 1 93.44 196 THR B N 1
ATOM 3566 C CA . THR B 1 196 ? 22.641 -6.148 0.238 1 93.44 196 THR B CA 1
ATOM 3567 C C . THR B 1 196 ? 22.469 -5.691 -1.207 1 93.44 196 THR B C 1
ATOM 3569 O O . THR B 1 196 ? 23.234 -6.078 -2.084 1 93.44 196 THR B O 1
ATOM 3572 N N . ALA B 1 197 ? 21.453 -4.883 -1.36 1 95.38 197 ALA B N 1
ATOM 3573 C CA . ALA B 1 197 ? 21.188 -4.328 -2.686 1 95.38 197 ALA B CA 1
ATOM 3574 C C . ALA B 1 197 ? 22.375 -3.531 -3.197 1 95.38 197 ALA B C 1
ATOM 3576 O O . ALA B 1 197 ? 22.75 -3.633 -4.371 1 95.38 197 ALA B O 1
ATOM 3577 N N . VAL B 1 198 ? 23 -2.836 -2.34 1 95 198 VAL B N 1
ATOM 3578 C CA . VAL B 1 198 ? 24.125 -1.987 -2.709 1 95 198 VAL B CA 1
ATOM 3579 C C . VAL B 1 198 ? 25.281 -2.852 -3.213 1 95 198 VAL B C 1
ATOM 3581 O O . VAL B 1 198 ? 25.859 -2.574 -4.266 1 95 198 VAL B O 1
ATOM 3584 N N . VAL B 1 199 ? 25.578 -3.871 -2.49 1 95.31 199 VAL B N 1
ATOM 3585 C CA . VAL B 1 199 ? 26.703 -4.746 -2.83 1 95.31 199 VAL B CA 1
ATOM 3586 C C . VAL B 1 199 ? 26.422 -5.461 -4.148 1 95.31 199 VAL B C 1
ATOM 3588 O O . VAL B 1 199 ? 27.266 -5.504 -5.035 1 95.31 199 VAL B O 1
ATOM 3591 N N . LEU B 1 200 ? 25.25 -5.977 -4.289 1 97.38 200 LEU B N 1
ATOM 3592 C CA . LEU B 1 200 ? 24.875 -6.715 -5.492 1 97.38 200 LEU B CA 1
ATOM 3593 C C . LEU B 1 200 ? 24.859 -5.797 -6.711 1 97.38 200 LEU B C 1
ATOM 3595 O O . LEU B 1 200 ? 25.375 -6.156 -7.77 1 97.38 200 LEU B O 1
ATOM 3599 N N . GLN B 1 201 ? 24.328 -4.688 -6.555 1 97.56 201 GLN B N 1
ATOM 3600 C CA . GLN B 1 201 ? 24.25 -3.74 -7.66 1 97.56 201 GLN B CA 1
ATOM 3601 C C . GLN B 1 201 ? 25.641 -3.256 -8.055 1 97.56 201 GLN B C 1
ATOM 3603 O O . GLN B 1 201 ? 25.938 -3.107 -9.242 1 97.56 201 GLN B O 1
ATOM 3608 N N . ALA B 1 202 ? 26.391 -2.975 -7.062 1 97.38 202 ALA B N 1
ATOM 3609 C CA . ALA B 1 202 ? 27.75 -2.518 -7.348 1 97.38 202 ALA B CA 1
ATOM 3610 C C . ALA B 1 202 ? 28.547 -3.598 -8.07 1 97.38 202 ALA B C 1
ATOM 3612 O O . ALA B 1 202 ? 29.281 -3.305 -9.016 1 97.38 202 ALA B O 1
ATOM 3613 N N . ALA B 1 203 ? 28.438 -4.762 -7.598 1 97.75 203 ALA B N 1
ATOM 3614 C CA . ALA B 1 203 ? 29.141 -5.875 -8.242 1 97.75 203 ALA B CA 1
ATOM 3615 C C . ALA B 1 203 ? 28.688 -6.039 -9.688 1 97.75 203 ALA B C 1
ATOM 3617 O O . ALA B 1 203 ? 29.5 -6.254 -10.586 1 97.75 203 ALA B O 1
ATOM 3618 N N . ALA B 1 204 ? 27.391 -5.949 -9.898 1 98.19 204 ALA B N 1
ATOM 3619 C CA . ALA B 1 204 ? 26.844 -6.039 -11.25 1 98.19 204 ALA B CA 1
ATOM 3620 C C . ALA B 1 204 ? 27.406 -4.941 -12.141 1 98.19 204 ALA B C 1
ATOM 3622 O O . ALA B 1 204 ? 27.859 -5.215 -13.258 1 98.19 204 ALA B O 1
ATOM 3623 N N . ALA B 1 205 ? 27.391 -3.777 -11.625 1 97.75 205 ALA B N 1
ATOM 3624 C CA . ALA B 1 205 ? 27.891 -2.639 -12.391 1 97.75 205 ALA B CA 1
ATOM 3625 C C . ALA B 1 205 ? 29.391 -2.773 -12.672 1 97.75 205 ALA B C 1
ATOM 3627 O O . ALA B 1 205 ? 29.844 -2.484 -13.781 1 97.75 205 ALA B O 1
ATOM 3628 N N . ALA B 1 206 ? 30.109 -3.143 -11.719 1 97.44 206 ALA B N 1
ATOM 3629 C CA . ALA B 1 206 ? 31.547 -3.346 -11.898 1 97.44 206 ALA B CA 1
ATOM 3630 C C . ALA B 1 206 ? 31.812 -4.422 -12.945 1 97.44 206 ALA B C 1
ATOM 3632 O O . ALA B 1 206 ? 32.719 -4.273 -13.773 1 97.44 206 ALA B O 1
ATOM 3633 N N . ALA B 1 207 ? 31.047 -5.469 -12.883 1 97.62 207 ALA B N 1
ATOM 3634 C CA . ALA B 1 207 ? 31.219 -6.562 -13.836 1 97.62 207 ALA B CA 1
ATOM 3635 C C . ALA B 1 207 ? 30.891 -6.109 -15.25 1 97.62 207 ALA B C 1
ATOM 3637 O O . ALA B 1 207 ? 31.516 -6.57 -16.219 1 97.62 207 ALA B O 1
ATOM 3638 N N . MET B 1 208 ? 29.922 -5.266 -15.359 1 96.94 208 MET B N 1
ATOM 3639 C CA . MET B 1 208 ? 29.594 -4.727 -16.672 1 96.94 208 MET B CA 1
ATOM 3640 C C . MET B 1 208 ? 30.734 -3.881 -17.219 1 96.94 208 MET B C 1
ATOM 3642 O O . MET B 1 208 ? 31.016 -3.895 -18.422 1 96.94 208 MET B O 1
ATOM 3646 N N . ALA B 1 209 ? 31.375 -3.262 -16.375 1 95.81 209 ALA B N 1
ATOM 3647 C CA . ALA B 1 209 ? 32.5 -2.432 -16.766 1 95.81 209 ALA B CA 1
ATOM 3648 C C . ALA B 1 209 ? 33.75 -3.285 -17.062 1 95.81 209 ALA B C 1
ATOM 3650 O O . ALA B 1 209 ? 34.562 -2.928 -17.906 1 95.81 209 ALA B O 1
ATOM 3651 N N . LYS B 1 210 ? 33.875 -4.344 -16.344 1 95 210 LYS B N 1
ATOM 3652 C CA . LYS B 1 210 ? 35.031 -5.238 -16.453 1 95 210 LYS B CA 1
ATOM 3653 C C . LYS B 1 210 ? 34.562 -6.695 -16.547 1 95 210 LYS B C 1
ATOM 3655 O O . LYS B 1 210 ? 34.844 -7.488 -15.633 1 95 210 LYS B O 1
ATOM 3660 N N . PRO B 1 211 ? 34.031 -7.066 -17.719 1 93.25 211 PRO B N 1
ATOM 3661 C CA . PRO B 1 211 ? 33.406 -8.383 -17.828 1 93.25 211 PRO B CA 1
ATOM 3662 C C . PRO B 1 211 ? 34.375 -9.531 -17.688 1 93.25 211 PRO B C 1
ATOM 3664 O O . PRO B 1 211 ? 34 -10.656 -17.375 1 93.25 211 PRO B O 1
ATOM 3667 N N . ASN B 1 212 ? 35.625 -9.289 -17.812 1 92.69 212 ASN B N 1
ATOM 3668 C CA . ASN B 1 212 ? 36.625 -10.344 -17.734 1 92.69 212 ASN B CA 1
ATOM 3669 C C . ASN B 1 212 ? 37.25 -10.438 -16.344 1 92.69 212 ASN B C 1
ATOM 3671 O O . ASN B 1 212 ? 38.156 -11.242 -16.125 1 92.69 212 ASN B O 1
ATOM 3675 N N . SER B 1 213 ? 36.688 -9.703 -15.383 1 93.5 213 SER B N 1
ATOM 3676 C CA . SER B 1 213 ? 37.312 -9.625 -14.07 1 93.5 213 SER B CA 1
ATOM 3677 C C . SER B 1 213 ? 36.375 -10.109 -12.977 1 93.5 213 SER B C 1
ATOM 3679 O O . SER B 1 213 ? 36.375 -9.562 -11.875 1 93.5 213 SER B O 1
ATOM 3681 N N . ILE B 1 214 ? 35.594 -11.055 -13.211 1 96 214 ILE B N 1
ATOM 3682 C CA . ILE B 1 214 ? 34.562 -11.5 -12.281 1 96 214 ILE B CA 1
ATOM 3683 C C . ILE B 1 214 ? 35.188 -12.078 -11.031 1 96 214 ILE B C 1
ATOM 3685 O O . ILE B 1 214 ? 34.781 -11.758 -9.906 1 96 214 ILE B O 1
ATOM 3689 N N . SER B 1 215 ? 36.219 -12.891 -11.242 1 95.56 215 SER B N 1
ATOM 3690 C CA . SER B 1 215 ? 36.906 -13.508 -10.109 1 95.56 215 SER B CA 1
ATOM 3691 C C . SER B 1 215 ? 37.562 -12.453 -9.219 1 95.56 215 SER B C 1
ATOM 3693 O O . SER B 1 215 ? 37.562 -12.578 -7.992 1 95.56 215 SER B O 1
ATOM 3695 N N . ALA B 1 216 ? 38.125 -11.477 -9.883 1 95.94 216 ALA B N 1
ATOM 3696 C CA . ALA B 1 216 ? 38.75 -10.398 -9.125 1 95.94 216 ALA B CA 1
ATOM 3697 C C . ALA B 1 216 ? 37.719 -9.617 -8.32 1 95.94 216 ALA B C 1
ATOM 3699 O O . ALA B 1 216 ? 38 -9.211 -7.188 1 95.94 216 ALA B O 1
ATOM 3700 N N . ILE B 1 217 ? 36.594 -9.406 -8.875 1 95.94 217 ILE B N 1
ATOM 3701 C CA . ILE B 1 217 ? 35.5 -8.711 -8.188 1 95.94 217 ILE B CA 1
ATOM 3702 C C . ILE B 1 217 ? 35.062 -9.516 -6.969 1 95.94 217 ILE B C 1
ATOM 3704 O O . ILE B 1 217 ? 34.906 -8.969 -5.875 1 95.94 217 ILE B O 1
ATOM 3708 N N . GLN B 1 218 ? 34.906 -10.773 -7.137 1 96.5 218 GLN B N 1
ATOM 3709 C CA . GLN B 1 218 ? 34.531 -11.664 -6.043 1 96.5 218 GLN B CA 1
ATOM 3710 C C . GLN B 1 218 ? 35.531 -11.602 -4.906 1 96.5 218 GLN B C 1
ATOM 3712 O O . GLN B 1 218 ? 35.156 -11.484 -3.738 1 96.5 218 GLN B O 1
ATOM 3717 N N . ASN B 1 219 ? 36.812 -11.664 -5.305 1 95.31 219 ASN B N 1
ATOM 3718 C CA . ASN B 1 219 ? 37.875 -11.648 -4.32 1 95.31 219 ASN B CA 1
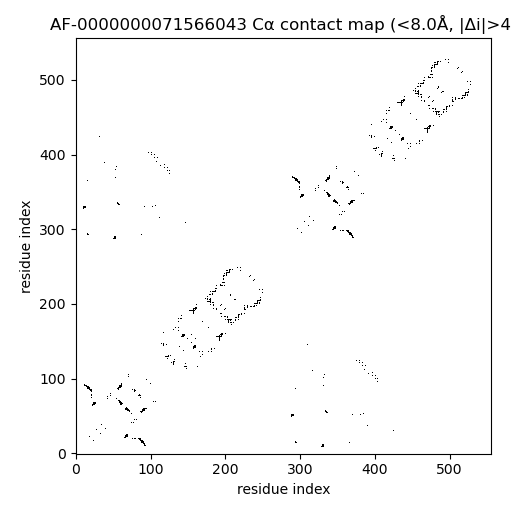ATOM 3719 C C . ASN B 1 219 ? 37.938 -10.32 -3.564 1 95.31 219 ASN B C 1
ATOM 3721 O O . ASN B 1 219 ? 38.156 -10.297 -2.357 1 95.31 219 ASN B O 1
ATOM 3725 N N . TRP B 1 220 ? 37.719 -9.328 -4.289 1 95.31 220 TRP B N 1
ATOM 3726 C CA . TRP B 1 220 ? 37.719 -8.016 -3.662 1 95.31 220 TRP B CA 1
ATOM 3727 C C . TRP B 1 220 ? 36.625 -7.914 -2.613 1 95.31 220 TRP B C 1
ATOM 3729 O O . TRP B 1 220 ? 36.844 -7.43 -1.503 1 95.31 220 TRP B O 1
ATOM 3739 N N . LEU B 1 221 ? 35.469 -8.375 -2.926 1 94.88 221 LEU B N 1
ATOM 3740 C CA . LEU B 1 221 ? 34.344 -8.32 -2.031 1 94.88 221 LEU B CA 1
ATOM 3741 C C . LEU B 1 221 ? 34.531 -9.234 -0.828 1 94.88 221 LEU B C 1
ATOM 3743 O O . LEU B 1 221 ? 34.094 -8.914 0.281 1 94.88 221 LEU B O 1
ATOM 3747 N N . ARG B 1 222 ? 35.125 -10.352 -1.018 1 92.94 222 ARG B N 1
ATOM 3748 C CA . ARG B 1 222 ? 35.375 -11.297 0.059 1 92.94 222 ARG B CA 1
ATOM 3749 C C . ARG B 1 222 ? 36.25 -10.68 1.146 1 92.94 222 ARG B C 1
ATOM 3751 O O . ARG B 1 222 ? 36.125 -11.016 2.324 1 92.94 222 ARG B O 1
ATOM 3758 N N . GLY B 1 223 ? 37.031 -9.812 0.692 1 89.69 223 GLY B N 1
ATOM 3759 C CA . GLY B 1 223 ? 37.969 -9.219 1.63 1 89.69 223 GLY B CA 1
ATOM 3760 C C . GLY B 1 223 ? 37.406 -8.008 2.35 1 89.69 223 GLY B C 1
ATOM 3761 O O . GLY B 1 223 ? 38.125 -7.359 3.131 1 89.69 223 GLY B O 1
ATOM 3762 N N . ARG B 1 224 ? 36.188 -7.738 2.156 1 90.88 224 ARG B N 1
ATOM 3763 C CA . ARG B 1 224 ? 35.594 -6.527 2.727 1 90.88 224 ARG B CA 1
ATOM 3764 C C . ARG B 1 224 ? 34.406 -6.859 3.611 1 90.88 224 ARG B C 1
ATOM 3766 O O . ARG B 1 224 ? 33.781 -7.906 3.449 1 90.88 224 ARG B O 1
ATOM 3773 N N . ASP B 1 225 ? 34.25 -5.957 4.555 1 86.25 225 ASP B N 1
ATOM 3774 C CA . ASP B 1 225 ? 33.062 -6.082 5.414 1 86.25 225 ASP B CA 1
ATOM 3775 C C . ASP B 1 225 ? 31.844 -5.422 4.773 1 86.25 225 ASP B C 1
ATOM 3777 O O . ASP B 1 225 ? 31.828 -4.207 4.574 1 86.25 225 ASP B O 1
ATOM 3781 N N . SER B 1 226 ? 30.875 -6.23 4.531 1 79.62 226 SER B N 1
ATOM 3782 C CA . SER B 1 226 ? 29.688 -5.738 3.852 1 79.62 226 SER B CA 1
ATOM 3783 C C . SER B 1 226 ? 28.938 -4.711 4.703 1 79.62 226 SER B C 1
ATOM 3785 O O . SER B 1 226 ? 28.312 -3.791 4.176 1 79.62 226 SER B O 1
ATOM 3787 N N . GLY B 1 227 ? 28.938 -4.926 6.004 1 80.5 227 GLY B N 1
ATOM 3788 C CA . GLY B 1 227 ? 28.344 -3.934 6.887 1 80.5 227 GLY B CA 1
ATOM 3789 C C . GLY B 1 227 ? 28.969 -2.557 6.738 1 80.5 227 GLY B C 1
ATOM 3790 O O . GLY B 1 227 ? 28.25 -1.553 6.684 1 80.5 227 GLY B O 1
ATOM 3791 N N . GLU B 1 228 ? 30.25 -2.568 6.645 1 84.44 228 GLU B N 1
ATOM 3792 C CA . GLU B 1 228 ? 30.969 -1.311 6.438 1 84.44 228 GLU B CA 1
ATOM 3793 C C . GLU B 1 228 ? 30.625 -0.699 5.082 1 84.44 228 GLU B C 1
ATOM 3795 O O . GLU B 1 228 ? 30.422 0.513 4.973 1 84.44 228 GLU B O 1
ATOM 3800 N N . LEU B 1 229 ? 30.562 -1.548 4.098 1 85.69 229 LEU B N 1
ATOM 3801 C CA . LEU B 1 229 ? 30.234 -1.06 2.764 1 85.69 229 LEU B CA 1
ATOM 3802 C C . LEU B 1 229 ? 28.844 -0.436 2.742 1 85.69 229 LEU B C 1
ATOM 3804 O O . LEU B 1 229 ? 28.641 0.635 2.164 1 85.69 229 LEU B O 1
ATOM 3808 N N . ASN B 1 230 ? 27.891 -1.065 3.467 1 81.19 230 ASN B N 1
ATOM 3809 C CA . ASN B 1 230 ? 26.516 -0.584 3.492 1 81.19 230 ASN B CA 1
ATOM 3810 C C . ASN B 1 230 ? 26.406 0.747 4.23 1 81.19 230 ASN B C 1
ATOM 3812 O O . ASN B 1 230 ? 25.547 1.572 3.9 1 81.19 230 ASN B O 1
ATOM 3816 N N . LEU B 1 231 ? 27.234 0.893 5.184 1 82.19 231 LEU B N 1
ATOM 3817 C CA . LEU B 1 231 ? 27.234 2.139 5.941 1 82.19 231 LEU B CA 1
ATOM 3818 C C . LEU B 1 231 ? 27.844 3.273 5.125 1 82.19 231 LEU B C 1
ATOM 3820 O O . LEU B 1 231 ? 27.375 4.414 5.191 1 82.19 231 LEU B O 1
ATOM 3824 N N . ARG B 1 232 ? 28.797 2.93 4.387 1 86.69 232 ARG B N 1
ATOM 3825 C CA . ARG B 1 232 ? 29.562 3.938 3.658 1 86.69 232 ARG B CA 1
ATOM 3826 C C . ARG B 1 232 ? 28.875 4.316 2.355 1 86.69 232 ARG B C 1
ATOM 3828 O O . ARG B 1 232 ? 28.891 5.48 1.949 1 86.69 232 ARG B O 1
ATOM 3835 N N . TYR B 1 233 ? 28.328 3.34 1.688 1 87.19 233 TYR B N 1
ATOM 3836 C CA . TYR B 1 233 ? 27.734 3.559 0.372 1 87.19 233 TYR B CA 1
ATOM 3837 C C . TYR B 1 233 ? 26.219 3.428 0.429 1 87.19 233 TYR B C 1
ATOM 3839 O O . TYR B 1 233 ? 25.688 2.336 0.656 1 87.19 233 TYR B O 1
ATOM 3847 N N . ARG B 1 234 ? 25.562 4.605 0.284 1 84.62 234 ARG B N 1
ATOM 3848 C CA . ARG B 1 234 ? 24.094 4.617 0.403 1 84.62 234 ARG B CA 1
ATOM 3849 C C . ARG B 1 234 ? 23.453 5.234 -0.832 1 84.62 234 ARG B C 1
ATOM 3851 O O . ARG B 1 234 ? 23.984 6.184 -1.408 1 84.62 234 ARG B O 1
ATOM 3858 N N . GLY B 1 235 ? 22.344 4.656 -1.175 1 85.75 235 GLY B N 1
ATOM 3859 C CA . GLY B 1 235 ? 21.594 5.215 -2.291 1 85.75 235 GLY B CA 1
ATOM 3860 C C . GLY B 1 235 ? 22.25 4.953 -3.637 1 85.75 235 GLY B C 1
ATOM 3861 O O . GLY B 1 235 ? 23.203 4.184 -3.729 1 85.75 235 GLY B O 1
ATOM 3862 N N . SER B 1 236 ? 21.656 5.496 -4.582 1 89.56 236 SER B N 1
ATOM 3863 C CA . SER B 1 236 ? 22.125 5.301 -5.949 1 89.56 236 SER B CA 1
ATOM 3864 C C . SER B 1 236 ? 23.531 5.852 -6.137 1 89.56 236 SER B C 1
ATOM 3866 O O . SER B 1 236 ? 24.375 5.223 -6.789 1 89.56 236 SER B O 1
ATOM 3868 N N . ALA B 1 237 ? 23.75 6.961 -5.555 1 89.44 237 ALA B N 1
ATOM 3869 C CA . ALA B 1 237 ? 25.078 7.57 -5.664 1 89.44 237 ALA B CA 1
ATOM 3870 C C . ALA B 1 237 ? 26.141 6.707 -4.992 1 89.44 237 ALA B C 1
ATOM 3872 O O . ALA B 1 237 ? 27.234 6.512 -5.535 1 89.44 237 ALA B O 1
ATOM 3873 N N . GLY B 1 238 ? 25.828 6.207 -3.861 1 91.56 238 GLY B N 1
ATOM 3874 C CA . GLY B 1 238 ? 26.75 5.332 -3.152 1 91.56 238 GLY B CA 1
ATOM 3875 C C . GLY B 1 238 ? 27.031 4.039 -3.898 1 91.56 238 GLY B C 1
ATOM 3876 O O . GLY B 1 238 ? 28.188 3.598 -3.961 1 91.56 238 GLY B O 1
ATOM 3877 N N . THR B 1 239 ? 26.047 3.494 -4.418 1 94.06 239 THR B N 1
ATOM 3878 C CA . THR B 1 239 ? 26.203 2.262 -5.184 1 94.06 239 THR B CA 1
ATOM 3879 C C . THR B 1 239 ? 27.125 2.475 -6.375 1 94.06 239 THR B C 1
ATOM 3881 O O . THR B 1 239 ? 27.984 1.635 -6.664 1 94.06 239 THR B O 1
ATOM 3884 N N . SER B 1 240 ? 26.953 3.58 -7.059 1 94.69 240 SER B N 1
ATOM 3885 C CA . SER B 1 240 ? 27.797 3.918 -8.203 1 94.69 240 SER B CA 1
ATOM 3886 C C . SER B 1 240 ? 29.25 4.109 -7.777 1 94.69 240 SER B C 1
ATOM 3888 O O . SER B 1 240 ? 30.156 3.678 -8.477 1 94.69 240 SER B O 1
ATOM 3890 N N . GLU B 1 241 ? 29.406 4.742 -6.719 1 95.75 241 GLU B N 1
ATOM 3891 C CA . GLU B 1 241 ? 30.75 4.945 -6.199 1 95.75 241 GLU B CA 1
ATOM 3892 C C . GLU B 1 241 ? 31.422 3.615 -5.859 1 95.75 241 GLU B C 1
ATOM 3894 O O . GLU B 1 241 ? 32.594 3.4 -6.188 1 95.75 241 GLU B O 1
ATOM 3899 N N . LEU B 1 242 ? 30.75 2.795 -5.184 1 96.12 242 LEU B N 1
ATOM 3900 C CA . LEU B 1 242 ? 31.281 1.486 -4.836 1 96.12 242 LEU B CA 1
ATOM 3901 C C . LEU B 1 242 ? 31.641 0.695 -6.09 1 96.12 242 LEU B C 1
ATOM 3903 O O . LEU B 1 242 ? 32.688 0.047 -6.141 1 96.12 242 LEU B O 1
ATOM 3907 N N . ALA B 1 243 ? 30.766 0.764 -7.043 1 96.81 243 ALA B N 1
ATOM 3908 C CA . ALA B 1 243 ? 31.016 0.072 -8.305 1 96.81 243 ALA B CA 1
ATOM 3909 C C . ALA B 1 243 ? 32.312 0.549 -8.938 1 96.81 243 ALA B C 1
ATOM 3911 O O . ALA B 1 243 ? 33.125 -0.261 -9.414 1 96.81 243 ALA B O 1
ATOM 3912 N N . GLN B 1 244 ? 32.531 1.79 -8.93 1 96 244 GLN B N 1
ATOM 3913 C CA . GLN B 1 244 ? 33.75 2.361 -9.5 1 96 244 GLN B CA 1
ATOM 3914 C C . GLN B 1 244 ? 34.969 1.921 -8.711 1 96 244 GLN B C 1
ATOM 3916 O O . GLN B 1 244 ? 36.031 1.621 -9.297 1 96 244 GLN B O 1
ATOM 3921 N N . ARG B 1 245 ? 34.812 1.946 -7.512 1 95.19 245 ARG B N 1
ATOM 3922 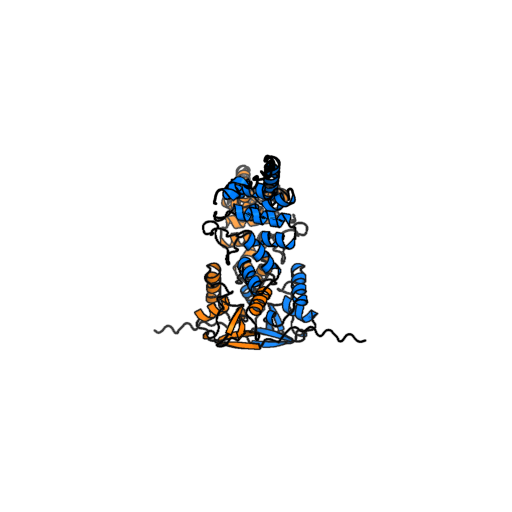C CA . ARG B 1 245 ? 35.906 1.517 -6.66 1 95.19 245 ARG B CA 1
ATOM 3923 C C . ARG B 1 245 ? 36.312 0.068 -6.941 1 95.19 245 ARG B C 1
ATOM 3925 O O . ARG B 1 245 ? 37.469 -0.262 -7.031 1 95.19 245 ARG B O 1
ATOM 3932 N N . ILE B 1 246 ? 35.344 -0.749 -7.016 1 95.94 246 ILE B N 1
ATOM 3933 C CA . ILE B 1 246 ? 35.594 -2.152 -7.328 1 95.94 246 ILE B CA 1
ATOM 3934 C C . ILE B 1 246 ? 36.281 -2.268 -8.688 1 95.94 246 ILE B C 1
ATOM 3936 O O . ILE B 1 246 ? 37.281 -2.959 -8.828 1 95.94 246 ILE B O 1
ATOM 3940 N N . ALA B 1 247 ? 35.75 -1.563 -9.656 1 94.94 247 ALA B N 1
ATOM 3941 C CA . ALA B 1 247 ? 36.281 -1.616 -11.016 1 94.94 247 ALA B CA 1
ATOM 3942 C C . ALA B 1 247 ? 37.719 -1.16 -11.047 1 94.94 247 ALA B C 1
ATOM 3944 O O . ALA B 1 247 ? 38.562 -1.759 -11.742 1 94.94 247 ALA B O 1
ATOM 3945 N N . ARG B 1 248 ? 38.031 -0.192 -10.32 1 93.62 248 ARG B N 1
ATOM 3946 C CA . ARG B 1 248 ? 39.406 0.319 -10.266 1 93.62 248 ARG B CA 1
ATOM 3947 C C . ARG B 1 248 ? 40.312 -0.679 -9.586 1 93.62 248 ARG B C 1
ATOM 3949 O O . ARG B 1 248 ? 41.469 -0.854 -10.016 1 93.62 248 ARG B O 1
ATOM 3956 N N . ALA B 1 249 ? 39.844 -1.225 -8.609 1 92.31 249 ALA B N 1
ATOM 3957 C CA . ALA B 1 249 ? 40.656 -2.162 -7.824 1 92.31 249 ALA B CA 1
ATOM 3958 C C . ALA B 1 249 ? 41 -3.4 -8.641 1 92.31 249 ALA B C 1
ATOM 3960 O O . ALA B 1 249 ? 42.062 -3.98 -8.477 1 92.31 249 ALA B O 1
ATOM 3961 N N . VAL B 1 250 ? 40.125 -3.816 -9.461 1 89.06 250 VAL B N 1
ATOM 3962 C CA . VAL B 1 250 ? 40.375 -5.066 -10.172 1 89.06 250 VAL B CA 1
ATOM 3963 C C . VAL B 1 250 ? 41.25 -4.797 -11.406 1 89.06 250 VAL B C 1
ATOM 3965 O O . VAL B 1 250 ? 41.875 -5.715 -11.953 1 89.06 250 VAL B O 1
ATOM 3968 N N . ASP B 1 251 ? 41.312 -3.627 -11.969 1 82.94 251 ASP B N 1
ATOM 3969 C CA . ASP B 1 251 ? 42.281 -3.25 -13.008 1 82.94 251 ASP B CA 1
ATOM 3970 C C . ASP B 1 251 ? 43.719 -3.334 -12.484 1 82.94 251 ASP B C 1
ATOM 3972 O O . ASP B 1 251 ? 44.625 -3.75 -13.211 1 82.94 251 ASP B O 1
ATOM 3976 N N . ALA B 1 252 ? 43.938 -2.982 -11.336 1 68.62 252 ALA B N 1
ATOM 3977 C CA . ALA B 1 252 ? 45.281 -2.928 -10.734 1 68.62 252 ALA B CA 1
ATOM 3978 C C . ALA B 1 252 ? 45.75 -4.324 -10.352 1 68.62 252 ALA B C 1
ATOM 3980 O O . ALA B 1 252 ? 46.938 -4.516 -10.062 1 68.62 252 ALA B O 1
ATOM 3981 N N . ALA B 1 253 ? 44.938 -5.32 -10.297 1 60.34 253 ALA B N 1
ATOM 3982 C CA . ALA B 1 253 ? 45.344 -6.668 -9.922 1 60.34 253 ALA B CA 1
ATOM 3983 C C . ALA B 1 253 ? 46.125 -7.332 -11.031 1 60.34 253 ALA B C 1
ATOM 3985 O O . ALA B 1 253 ? 45.781 -7.242 -12.211 1 60.34 253 ALA B O 1
ATOM 3986 N N . PRO B 1 254 ? 47.406 -7.734 -10.781 1 50.5 254 PRO B N 1
ATOM 3987 C CA . PRO B 1 254 ? 48.281 -8.305 -11.805 1 50.5 254 PRO B CA 1
ATOM 3988 C C . PRO B 1 254 ? 47.625 -9.469 -12.547 1 50.5 254 PRO B C 1
ATOM 3990 O O . PRO B 1 254 ? 46.906 -10.266 -11.953 1 50.5 254 PRO B O 1
ATOM 3993 N N . LYS B 1 255 ? 47.438 -9.266 -13.82 1 44.09 255 LYS B N 1
ATOM 3994 C CA . LYS B 1 255 ? 46.969 -10.375 -14.648 1 44.09 255 LYS B CA 1
ATOM 3995 C C . LYS B 1 255 ? 47.688 -11.664 -14.305 1 44.09 255 LYS B C 1
ATOM 3997 O O . LYS B 1 255 ? 48.906 -11.68 -14.203 1 44.09 255 LYS B O 1
ATOM 4002 N N . ALA B 1 256 ? 47.156 -12.68 -13.68 1 41.5 256 ALA B N 1
ATOM 4003 C CA . ALA B 1 256 ? 47.812 -13.977 -13.609 1 41.5 256 ALA B CA 1
ATOM 4004 C C . ALA B 1 256 ? 48.5 -14.305 -14.93 1 41.5 256 ALA B C 1
ATOM 4006 O O . ALA B 1 256 ? 47.875 -14.281 -15.984 1 41.5 256 ALA B O 1
ATOM 4007 N N . SER B 1 257 ? 49.719 -14.086 -15.008 1 35.16 257 SER B N 1
ATOM 4008 C CA . SER B 1 257 ? 50.469 -14.578 -16.141 1 35.16 257 SER B CA 1
ATOM 4009 C C . SER B 1 257 ? 50.094 -16.016 -16.484 1 35.16 257 SER B C 1
ATOM 4011 O O . SER B 1 257 ? 50.125 -16.891 -15.602 1 35.16 257 SER B O 1
ATOM 4013 N N . ALA B 1 258 ? 49.219 -16.344 -17.438 1 38.56 258 ALA B N 1
ATOM 4014 C CA . ALA B 1 258 ? 49.062 -17.641 -18.078 1 38.56 258 ALA B CA 1
ATOM 4015 C C . ALA B 1 258 ? 50.438 -18.281 -18.312 1 38.56 258 ALA B C 1
ATOM 4017 O O . ALA B 1 258 ? 50.906 -18.312 -19.453 1 38.56 258 ALA B O 1
ATOM 4018 N N . SER B 1 259 ? 51.438 -17.969 -17.562 1 33.56 259 SER B N 1
ATOM 4019 C CA . SER B 1 259 ? 52.688 -18.594 -17.938 1 33.56 259 SER B CA 1
ATOM 4020 C C . SER B 1 259 ? 52.531 -20.109 -18.109 1 33.56 259 SER B C 1
ATOM 4022 O O . SER B 1 259 ? 52.906 -20.656 -19.141 1 33.56 259 SER B O 1
ATOM 4024 N N . MET B 1 260 ? 53.188 -21.016 -17.141 1 31.47 260 MET B N 1
ATOM 4025 C CA . MET B 1 260 ? 54.125 -22.125 -17.297 1 31.47 260 MET B CA 1
ATOM 4026 C C . MET B 1 260 ? 53.406 -23.453 -17.391 1 31.47 260 MET B C 1
ATOM 4028 O O . MET B 1 260 ? 53.406 -24.25 -16.453 1 31.47 260 MET B O 1
ATOM 4032 N N . VAL B 1 261 ? 52.094 -23.547 -17.609 1 32.06 261 VAL B N 1
ATOM 4033 C CA . VAL B 1 261 ? 51.844 -24.969 -17.828 1 32.06 261 VAL B CA 1
ATOM 4034 C C . VAL B 1 261 ? 52.719 -25.469 -19 1 32.06 261 VAL B C 1
ATOM 4036 O O . VAL B 1 261 ? 52.438 -25.125 -20.156 1 32.06 261 VAL B O 1
ATOM 4039 N N . ASP B 1 262 ? 54.062 -25.375 -18.891 1 32.44 262 ASP B N 1
ATOM 4040 C CA . ASP B 1 262 ? 54.938 -26.234 -19.688 1 32.44 262 ASP B CA 1
ATOM 4041 C C . ASP B 1 262 ? 54.375 -27.656 -19.781 1 32.44 262 ASP B C 1
ATOM 4043 O O . ASP B 1 262 ? 54.062 -28.281 -18.766 1 32.44 262 ASP B O 1
ATOM 4047 N N . GLY B 1 263 ? 53.594 -27.922 -20.828 1 33.12 263 GLY B N 1
ATOM 4048 C CA . GLY B 1 263 ? 53.219 -29.266 -21.266 1 33.12 263 GLY B CA 1
ATOM 4049 C C . GLY B 1 263 ? 54.344 -30.281 -21.109 1 33.12 263 GLY B C 1
ATOM 4050 O O . GLY B 1 263 ? 55.344 -30.219 -21.812 1 33.12 263 GLY B O 1
ATOM 4051 N N . GLY B 1 264 ? 54.781 -30.516 -19.797 1 31.69 264 GLY B N 1
ATOM 4052 C CA . GLY B 1 264 ? 55.625 -31.672 -19.641 1 31.69 264 GLY B CA 1
ATOM 4053 C C . GLY B 1 264 ? 55.281 -32.812 -20.578 1 31.69 264 GLY B C 1
ATOM 4054 O O . GLY B 1 264 ? 54.188 -33.375 -20.484 1 31.69 264 GLY B O 1
ATOM 4055 N N . ARG B 1 265 ? 55.75 -32.656 -21.828 1 34.41 265 ARG B N 1
ATOM 4056 C CA . ARG B 1 265 ? 55.719 -33.75 -22.797 1 34.41 265 ARG B CA 1
ATOM 4057 C C . ARG B 1 265 ? 56.062 -35.062 -22.156 1 34.41 265 ARG B C 1
ATOM 4059 O O . ARG B 1 265 ? 57.188 -35.281 -21.656 1 34.41 265 ARG B O 1
ATOM 4066 N N . ILE B 1 266 ? 55.031 -35.625 -21.484 1 34.47 266 ILE B N 1
ATOM 4067 C CA . ILE B 1 266 ? 55.25 -37 -21.078 1 34.47 266 ILE B CA 1
ATOM 4068 C C . ILE B 1 266 ? 55.906 -37.781 -22.203 1 34.47 266 ILE B C 1
ATOM 4070 O O . ILE B 1 266 ? 55.406 -37.812 -23.328 1 34.47 266 ILE B O 1
ATOM 4074 N N . ALA B 1 267 ? 57.25 -37.781 -22.141 1 38.38 267 ALA B N 1
ATOM 4075 C CA . ALA B 1 267 ? 58.094 -38.531 -23.062 1 38.38 267 ALA B CA 1
ATOM 4076 C C . ALA B 1 267 ? 57.438 -39.906 -23.375 1 38.38 267 ALA B C 1
ATOM 4078 O O . ALA B 1 267 ? 56.875 -40.531 -22.5 1 38.38 267 ALA B O 1
ATOM 4079 N N . PRO B 1 268 ? 57.094 -40.062 -24.609 1 39.69 268 PRO B N 1
ATOM 4080 C CA . PRO B 1 268 ? 56.469 -41.344 -25.016 1 39.69 268 PRO B CA 1
ATOM 4081 C C . PRO B 1 268 ? 57.125 -42.531 -24.359 1 39.69 268 PRO B C 1
ATOM 4083 O O . PRO B 1 268 ? 58.281 -42.469 -23.953 1 39.69 268 PRO B O 1
ATOM 4086 N N . PRO B 1 269 ? 56.406 -43.5 -23.828 1 40.72 269 PRO B N 1
ATOM 4087 C CA . PRO B 1 269 ? 57.062 -44.625 -23.172 1 40.72 269 PRO B CA 1
ATOM 4088 C C . PRO B 1 269 ? 58.25 -45.188 -23.969 1 40.72 269 PRO B C 1
ATOM 4090 O O . PRO B 1 269 ? 58.25 -45.094 -25.203 1 40.72 269 PRO B O 1
ATOM 4093 N N . THR B 1 270 ? 59.531 -45.031 -23.469 1 39.62 270 THR B N 1
ATOM 4094 C CA . THR B 1 270 ? 60.719 -45.531 -24.141 1 39.62 270 THR B CA 1
ATOM 4095 C C . THR B 1 270 ? 60.5 -46.969 -24.641 1 39.62 270 THR B C 1
ATOM 4097 O O . THR B 1 270 ? 59.625 -47.656 -24.172 1 39.62 270 THR B O 1
ATOM 4100 N N . ARG B 1 271 ? 61.188 -47.281 -25.703 1 41.12 271 ARG B N 1
ATOM 4101 C CA . ARG B 1 271 ? 61.156 -48.562 -26.375 1 41.12 271 ARG B CA 1
ATOM 4102 C C . ARG B 1 271 ? 61.188 -49.719 -25.359 1 41.12 271 ARG B C 1
ATOM 4104 O O . ARG B 1 271 ? 60.562 -50.75 -25.562 1 41.12 271 ARG B O 1
ATOM 4111 N N . GLU B 1 272 ? 62.031 -49.562 -24.359 1 45.28 272 GLU B N 1
ATOM 4112 C CA . GLU B 1 272 ? 62.312 -50.625 -23.422 1 45.28 272 GLU B CA 1
ATOM 4113 C C . GLU B 1 272 ? 61.094 -51 -22.594 1 45.28 272 GLU B C 1
ATOM 4115 O O . GLU B 1 272 ? 60.844 -52.156 -22.281 1 45.28 272 GLU B O 1
ATOM 4120 N N . GLN B 1 273 ? 60.312 -49.938 -22.219 1 47.12 273 GLN B N 1
ATOM 4121 C CA . GLN B 1 273 ? 59.156 -50.219 -21.391 1 47.12 273 GLN B CA 1
ATOM 4122 C C . GLN B 1 273 ? 58.062 -50.969 -22.188 1 47.12 273 GLN B C 1
ATOM 4124 O O . GLN B 1 273 ? 57.219 -51.625 -21.609 1 47.12 273 GLN B O 1
ATOM 4129 N N . LEU B 1 274 ? 58.062 -50.531 -23.438 1 43.12 274 LEU B N 1
ATOM 4130 C CA . LEU B 1 274 ? 57.156 -51.281 -24.312 1 43.12 274 LEU B CA 1
ATOM 4131 C C . LEU B 1 274 ? 57.5 -52.75 -24.312 1 43.12 274 LEU B C 1
ATOM 4133 O O . LEU B 1 274 ? 56.656 -53.625 -24.562 1 43.12 274 LEU B O 1
ATOM 4137 N N . MET B 1 275 ? 58.844 -53.031 -24.344 1 45.94 275 MET B N 1
ATOM 4138 C CA . MET B 1 275 ? 59.25 -54.438 -24.516 1 45.94 275 MET B CA 1
ATOM 4139 C C . MET B 1 275 ? 59 -55.25 -23.266 1 45.94 275 MET B C 1
ATOM 4141 O O . MET B 1 275 ? 59.219 -56.438 -23.25 1 45.94 275 MET B O 1
ATOM 4145 N N . ALA B 1 276 ? 59.062 -54.625 -22.062 1 47.5 276 ALA B N 1
ATOM 4146 C CA . ALA B 1 276 ? 59.062 -55.469 -20.875 1 47.5 276 ALA B CA 1
ATOM 4147 C C . ALA B 1 276 ? 57.719 -56.219 -20.734 1 47.5 276 ALA B C 1
ATOM 4149 O O . ALA B 1 276 ? 57.625 -57.156 -19.969 1 47.5 276 ALA B O 1
ATOM 4150 N N . GLY B 1 277 ? 56.531 -55.531 -21.094 1 35.16 277 GLY B N 1
ATOM 4151 C CA . GLY B 1 277 ? 55.344 -56.312 -20.75 1 35.16 277 GLY B CA 1
ATOM 4152 C C . GLY B 1 277 ? 55.094 -57.469 -21.703 1 35.16 277 GLY B C 1
ATOM 4153 O O . GLY B 1 277 ? 54 -58.031 -21.719 1 35.16 277 GLY B O 1
ATOM 4154 N N . ARG B 1 278 ? 56 -57.781 -22.453 1 30.27 278 ARG B N 1
ATOM 4155 C CA . ARG B 1 278 ? 55.844 -59.094 -23.016 1 30.27 278 ARG B CA 1
ATOM 4156 C C . ARG B 1 278 ? 56.062 -60.188 -21.969 1 30.27 278 ARG B C 1
ATOM 4158 O O . ARG B 1 278 ? 57 -60.094 -21.172 1 30.27 278 ARG B O 1
#

Solvent-accessible surface area (backbone atoms only — not comparable to full-atom values): 30040 Å² total; per-residue (Å²): 132,81,73,67,76,79,73,80,79,39,66,67,77,56,45,78,47,74,42,52,47,88,41,52,42,70,52,73,86,69,50,71,73,73,70,43,68,68,43,46,50,42,25,51,51,45,51,76,62,54,36,41,70,52,61,70,56,30,35,28,27,66,49,99,81,48,29,34,50,58,42,47,62,57,61,52,50,23,36,50,77,68,68,44,59,60,45,49,30,37,37,30,78,80,57,50,72,36,49,41,24,41,35,38,39,57,56,60,64,64,58,76,76,79,49,70,40,41,45,44,54,22,29,40,55,32,63,32,66,66,44,46,51,38,49,50,50,27,56,73,10,54,36,40,74,48,64,54,95,66,56,62,92,70,37,48,63,24,30,33,84,31,55,71,52,46,49,50,48,58,72,64,64,43,66,36,30,50,47,13,31,30,27,35,27,56,35,23,52,80,34,49,50,32,44,33,47,49,52,33,49,13,32,13,51,18,13,58,75,35,64,89,40,41,68,50,49,20,52,55,49,50,74,47,60,44,68,58,49,53,71,70,30,54,67,72,67,20,23,52,50,50,13,50,50,52,41,53,55,47,69,69,49,76,73,76,73,82,69,75,77,67,76,70,72,70,71,69,81,53,70,63,69,70,55,61,80,107,133,81,72,68,77,79,73,81,79,39,67,68,78,53,45,76,48,73,41,53,47,89,40,53,42,72,50,73,87,69,51,72,75,74,70,42,70,70,43,45,50,42,25,51,53,44,52,76,63,53,35,41,70,51,63,70,56,30,36,28,29,68,48,97,81,48,29,35,50,58,43,46,63,56,60,52,50,23,35,51,76,68,68,44,59,60,44,49,30,37,37,31,77,82,57,50,70,36,48,41,24,41,36,38,40,57,56,61,66,63,57,77,77,80,50,71,39,42,46,44,54,23,30,40,56,32,64,32,64,66,42,48,51,37,49,50,52,26,57,74,11,52,37,42,73,50,63,55,94,67,56,62,92,70,35,47,65,24,31,31,85,33,55,70,54,46,48,50,47,58,73,63,64,43,67,37,30,50,48,12,31,29,28,35,26,56,37,22,52,78,34,49,51,32,44,34,48,48,52,33,50,13,32,14,51,20,13,59,75,35,65,88,41,43,68,49,49,19,53,54,50,50,73,46,60,42,68,57,50,54,71,71,31,53,64,71,67,21,22,52,50,50,14,49,51,51,41,54,54,47,68,70,50,76,74,77,74,86,64,78,82,68,76,73,70,73,68,69,82,52,72,65,66,66,58,58,80,104

pLDDT: mean 85.31, std 18.32, range [29.52, 98.62]

Sequence (556 aa):
MDTPPTVMDFGQRPELGWLPVALLSVDEAYQRKIDSRASQKAIDQIVGNFKWSCFGTALVTQKDEGWLIIDGQHRVEAARRLDIKTVPCIVVHQATMAEQAAIFVATNQVRVQVNPYTLFHARLAARDPLAIEVQGLCDEARLAIPKYPVQKDRMGAGQTLALATLEKIVKGGNPAARAGVIAAGHACEGRPGAATAVVLQAAAAAAMAKPNSISAIQNWLRGRDSGELNLRYRGSAGTSELAQRIARAVDAAPKASASMVDGGRIAPPTREQLMAGRMDTPPTVMDFGQRPELGWLPVALLSVDEAYQRKIDSRASQKAIDQIVGNFKWSCFGTALVTQKDEGWLIIDGQHRVEAARRLDIKTVPCIVVHQATMAEQAAIFVATNQVRVQVNPYTLFHARLAARDPLAIEVQGLCDEARLAIPKYPVQKDRMGAGQTLALATLEKIVKGGNPAARAGVIAAGHACEGRPGAATAVVLQAAAAAAMAKPNSISAIQNWLRGRDSGELNLRYRGSAGTSELAQRIARAVDAAPKASASMVDGGRIAPPTREQLMAGR

Radius of gyration: 33.24 Å; Cα contacts (8 Å, |Δi|>4): 852; chains: 2; bounding box: 95×138×82 Å

InterPro domains:
  IPR003115 ParB-like, N-terminal domain [SM00470] (17-109)
  IPR036086 ParB/Sulfiredoxin superfamily [SSF110849] (61-129)

Nearest PDB structures (foldseek):
  6sdk-assembly1_B  TM=5.498E-01  e=1.859E-06  Bacillus subtilis subsp. subtilis str. 168
  7bnk-assembly1_B  TM=5.431E-01  e=4.458E-06  Myxococcus xanthus DK 1622
  7bnr-assembly1_A  TM=5.116E-01  e=3.582E-06  Myxococcus xanthus DK 1622
  7o0n-assembly1_B  TM=5.508E-01  e=1.483E-05  Myxococcus xanthus DK 1622
  7ol9-assembly1_A  TM=3.498E-01  e=2.562E-05  Bacillus subtilis subsp. subtilis str. 168

Foldseek 3Di:
DPPPPPPPPPDDFWDKDKFFLVQEDEDPPPDDDCPDPVSVVLLVVCLVVPDLVPQPAFEWEDDPTGIYTLDRVSSSVSCVVVVNTIHMYIYDYDADPVRSVVVSCVVPVPDDDQDPLLVLVVCVVVVPPLSVQLVVLLVLLVADEDNDDDDQVPFDFRYEPLSVLSSVLVVVVDPQLSLQLSLQSVLRGPPGNLSYNLSSLLSSLLSVVVVPQSPQLSVVSNVDDSVVLPVQADDPRSSPVSSVVSNVRSVPPPDPPPPPPVVPPPPPDDPVVVPVVD/DPPPPPPPPPDDFWDKDKFFLVQEDEDPPPDDDCPDPVSVVLLVVCLVVPDLVPQPAFEWEDDPTGIYTLDRVSSSVSCVVVVNTIHIYIYDYDADPVRSVVVSCVVPVPDDDQDPLLVLVVCVVVVPPLSVQLVVLLVLLVADEDNDDDDQVPFDFRYEPLSVLSSVQVVVVDPQLSLQLSLQSVLRGPPGNLSYNLSSLLSSLLSVVVVPQSPQLSVVSNVDDSVVLPVQADDPVSSPVSSVVSNVRSVPPPDPPPDDPPPPPPPPPPPVVVPVVD

Secondary structure (DSSP, 8-state):
-----------PPPEEEEEEGGGEEE-TTTS--TTSHHHHHHHHHHHHT--HHHH--EEEEE-SSSEEEEE-HHHHHHHHHTT--EEEEEEE----HHHHHHHHHHHHHSPPPPPHHHHHHHHHHTT-HHHHHHHHHHHHHT-B--SS---GGGPPTTB---HHHHHHHHHHT-HHHHHHHHHHHHHTTT-TT---HHHHHHHHHHHHH-TT-HHHHHHHHHTS-HHHHHHH--HHHHHHHHHHHHHHHHHSS-----------------HHHHHTT-/-----------PPPEEEEEEGGGEEE-TTTS--TTSHHHHHHHHHHHHT--HHHH--EEEEE-SSSEEEEE-HHHHHHHHHTT--EEEEEEE-S--HHHHHHHHHHHHHSPPPPPHHHHHHHHHHTT-HHHHHHHHHHHHHT-B--SS---GGGPPTTB---HHHHHHHHHHT-HHHHHHHHHHHHHTTT-TT---HHHHHHHHHHHHH-TT-HHHHHHHHHTS-HHHHHHH--HHHHHHHHHHHHHHHHHSS-----------------HHHHHHT-